Protein AF-0000000083414652 (afdb_homodimer)

Solvent-accessible surface area (backbone atoms only — not comparable to full-atom values): 32760 Å² total; per-residue (Å²): 128,85,75,56,50,31,34,35,27,43,50,58,54,47,41,60,69,9,52,54,60,40,51,74,66,29,47,71,47,56,39,93,45,92,48,78,64,50,69,69,55,47,40,59,62,36,43,75,20,33,29,38,42,38,44,76,82,46,75,40,43,68,69,45,53,60,41,17,41,90,65,33,40,29,42,18,28,62,26,67,69,58,86,41,42,45,59,70,63,31,54,76,68,64,27,45,42,26,34,35,67,74,67,40,33,66,41,29,20,52,40,45,51,23,42,48,40,32,47,45,46,38,45,66,64,41,26,51,23,49,71,71,69,66,46,70,55,80,54,63,61,58,71,43,18,72,65,52,56,63,30,33,39,23,26,42,18,64,50,72,41,28,48,48,35,47,48,44,45,52,61,50,45,44,67,38,41,33,30,30,64,95,68,89,54,66,74,69,25,58,78,58,62,38,43,81,44,56,68,64,59,42,36,52,64,21,41,28,39,40,40,39,41,76,77,42,88,84,34,45,35,57,45,24,57,71,45,52,68,48,30,33,49,72,16,33,43,31,36,64,48,50,25,62,30,39,30,60,67,37,49,45,51,30,49,74,70,48,40,25,50,31,33,23,28,27,43,51,81,55,76,44,61,60,80,79,41,71,68,78,74,49,82,52,53,42,56,40,63,53,50,40,46,26,21,46,66,39,34,40,48,34,27,32,47,25,32,47,17,45,52,19,49,76,69,72,44,79,46,85,37,59,82,119,127,83,75,56,51,31,33,35,27,42,49,59,54,48,40,60,68,11,54,52,59,41,50,74,66,30,46,72,47,56,39,93,47,91,49,80,62,50,69,70,57,47,40,58,62,36,42,74,18,33,30,37,42,40,45,76,82,46,75,42,42,70,68,44,53,60,41,16,40,88,66,34,40,29,43,18,27,60,29,67,69,58,85,40,42,45,58,68,64,30,54,76,69,65,27,46,38,26,34,35,68,74,68,38,32,64,41,28,21,52,40,45,52,24,42,48,39,32,48,46,45,37,44,66,64,41,26,51,23,48,70,70,67,65,46,70,55,79,53,62,63,57,70,43,16,72,63,53,56,64,28,31,40,23,26,42,19,66,50,74,42,28,48,49,35,47,49,43,46,52,61,49,44,43,67,39,39,34,29,29,63,95,66,89,54,66,74,70,26,58,78,59,62,38,42,82,46,55,67,66,58,42,35,50,64,20,41,28,39,39,39,39,42,78,78,42,87,85,34,47,36,56,46,24,56,72,46,51,69,49,30,32,49,73,16,33,43,32,34,63,45,50,26,59,29,38,30,60,70,36,49,45,50,30,49,75,70,48,40,25,51,32,32,22,29,25,42,49,79,55,76,44,60,60,80,78,41,72,69,77,74,50,84,50,54,42,58,40,64,53,50,40,46,26,20,46,67,39,33,37,48,34,27,34,48,27,32,47,19,46,53,18,48,78,70,73,44,79,46,86,36,61,64,125

Organism: Drosophila navojoa (NCBI:txid7232)

Structure (mmCIF, N/CA/C/O backbone):
data_AF-0000000083414652-model_v1
#
loop_
_entity.id
_entity.type
_entity.pdbx_description
1 polymer 'Glyoxylate reductase/hydroxypyruvate reductase'
#
loop_
_atom_site.group_PDB
_atom_site.id
_atom_site.type_symbol
_atom_site.label_atom_id
_atom_site.label_alt_id
_atom_site.label_comp_id
_atom_site.label_asym_id
_atom_site.label_entity_id
_atom_site.label_seq_id
_atom_site.pdbx_PDB_ins_code
_atom_site.Cartn_x
_atom_site.Cartn_y
_atom_site.Cartn_z
_atom_site.occupancy
_atom_site.B_iso_or_equiv
_atom_site.auth_seq_id
_atom_site.auth_comp_id
_atom_site.auth_asym_id
_atom_site.auth_atom_id
_atom_site.pdbx_PDB_model_num
ATOM 1 N N . MET A 1 1 ? -17.094 47.094 25.203 1 42.31 1 MET A N 1
ATOM 2 C CA . MET A 1 1 ? -17.516 45.812 24.625 1 42.31 1 MET A CA 1
ATOM 3 C C . MET A 1 1 ? -16.344 45.094 23.984 1 42.31 1 MET A C 1
ATOM 5 O O . MET A 1 1 ? -15.727 45.594 23.047 1 42.31 1 MET A O 1
ATOM 9 N N . SER A 1 2 ? -15.531 44.281 24.625 1 53.09 2 SER A N 1
ATOM 10 C CA . SER A 1 2 ? -14.188 43.844 24.266 1 53.09 2 SER A CA 1
ATOM 11 C C . SER A 1 2 ? -14.195 43.094 22.922 1 53.09 2 SER A C 1
ATOM 13 O O . SER A 1 2 ? -15.031 42.219 22.703 1 53.09 2 SER A O 1
ATOM 15 N N . SER A 1 3 ? -13.727 43.75 21.781 1 81.19 3 SER A N 1
ATOM 16 C CA . SER A 1 3 ? -13.781 43.281 20.406 1 81.19 3 SER A CA 1
ATOM 17 C C . SER A 1 3 ? -13.25 41.844 20.281 1 81.19 3 SER A C 1
ATOM 19 O O . SER A 1 3 ? -12.383 41.438 21.047 1 81.19 3 SER A O 1
ATOM 21 N N . GLN A 1 4 ? -14.078 40.938 19.797 1 93.88 4 GLN A N 1
ATOM 22 C CA . GLN A 1 4 ? -13.688 39.562 19.562 1 93.88 4 GLN A CA 1
ATOM 23 C C . GLN A 1 4 ? -12.281 39.5 18.984 1 93.88 4 GLN A C 1
ATOM 25 O O . GLN A 1 4 ? -11.922 40.281 18.109 1 93.88 4 GLN A O 1
ATOM 30 N N . PRO A 1 5 ? -11.453 38.719 19.609 1 98.06 5 PRO A N 1
ATOM 31 C CA . PRO A 1 5 ? -10.117 38.531 19.031 1 98.06 5 PRO A CA 1
ATOM 32 C C . PRO A 1 5 ? -10.148 38.25 17.531 1 98.06 5 PRO A C 1
ATOM 34 O O . PRO A 1 5 ? -11.062 37.594 17.047 1 98.06 5 PRO A O 1
ATOM 37 N N . ARG A 1 6 ? -9.219 38.781 16.844 1 98.62 6 ARG A N 1
ATOM 38 C CA . ARG A 1 6 ? -9.125 38.625 15.398 1 98.62 6 ARG A CA 1
ATOM 39 C C . ARG A 1 6 ? -8.148 37.5 15.023 1 98.62 6 ARG A C 1
ATOM 41 O O . ARG A 1 6 ? -6.992 37.531 15.438 1 98.62 6 ARG A O 1
ATOM 48 N N . VAL A 1 7 ? -8.641 36.5 14.242 1 98.81 7 VAL A N 1
ATOM 49 C CA . VAL A 1 7 ? -7.824 35.375 13.828 1 98.81 7 VAL A CA 1
ATOM 50 C C . VAL A 1 7 ? -7.719 35.344 12.305 1 98.81 7 VAL A C 1
ATOM 52 O O . VAL A 1 7 ? -8.727 35.438 11.602 1 98.81 7 VAL A O 1
ATOM 55 N N . TYR A 1 8 ? -6.527 35.188 11.797 1 98.88 8 TYR A N 1
ATOM 56 C CA . TYR A 1 8 ? -6.32 34.969 10.375 1 98.88 8 TYR A CA 1
ATOM 57 C C . TYR A 1 8 ? -5.961 33.531 10.086 1 98.88 8 TYR A C 1
ATOM 59 O O . TYR A 1 8 ? -5.051 32.969 10.711 1 98.88 8 TYR A O 1
ATOM 67 N N . VAL A 1 9 ? -6.703 32.906 9.234 1 98.81 9 VAL A N 1
ATOM 68 C CA . VAL A 1 9 ? -6.457 31.531 8.781 1 98.81 9 VAL A CA 1
ATOM 69 C C . VAL A 1 9 ? -5.922 31.547 7.352 1 98.81 9 VAL A C 1
ATOM 71 O O . VAL A 1 9 ? -6.594 32.031 6.441 1 98.81 9 VAL A O 1
ATOM 74 N N . THR A 1 10 ? -4.77 30.938 7.105 1 98.5 10 THR A N 1
ATOM 75 C CA . THR A 1 10 ? -4.066 31.109 5.84 1 98.5 10 THR A CA 1
ATOM 76 C C . THR A 1 10 ? -4.66 30.219 4.758 1 98.5 10 THR A C 1
ATOM 78 O O . THR A 1 10 ? -4.32 30.359 3.58 1 98.5 10 THR A O 1
ATOM 81 N N . ARG A 1 11 ? -5.512 29.281 5.168 1 97.62 11 ARG A N 1
ATOM 82 C CA . ARG A 1 11 ? -6.172 28.375 4.234 1 97.62 11 ARG A CA 1
ATOM 83 C C . ARG A 1 11 ? -7.684 28.391 4.43 1 97.62 11 ARG A C 1
ATOM 85 O O . ARG A 1 11 ? -8.172 28.188 5.539 1 97.62 11 ARG A O 1
ATOM 92 N N . PRO A 1 12 ? -8.445 28.578 3.352 1 96.62 12 PRO A N 1
ATOM 93 C CA . PRO A 1 12 ? -9.906 28.516 3.484 1 96.62 12 PRO A CA 1
ATOM 94 C C . PRO A 1 12 ? -10.438 27.094 3.488 1 96.62 12 PRO A C 1
ATOM 96 O O . PRO A 1 12 ? -11.602 26.859 3.828 1 96.62 12 PRO A O 1
ATOM 99 N N . ASP A 1 13 ? -9.562 26.141 3.074 1 96.81 13 ASP A N 1
ATOM 100 C CA . ASP A 1 13 ? -10.047 24.781 2.857 1 96.81 13 ASP A CA 1
ATOM 101 C C . ASP A 1 13 ? -9.648 23.859 4.012 1 96.81 13 ASP A C 1
ATOM 103 O O . ASP A 1 13 ? -9.633 22.641 3.865 1 96.81 13 ASP A O 1
ATOM 107 N N . VAL A 1 14 ? -9.227 24.438 5.172 1 98.06 14 VAL A N 1
ATOM 108 C CA . VAL A 1 14 ? -9.156 23.609 6.367 1 98.06 14 VAL A CA 1
ATOM 109 C C . VAL A 1 14 ? -10.547 23.109 6.738 1 98.06 14 VAL A C 1
ATOM 111 O O . VAL A 1 14 ? -11.555 23.703 6.332 1 98.06 14 VAL A O 1
ATOM 114 N N . ASP A 1 15 ? -10.625 22 7.449 1 98.06 15 ASP A N 1
ATOM 115 C CA . ASP A 1 15 ? -11.938 21.469 7.793 1 98.06 15 ASP A CA 1
ATOM 116 C C . ASP A 1 15 ? -12.75 22.484 8.602 1 98.06 15 ASP A C 1
ATOM 118 O O . ASP A 1 15 ? -12.211 23.141 9.492 1 98.06 15 ASP A O 1
ATOM 122 N N . ASP A 1 16 ? -14.023 22.531 8.398 1 97.81 16 ASP A N 1
ATOM 123 C CA . ASP A 1 16 ? -14.922 23.516 8.984 1 97.81 16 ASP A CA 1
ATOM 124 C C . ASP A 1 16 ? -15.008 23.359 10.5 1 97.81 16 ASP A C 1
ATOM 126 O O . ASP A 1 16 ? -15.297 24.312 11.227 1 97.81 16 ASP A O 1
ATOM 130 N N . SER A 1 17 ? -14.766 22.172 10.945 1 98 17 SER A N 1
ATOM 131 C CA . SER A 1 17 ? -14.938 21.922 12.375 1 98 17 SER A CA 1
ATOM 132 C C . SER A 1 17 ? -14.008 22.797 13.203 1 98 17 SER A C 1
ATOM 134 O O . SER A 1 17 ? -14.391 23.281 14.266 1 98 17 SER A O 1
ATOM 136 N N . GLY A 1 18 ? -12.773 23.031 12.727 1 98.12 18 GLY A N 1
ATOM 137 C CA . GLY A 1 18 ? -11.867 23.938 13.406 1 98.12 18 GLY A CA 1
ATOM 138 C C . GLY A 1 18 ? -12.258 25.391 13.25 1 98.12 18 GLY A C 1
ATOM 139 O O . GLY A 1 18 ? -12.195 26.172 14.219 1 98.12 18 GLY A O 1
ATOM 140 N N . LEU A 1 19 ? -12.711 25.766 12.047 1 98.06 19 LEU A N 1
ATOM 141 C CA . LEU A 1 19 ? -13.117 27.141 11.781 1 98.06 19 LEU A CA 1
ATOM 142 C C . LEU A 1 19 ? -14.328 27.516 12.625 1 98.06 19 LEU A C 1
ATOM 144 O O . LEU A 1 19 ? -14.383 28.625 13.172 1 98.06 19 LEU A O 1
ATOM 148 N N . GLU A 1 20 ? -15.242 26.578 12.727 1 98.31 20 GLU A N 1
ATOM 149 C CA . GLU A 1 20 ? -16.453 26.828 13.492 1 98.31 20 GLU A CA 1
ATOM 150 C C . GLU A 1 20 ? -16.156 27 14.977 1 98.31 20 GLU A C 1
ATOM 152 O O . GLU A 1 20 ? -16.781 27.828 15.648 1 98.31 20 GLU A O 1
ATOM 157 N N . LEU A 1 21 ? -15.242 26.25 15.422 1 98.25 21 LEU A N 1
ATOM 158 C CA . LEU A 1 21 ? -14.82 26.406 16.797 1 98.25 21 LEU A CA 1
ATOM 159 C C . LEU A 1 21 ? -14.289 27.828 17.047 1 98.25 21 LEU A C 1
ATOM 161 O O . LEU A 1 21 ? -14.633 28.453 18.047 1 98.25 21 LEU A O 1
ATOM 165 N N . LEU A 1 22 ? -13.484 28.344 16.141 1 98.44 22 LEU A N 1
ATOM 166 C CA . LEU A 1 22 ? -12.906 29.688 16.266 1 98.44 22 LEU A CA 1
ATOM 167 C C . LEU A 1 22 ? -13.984 30.75 16.172 1 98.44 22 LEU A C 1
ATOM 169 O O . LEU A 1 22 ? -13.977 31.719 16.938 1 98.44 22 LEU A O 1
ATOM 173 N N . ARG A 1 23 ? -14.914 30.531 15.305 1 98.06 23 ARG A N 1
ATOM 174 C CA . ARG A 1 23 ? -15.914 31.547 14.984 1 98.06 23 ARG A CA 1
ATOM 175 C C . ARG A 1 23 ? -16.891 31.734 16.141 1 98.06 23 ARG A C 1
ATOM 177 O O . ARG A 1 23 ? -17.594 32.75 16.219 1 98.06 23 ARG A O 1
ATOM 184 N N . LYS A 1 24 ? -16.922 30.844 17.016 1 97.56 24 LYS A N 1
ATOM 185 C CA . LYS A 1 24 ? -17.797 30.953 18.188 1 97.56 24 LYS A CA 1
ATOM 186 C C . LYS A 1 24 ? -17.375 32.125 19.062 1 97.56 24 LYS A C 1
ATOM 188 O O . LYS A 1 24 ? -18.203 32.75 19.75 1 97.56 24 LYS A O 1
ATOM 193 N N . SER A 1 25 ? -16.094 32.5 19.047 1 97.06 25 SER A N 1
ATOM 194 C CA . SER A 1 25 ? -15.664 33.531 19.984 1 97.06 25 SER A CA 1
ATOM 195 C C . SER A 1 25 ? -14.633 34.469 19.359 1 97.06 25 SER A C 1
ATOM 197 O O . SER A 1 25 ? -14.047 35.312 20.031 1 97.06 25 SER A O 1
ATOM 199 N N . CYS A 1 26 ? -14.367 34.219 18.031 1 98.31 26 CYS A N 1
ATOM 200 C CA . CYS A 1 26 ? -13.375 35.062 17.375 1 98.31 26 CYS A CA 1
ATOM 201 C C . CYS A 1 26 ? -13.922 35.625 16.062 1 98.31 26 CYS A C 1
ATOM 203 O O . CYS A 1 26 ? -14.891 35.094 15.516 1 98.31 26 CYS A O 1
ATOM 205 N N . ASN A 1 27 ? -13.375 36.75 15.617 1 98.38 27 ASN A N 1
ATOM 206 C CA . ASN A 1 27 ? -13.531 37.25 14.258 1 98.38 27 ASN A CA 1
ATOM 207 C C . ASN A 1 27 ? -12.508 36.625 13.312 1 98.38 27 ASN A C 1
ATOM 209 O O . ASN A 1 27 ? -11.344 37.031 13.297 1 98.38 27 ASN A O 1
ATOM 213 N N . VAL A 1 28 ? -13 35.688 12.5 1 98.5 28 VAL A N 1
ATOM 214 C CA . VAL A 1 28 ? -12.094 34.875 11.695 1 98.5 28 VAL A CA 1
ATOM 215 C C . VAL A 1 28 ? -12.109 35.344 10.242 1 98.5 28 VAL A C 1
ATOM 217 O O . VAL A 1 28 ? -13.172 35.531 9.656 1 98.5 28 VAL A O 1
ATOM 220 N N . THR A 1 29 ? -10.977 35.656 9.703 1 98.38 29 THR A N 1
ATOM 221 C CA . THR A 1 29 ? -10.789 35.875 8.273 1 98.38 29 THR A CA 1
ATOM 222 C C . THR A 1 29 ? -9.883 34.812 7.66 1 98.38 29 THR A C 1
ATOM 224 O O . THR A 1 29 ? -8.984 34.312 8.328 1 98.38 29 THR A O 1
ATOM 227 N N . THR A 1 30 ? -10.148 34.469 6.422 1 98.06 30 THR A N 1
ATOM 228 C CA . THR A 1 30 ? -9.359 33.438 5.723 1 98.06 30 THR A CA 1
ATOM 229 C C . THR A 1 30 ? -8.773 34 4.434 1 98.06 30 THR A C 1
ATOM 231 O O . THR A 1 30 ? -9.266 35.031 3.912 1 98.06 30 THR A O 1
ATOM 234 N N . TRP A 1 31 ? -7.707 33.406 4 1 97.12 31 TRP A N 1
ATOM 235 C CA . TRP A 1 31 ? -7.273 33.625 2.627 1 97.12 31 TRP A CA 1
ATOM 236 C C . TRP A 1 31 ? -8.359 33.219 1.638 1 97.12 31 TRP A C 1
ATOM 238 O O . TRP A 1 31 ? -9.266 32.469 1.983 1 97.12 31 TRP A O 1
ATOM 248 N N . SER A 1 32 ? -8.344 33.719 0.41 1 95.81 32 SER A N 1
ATOM 249 C CA . SER A 1 32 ? -9.477 33.594 -0.502 1 95.81 32 SER A CA 1
ATOM 250 C C . SER A 1 32 ? -9.312 32.375 -1.41 1 95.81 32 SER A C 1
ATOM 252 O O . SER A 1 32 ? -10.289 31.906 -1.993 1 95.81 32 SER A O 1
ATOM 254 N N . GLN A 1 33 ? -8.039 31.875 -1.537 1 95.75 33 GLN A N 1
ATOM 255 C CA . GLN A 1 33 ? -7.801 30.797 -2.488 1 95.75 33 GLN A CA 1
ATOM 256 C C . GLN A 1 33 ? -7.309 29.531 -1.779 1 95.75 33 GLN A C 1
ATOM 258 O O . GLN A 1 33 ? -6.719 29.609 -0.699 1 95.75 33 GLN A O 1
ATOM 263 N N . THR A 1 34 ? -7.547 28.391 -2.398 1 95.38 34 THR A N 1
ATOM 264 C CA . THR A 1 34 ? -7.086 27.109 -1.864 1 95.38 34 THR A CA 1
ATOM 265 C C . THR A 1 34 ? -5.66 26.812 -2.32 1 95.38 34 THR A C 1
ATOM 267 O O . THR A 1 34 ? -5.375 25.734 -2.83 1 95.38 34 THR A O 1
ATOM 270 N N . LEU A 1 35 ? -4.859 27.781 -2.227 1 94.69 35 LEU A N 1
ATOM 271 C CA . LEU A 1 35 ? -3.428 27.781 -2.512 1 94.69 35 LEU A CA 1
ATOM 272 C C . LEU A 1 35 ? -2.652 28.484 -1.396 1 94.69 35 LEU A C 1
ATOM 274 O O . LEU A 1 35 ? -3.238 29.203 -0.584 1 94.69 35 LEU A O 1
ATOM 278 N N . PRO A 1 36 ? -1.397 28.188 -1.308 1 95.44 36 PRO A N 1
ATOM 279 C CA . PRO A 1 36 ? -0.626 28.922 -0.308 1 95.44 36 PRO A CA 1
ATOM 280 C C . PRO A 1 36 ? -0.775 30.438 -0.45 1 95.44 36 PRO A C 1
ATOM 282 O O . PRO A 1 36 ? -0.727 30.969 -1.565 1 95.44 36 PRO A O 1
ATOM 285 N N . VAL A 1 37 ? -0.989 31.125 0.676 1 97.19 37 VAL A N 1
ATOM 286 C CA . VAL A 1 37 ? -1.104 32.562 0.675 1 97.19 37 VAL A CA 1
ATOM 287 C C . VAL A 1 37 ? 0.212 33.188 0.215 1 97.19 37 VAL A C 1
ATOM 289 O O . VAL A 1 37 ? 1.284 32.812 0.698 1 97.19 37 VAL A O 1
ATOM 292 N N . PRO A 1 38 ? 0.126 34.062 -0.788 1 97.19 38 PRO A N 1
ATOM 293 C CA . PRO A 1 38 ? 1.354 34.781 -1.179 1 97.19 38 PRO A CA 1
ATOM 294 C C . PRO A 1 38 ? 1.964 35.594 -0.036 1 97.19 38 PRO A C 1
ATOM 296 O O . PRO A 1 38 ? 1.235 36.125 0.808 1 97.19 38 PRO A O 1
ATOM 299 N N . ARG A 1 39 ? 3.26 35.719 -0.1 1 97.69 39 ARG A N 1
ATOM 300 C CA . ARG A 1 39 ? 4.02 36.375 0.963 1 97.69 39 ARG A CA 1
ATOM 301 C C . ARG A 1 39 ? 3.471 37.781 1.255 1 97.69 39 ARG A C 1
ATOM 303 O O . ARG A 1 39 ? 3.254 38.125 2.414 1 97.69 39 ARG A O 1
ATOM 310 N N . ASP A 1 40 ? 3.25 38.531 0.185 1 97.94 40 ASP A N 1
ATOM 311 C CA . ASP A 1 40 ? 2.766 39.875 0.347 1 97.94 40 ASP A CA 1
ATOM 312 C C . ASP A 1 40 ? 1.373 39.906 0.973 1 97.94 40 ASP A C 1
ATOM 314 O O . ASP A 1 40 ? 1.076 40.75 1.813 1 97.94 40 ASP A O 1
ATOM 318 N N . GLU A 1 41 ? 0.58 38.969 0.544 1 98 41 GLU A N 1
ATOM 319 C CA . GLU A 1 41 ? -0.767 38.875 1.1 1 98 41 GLU A CA 1
ATOM 320 C C . GLU A 1 41 ? -0.73 38.469 2.566 1 98 41 GLU A C 1
ATOM 322 O O . GLU A 1 41 ? -1.509 38.969 3.381 1 98 41 GLU A O 1
ATOM 327 N N . LEU A 1 42 ? 0.131 37.531 2.92 1 98.69 42 LEU A N 1
ATOM 328 C CA . LEU A 1 42 ? 0.297 37.125 4.309 1 98.69 42 LEU A CA 1
ATOM 329 C C . LEU A 1 42 ? 0.68 38.281 5.191 1 98.69 42 LEU A C 1
ATOM 331 O O . LEU A 1 42 ? 0.081 38.5 6.25 1 98.69 42 LEU A O 1
ATOM 335 N N . LEU A 1 43 ? 1.616 39.125 4.734 1 98.62 43 LEU A N 1
ATOM 336 C CA . LEU A 1 43 ? 2.094 40.281 5.48 1 98.62 43 LEU A CA 1
ATOM 337 C C . LEU A 1 43 ? 0.983 41.312 5.648 1 98.62 43 LEU A C 1
ATOM 339 O O . LEU A 1 43 ? 0.889 41.969 6.691 1 98.62 43 LEU A O 1
ATOM 343 N N . ARG A 1 44 ? 0.199 41.406 4.668 1 98.44 44 ARG A N 1
ATOM 344 C CA . ARG A 1 44 ? -0.895 42.375 4.711 1 98.44 44 ARG A CA 1
ATOM 345 C C . ARG A 1 44 ? -1.996 41.906 5.656 1 98.44 44 ARG A C 1
ATOM 347 O O . ARG A 1 44 ? -2.479 42.688 6.484 1 98.44 44 ARG A O 1
ATOM 354 N N . GLN A 1 45 ? -2.387 40.656 5.602 1 98.31 45 GLN A N 1
ATOM 355 C CA . GLN A 1 45 ? -3.58 40.156 6.27 1 98.31 45 GLN A CA 1
ATOM 356 C C . GLN A 1 45 ? -3.314 39.906 7.75 1 98.31 45 GLN A C 1
ATOM 358 O O . GLN A 1 45 ? -4.238 39.906 8.562 1 98.31 45 GLN A O 1
ATOM 363 N N . VAL A 1 46 ? -2.115 39.688 8.109 1 98.62 46 VAL A N 1
ATOM 364 C CA . VAL A 1 46 ? -1.808 39.344 9.492 1 98.62 46 VAL A CA 1
ATOM 365 C C . VAL A 1 46 ? -1.828 40.594 10.375 1 98.62 46 VAL A C 1
ATOM 367 O O . VAL A 1 46 ? -1.883 40.469 11.602 1 98.62 46 VAL A O 1
ATOM 370 N N . LYS A 1 47 ? -1.782 41.781 9.758 1 98.56 47 LYS A N 1
ATOM 371 C CA . LYS A 1 47 ? -1.743 43.031 10.492 1 98.56 47 LYS A CA 1
ATOM 372 C C . LYS A 1 47 ? -2.932 43.156 11.445 1 98.56 47 LYS A C 1
ATOM 374 O O . LYS A 1 47 ? -4.082 43.031 11.023 1 98.56 47 LYS A O 1
ATOM 379 N N . GLY A 1 48 ? -2.65 43.375 12.695 1 97.88 48 GLY A N 1
ATOM 380 C CA . GLY A 1 48 ? -3.684 43.656 13.68 1 97.88 48 GLY A CA 1
ATOM 381 C C . GLY A 1 48 ? -4.371 42.406 14.195 1 97.88 48 GLY A C 1
ATOM 382 O O . GLY A 1 48 ? -5.34 42.5 14.953 1 97.88 48 GLY A O 1
ATOM 383 N N . LYS A 1 49 ? -3.916 41.25 13.82 1 98.62 49 LYS A N 1
ATOM 384 C CA . LYS A 1 49 ? -4.539 40 14.258 1 98.62 49 LYS A CA 1
ATOM 385 C C . LYS A 1 49 ? -4.016 39.594 15.633 1 98.62 49 LYS A C 1
ATOM 387 O O . LYS A 1 49 ? -2.861 39.875 15.969 1 98.62 49 LYS A O 1
ATOM 392 N N . ASP A 1 50 ? -4.867 38.938 16.391 1 98.62 50 ASP A N 1
ATOM 393 C CA . ASP A 1 50 ? -4.516 38.438 17.703 1 98.62 50 ASP A CA 1
ATOM 394 C C . ASP A 1 50 ? -3.941 37 17.625 1 98.62 50 ASP A C 1
ATOM 396 O O . ASP A 1 50 ? -3.238 36.562 18.531 1 98.62 50 ASP A O 1
ATOM 400 N N . ALA A 1 51 ? -4.258 36.281 16.562 1 98.88 51 ALA A N 1
ATOM 401 C CA . ALA A 1 51 ? -3.748 34.938 16.359 1 98.88 51 ALA A CA 1
ATOM 402 C C . ALA A 1 51 ? -3.648 34.594 14.867 1 98.88 51 ALA A C 1
ATOM 404 O O . ALA A 1 51 ? -4.363 35.188 14.047 1 98.88 51 ALA A O 1
ATOM 405 N N . LEU A 1 52 ? -2.727 33.688 14.57 1 98.88 52 LEU A N 1
ATOM 406 C CA . LEU A 1 52 ? -2.494 33.219 13.211 1 98.88 52 LEU A CA 1
ATOM 407 C C . LEU A 1 52 ? -2.631 31.703 13.125 1 98.88 52 LEU A C 1
ATOM 409 O O . LEU A 1 52 ? -1.957 30.984 13.859 1 98.88 52 LEU A O 1
ATOM 413 N N . TYR A 1 53 ? -3.594 31.219 12.336 1 98.81 53 TYR A N 1
ATOM 414 C CA . TYR A 1 53 ? -3.754 29.828 11.922 1 98.81 53 TYR A CA 1
ATOM 415 C C . TYR A 1 53 ? -3.049 29.578 10.594 1 98.81 53 TYR A C 1
ATOM 417 O O . TYR A 1 53 ? -3.525 30 9.539 1 98.81 53 TYR A O 1
ATOM 425 N N . CYS A 1 54 ? -1.896 28.859 10.656 1 98.69 54 CYS A N 1
ATOM 426 C CA . CYS A 1 54 ? -1.104 28.734 9.438 1 98.69 54 CYS A CA 1
ATOM 427 C C . CYS A 1 54 ? -0.878 27.281 9.07 1 98.69 54 CYS A C 1
ATOM 429 O O . CYS A 1 54 ? -1.278 26.375 9.82 1 98.69 54 CYS A O 1
ATOM 431 N N . ALA A 1 55 ? -0.375 27.031 7.887 1 97.44 55 ALA A N 1
ATOM 432 C CA . ALA A 1 55 ? -0.002 25.719 7.363 1 97.44 55 ALA A CA 1
ATOM 433 C C . ALA A 1 55 ? 1.492 25.656 7.062 1 97.44 55 ALA A C 1
ATOM 435 O O . ALA A 1 55 ? 2.189 26.672 7.121 1 97.44 55 ALA A O 1
ATOM 436 N N . LEU A 1 56 ? 1.948 24.438 6.809 1 94.19 56 LEU A N 1
ATOM 437 C CA . LEU A 1 56 ? 3.377 24.188 6.645 1 94.19 56 LEU A CA 1
ATOM 438 C C . LEU A 1 56 ? 3.928 24.969 5.453 1 94.19 56 LEU A C 1
ATOM 440 O O . LEU A 1 56 ? 5.137 25.203 5.359 1 94.19 56 LEU A O 1
ATOM 444 N N . THR A 1 57 ? 3.078 25.438 4.586 1 94.56 57 THR A N 1
ATOM 445 C CA . THR A 1 57 ? 3.496 26.156 3.391 1 94.56 57 THR A CA 1
ATOM 446 C C . THR A 1 57 ? 3.771 27.625 3.715 1 94.56 57 THR A C 1
ATOM 448 O O . THR A 1 57 ? 4.312 28.359 2.885 1 94.56 57 THR A O 1
ATOM 451 N N . ASP A 1 58 ? 3.41 28.078 4.926 1 96.94 58 ASP A N 1
ATOM 452 C CA . ASP A 1 58 ? 3.561 29.469 5.352 1 96.94 58 ASP A CA 1
ATOM 453 C C . ASP A 1 58 ? 4.871 29.672 6.105 1 96.94 58 ASP A C 1
ATOM 455 O O . ASP A 1 58 ? 5.098 29.062 7.145 1 96.94 58 ASP A O 1
ATOM 459 N N . LYS A 1 59 ? 5.672 30.562 5.574 1 97.19 59 LYS A N 1
ATOM 460 C CA . LYS A 1 59 ? 6.883 30.906 6.316 1 97.19 59 LYS A CA 1
ATOM 461 C C . LYS A 1 59 ? 6.605 32.031 7.324 1 97.19 59 LYS A C 1
ATOM 463 O O . LYS A 1 59 ? 6.344 33.156 6.945 1 97.19 59 LYS A O 1
ATOM 468 N N . ILE A 1 60 ? 6.66 31.688 8.602 1 98.56 60 ILE A N 1
ATOM 469 C CA . ILE A 1 60 ? 6.41 32.656 9.672 1 98.56 60 ILE A CA 1
ATOM 470 C C . ILE A 1 60 ? 7.734 33.094 10.289 1 98.56 60 ILE A C 1
ATOM 472 O O . ILE A 1 60 ? 8.234 32.469 11.227 1 98.56 60 ILE A O 1
ATOM 476 N N . ASP A 1 61 ? 8.266 34.156 9.719 1 98.19 61 ASP A N 1
ATOM 477 C CA . ASP A 1 61 ? 9.539 34.719 10.18 1 98.19 61 ASP A CA 1
ATOM 478 C C . ASP A 1 61 ? 9.344 36.062 10.875 1 98.19 61 ASP A C 1
ATOM 480 O O . ASP A 1 61 ? 8.211 36.438 11.172 1 98.19 61 ASP A O 1
ATOM 484 N N . ALA A 1 62 ? 10.422 36.781 11.164 1 98.06 62 ALA A N 1
ATOM 485 C CA . ALA A 1 62 ? 10.383 38.031 11.891 1 98.06 62 ALA A CA 1
ATOM 486 C C . ALA A 1 62 ? 9.547 39.062 11.133 1 98.06 62 ALA A C 1
ATOM 488 O O . ALA A 1 62 ? 8.844 39.875 11.75 1 98.06 62 ALA A O 1
ATOM 489 N N . ALA A 1 63 ? 9.625 39.031 9.844 1 98.44 63 ALA A N 1
ATOM 490 C CA . ALA A 1 63 ? 8.891 40 9.039 1 98.44 63 ALA A CA 1
ATOM 491 C C . ALA A 1 63 ? 7.383 39.844 9.242 1 98.44 63 ALA A C 1
ATOM 493 O O . ALA A 1 63 ? 6.664 40.844 9.352 1 98.44 63 ALA A O 1
ATOM 494 N N . VAL A 1 64 ? 6.914 38.594 9.266 1 98.75 64 VAL A N 1
ATOM 495 C CA . VAL A 1 64 ? 5.496 38.344 9.484 1 98.75 64 VAL A CA 1
ATOM 496 C C . VAL A 1 64 ? 5.102 38.75 10.898 1 98.75 64 VAL A C 1
ATOM 498 O O . VAL A 1 64 ? 4.051 39.375 11.102 1 98.75 64 VAL A O 1
ATOM 501 N N . LEU A 1 65 ? 5.918 38.469 11.859 1 98.62 65 LEU A N 1
ATOM 502 C CA . LEU A 1 65 ? 5.637 38.812 13.25 1 98.62 65 LEU A CA 1
ATOM 503 C C . LEU A 1 65 ? 5.648 40.312 13.469 1 98.62 65 LEU A C 1
ATOM 505 O O . LEU A 1 65 ? 4.844 40.844 14.25 1 98.62 65 LEU A O 1
ATOM 509 N N . ASP A 1 66 ? 6.555 41.031 12.766 1 98.38 66 ASP A N 1
ATOM 510 C CA . ASP A 1 66 ? 6.574 42.469 12.789 1 98.38 66 ASP A CA 1
ATOM 511 C C . ASP A 1 66 ? 5.285 43.062 12.211 1 98.38 66 ASP A C 1
ATOM 513 O O . ASP A 1 66 ? 4.691 43.969 12.797 1 98.38 66 ASP A O 1
ATOM 517 N N . ALA A 1 67 ? 4.934 42.5 11.125 1 98.5 67 ALA A N 1
ATOM 518 C CA . ALA A 1 67 ? 3.74 42.969 10.438 1 98.5 67 ALA A CA 1
ATOM 519 C C . ALA A 1 67 ? 2.492 42.781 11.289 1 98.5 67 ALA A C 1
ATOM 521 O O . ALA A 1 67 ? 1.576 43.594 11.266 1 98.5 67 ALA A O 1
ATOM 522 N N . ALA A 1 68 ? 2.4 41.688 12 1 98.12 68 ALA A N 1
ATOM 523 C CA . ALA A 1 68 ? 1.242 41.375 12.836 1 98.12 68 ALA A CA 1
ATOM 524 C C . ALA A 1 68 ? 1.046 42.406 13.922 1 98.12 68 ALA A C 1
ATOM 526 O O . ALA A 1 68 ? -0.079 42.844 14.18 1 98.12 68 ALA A O 1
ATOM 527 N N . GLY A 1 69 ? 2.182 42.844 14.562 1 97.25 69 GLY A N 1
ATOM 528 C CA . GLY A 1 69 ? 2.1 43.812 15.648 1 97.25 69 GLY A CA 1
ATOM 529 C C . GLY A 1 69 ? 2.219 43.188 17.016 1 97.25 69 GLY A C 1
ATOM 530 O O . GLY A 1 69 ? 2.295 41.938 17.141 1 97.25 69 GLY A O 1
ATOM 531 N N . THR A 1 70 ? 2.111 44 18.062 1 97.25 70 THR A N 1
ATOM 532 C CA . THR A 1 70 ? 2.408 43.562 19.422 1 97.25 70 THR A CA 1
ATOM 533 C C . THR A 1 70 ? 1.221 42.812 20.031 1 97.25 70 THR A C 1
ATOM 535 O O . THR A 1 70 ? 1.354 42.156 21.062 1 97.25 70 THR A O 1
ATOM 538 N N . GLN A 1 71 ? 0.143 42.906 19.359 1 96.62 71 GLN A N 1
ATOM 539 C CA . GLN A 1 71 ? -1.057 42.312 19.922 1 96.62 71 GLN A CA 1
ATOM 540 C C . GLN A 1 71 ? -1.127 40.812 19.609 1 96.62 71 GLN A C 1
ATOM 542 O O . GLN A 1 71 ? -1.925 40.094 20.188 1 96.62 71 GLN A O 1
ATOM 547 N N . LEU A 1 72 ? -0.333 40.312 18.609 1 98.44 72 LEU A N 1
ATOM 548 C CA . LEU A 1 72 ? -0.364 38.875 18.266 1 98.44 72 LEU A CA 1
ATOM 549 C C . LEU A 1 72 ? 0.026 38.031 19.469 1 98.44 72 LEU A C 1
ATOM 551 O O . LEU A 1 72 ? 1.117 38.188 20.016 1 98.44 72 LEU A O 1
ATOM 555 N N . LYS A 1 73 ? -0.832 37.062 19.781 1 98.06 73 LYS A N 1
ATOM 556 C CA . LYS A 1 73 ? -0.619 36.281 20.984 1 98.06 73 LYS A CA 1
ATOM 557 C C . LYS A 1 73 ? -0.224 34.844 20.656 1 98.06 73 LYS A C 1
ATOM 559 O O . LYS A 1 73 ? 0.395 34.156 21.469 1 98.06 73 LYS A O 1
ATOM 564 N N . CYS A 1 74 ? -0.597 34.438 19.422 1 98.31 74 CYS A N 1
ATOM 565 C CA . CYS A 1 74 ? -0.464 33 19.141 1 98.31 74 CYS A CA 1
ATOM 566 C C . CYS A 1 74 ? -0.266 32.75 17.656 1 98.31 74 CYS A C 1
ATOM 568 O O . CYS A 1 74 ? -0.87 33.438 16.812 1 98.31 74 CYS A O 1
ATOM 570 N N . VAL A 1 75 ? 0.61 31.859 17.328 1 98.81 75 VAL A N 1
ATOM 571 C CA . VAL A 1 75 ? 0.716 31.219 16.016 1 98.81 75 VAL A CA 1
ATOM 572 C C . VAL A 1 75 ? 0.486 29.719 16.156 1 98.81 75 VAL A C 1
ATOM 574 O O . VAL A 1 75 ? 1.185 29.031 16.906 1 98.81 75 VAL A O 1
ATOM 577 N N . ALA A 1 76 ? -0.519 29.188 15.484 1 98.81 76 ALA A N 1
ATOM 578 C CA . ALA A 1 76 ? -0.794 27.75 15.516 1 98.81 76 ALA A CA 1
ATOM 579 C C . ALA A 1 76 ? -0.74 27.156 14.117 1 98.81 76 ALA A C 1
ATOM 581 O O . ALA A 1 76 ? -1.343 27.688 13.18 1 98.81 76 ALA A O 1
ATOM 582 N N . THR A 1 77 ? 0.007 26.094 13.977 1 98.56 77 THR A N 1
ATOM 583 C CA . THR A 1 77 ? 0.162 25.469 12.672 1 98.56 77 THR A CA 1
ATOM 584 C C . THR A 1 77 ? -0.551 24.109 12.641 1 98.56 77 THR A C 1
ATOM 586 O O . THR A 1 77 ? -0.535 23.375 13.625 1 98.56 77 THR A O 1
ATOM 589 N N . ILE A 1 78 ? -1.237 23.844 11.516 1 98.19 78 ILE A N 1
ATOM 590 C CA . ILE A 1 78 ? -1.911 22.562 11.32 1 98.19 78 ILE A CA 1
ATOM 591 C C . ILE A 1 78 ? -0.916 21.531 10.797 1 98.19 78 ILE A C 1
ATOM 593 O O . ILE A 1 78 ? -1.132 20.922 9.742 1 98.19 78 ILE A O 1
ATOM 597 N N . SER A 1 79 ? 0.247 21.328 11.461 1 95.75 79 SER A N 1
ATOM 598 C CA . SER A 1 79 ? 1.299 20.391 11.109 1 95.75 79 SER A CA 1
ATOM 599 C C . SER A 1 79 ? 2.043 19.906 12.352 1 95.75 79 SER A C 1
ATOM 601 O O . SER A 1 79 ? 1.937 20.516 13.422 1 95.75 79 SER A O 1
ATOM 603 N N . VAL A 1 80 ? 2.68 18.766 12.195 1 93.19 80 VAL A N 1
ATOM 604 C CA . VAL A 1 80 ? 3.572 18.281 13.242 1 93.19 80 VAL A CA 1
ATOM 605 C C . VAL A 1 80 ? 4.891 19.062 13.203 1 93.19 80 VAL A C 1
ATOM 607 O O . VAL A 1 80 ? 5.418 19.453 14.242 1 93.19 80 VAL A O 1
ATOM 610 N N . GLY A 1 81 ? 5.41 19.156 11.992 1 89.5 81 GLY A N 1
ATOM 611 C CA . GLY A 1 81 ? 6.598 19.984 11.82 1 89.5 81 GLY A CA 1
ATOM 612 C C . GLY A 1 81 ? 6.309 21.469 11.922 1 89.5 81 GLY A C 1
ATOM 613 O O . GLY A 1 81 ? 5.23 21.922 11.531 1 89.5 81 GLY A O 1
ATOM 614 N N . PHE A 1 82 ? 7.223 22.188 12.461 1 93.88 82 PHE A N 1
ATOM 615 C CA . PHE A 1 82 ? 7.031 23.625 12.617 1 93.88 82 PHE A CA 1
ATOM 616 C C . PHE A 1 82 ? 8.289 24.391 12.219 1 93.88 82 PHE A C 1
ATOM 618 O O . PHE A 1 82 ? 8.531 25.5 12.711 1 93.88 82 PHE A O 1
ATOM 625 N N . GLU A 1 83 ? 9.078 23.766 11.336 1 89.56 83 GLU A N 1
ATOM 626 C CA . GLU A 1 83 ? 10.32 24.375 10.875 1 89.56 83 GLU A CA 1
ATOM 627 C C . GLU A 1 83 ? 10.055 25.672 10.117 1 89.56 83 GLU A C 1
ATOM 629 O O . GLU A 1 83 ? 10.938 26.531 10 1 89.56 83 GLU A O 1
ATOM 634 N N . HIS A 1 84 ? 8.852 25.859 9.648 1 94 84 HIS A N 1
ATOM 635 C CA . HIS A 1 84 ? 8.469 27.031 8.875 1 94 84 HIS A CA 1
ATOM 636 C C . HIS A 1 84 ? 8.148 28.219 9.789 1 94 84 HIS A C 1
ATOM 638 O O . HIS A 1 84 ? 7.898 29.328 9.305 1 94 84 HIS A O 1
ATOM 644 N N . ILE A 1 85 ? 8.188 28.016 11.133 1 97.56 85 ILE A N 1
ATOM 645 C CA . ILE A 1 85 ? 7.918 29.062 12.117 1 97.56 85 ILE A CA 1
ATOM 646 C C . ILE A 1 85 ? 9.203 29.406 12.859 1 97.56 85 ILE A C 1
ATOM 648 O O . ILE A 1 85 ? 9.922 28.516 13.328 1 97.56 85 ILE A O 1
ATOM 652 N N . ASP A 1 86 ? 9.57 30.672 12.945 1 97.56 86 ASP A N 1
ATOM 653 C CA . ASP A 1 86 ? 10.672 31.125 13.789 1 97.56 86 ASP A CA 1
ATOM 654 C C . ASP A 1 86 ? 10.273 31.094 15.266 1 97.56 86 ASP A C 1
ATOM 656 O O . ASP A 1 86 ? 9.938 32.125 15.844 1 97.56 86 ASP A O 1
ATOM 660 N N . VAL A 1 87 ? 10.383 29.984 15.875 1 97.31 87 VAL A N 1
ATOM 661 C CA . VAL A 1 87 ? 9.898 29.734 17.234 1 97.31 87 VAL A CA 1
ATOM 662 C C . VAL A 1 87 ? 10.672 30.625 18.219 1 97.31 87 VAL A C 1
ATOM 664 O O . VAL A 1 87 ? 10.102 31.125 19.188 1 97.31 87 VAL A O 1
ATOM 667 N N . GLU A 1 88 ? 11.945 30.797 18.016 1 96.75 88 GLU A N 1
ATOM 668 C CA . GLU A 1 88 ? 12.758 31.625 18.891 1 96.75 88 GLU A CA 1
ATOM 669 C C . GLU A 1 88 ? 12.273 33.062 18.875 1 96.75 88 GLU A C 1
ATOM 671 O O . GLU A 1 88 ? 12.195 33.719 19.938 1 96.75 88 GLU A O 1
ATOM 676 N N . GLU A 1 89 ? 12.031 33.594 17.75 1 97.62 89 GLU A N 1
ATOM 677 C CA . GLU A 1 89 ? 11.523 34.969 17.641 1 97.62 89 GLU A CA 1
ATOM 678 C C . GLU A 1 89 ? 10.156 35.094 18.297 1 97.62 89 GLU A C 1
ATOM 680 O O . GLU A 1 89 ? 9.859 36.094 18.938 1 97.62 89 GLU A O 1
ATOM 685 N N . CYS A 1 90 ? 9.258 34.062 18.156 1 98.25 90 CYS A N 1
ATOM 686 C CA . CYS A 1 90 ? 7.961 34.062 18.844 1 98.25 90 CYS A CA 1
ATOM 687 C C . CYS A 1 90 ? 8.133 34.125 20.344 1 98.25 90 CYS A C 1
ATOM 689 O O . CYS A 1 90 ? 7.473 34.906 21.031 1 98.25 90 CYS A O 1
ATOM 691 N N . LYS A 1 91 ? 9.031 33.344 20.828 1 97.25 91 LYS A N 1
ATOM 692 C CA . LYS A 1 91 ? 9.305 33.281 22.266 1 97.25 91 LYS A CA 1
ATOM 693 C C . LYS A 1 91 ? 9.75 34.656 22.781 1 97.25 91 LYS A C 1
ATOM 695 O O . LYS A 1 91 ? 9.273 35.125 23.828 1 97.25 91 LYS A O 1
ATOM 700 N N . LYS A 1 92 ? 10.617 35.281 22.047 1 97.19 92 LYS A N 1
ATOM 701 C CA . LYS A 1 92 ? 11.117 36.594 22.438 1 97.19 92 LYS A CA 1
ATOM 702 C C . LYS A 1 92 ? 9.969 37.625 22.547 1 97.19 92 LYS A C 1
ATOM 704 O O . LYS A 1 92 ? 10.031 38.531 23.375 1 97.19 92 LYS A O 1
ATOM 709 N N . ARG A 1 93 ? 9.008 37.438 21.797 1 97.38 93 ARG A N 1
ATOM 710 C CA . ARG A 1 93 ? 7.91 38.406 21.719 1 97.38 93 ARG A CA 1
ATOM 711 C C . ARG A 1 93 ? 6.758 38 22.625 1 97.38 93 ARG A C 1
ATOM 713 O O . ARG A 1 93 ? 5.75 38.688 22.719 1 97.38 93 ARG A O 1
ATOM 720 N N . GLY A 1 94 ? 6.91 36.844 23.25 1 97.19 94 GLY A N 1
ATOM 721 C CA . GLY A 1 94 ? 5.848 36.344 24.109 1 97.19 94 GLY A CA 1
ATOM 722 C C . GLY A 1 94 ? 4.691 35.719 23.328 1 97.19 94 GLY A C 1
ATOM 723 O O . GLY A 1 94 ? 3.562 35.688 23.812 1 97.19 94 GLY A O 1
ATOM 724 N N . ILE A 1 95 ? 4.918 35.406 22.078 1 98.31 95 ILE A N 1
ATOM 725 C CA . ILE A 1 95 ? 3.916 34.75 21.219 1 98.31 95 ILE A CA 1
ATOM 726 C C . ILE A 1 95 ? 3.949 33.25 21.422 1 98.31 95 ILE A C 1
ATOM 728 O O . ILE A 1 95 ? 5 32.625 21.281 1 98.31 95 ILE A O 1
ATOM 732 N N . ARG A 1 96 ? 2.818 32.625 21.75 1 98.38 96 ARG A N 1
ATOM 733 C CA . ARG A 1 96 ? 2.727 31.188 21.984 1 98.38 96 ARG A CA 1
ATOM 734 C C . ARG A 1 96 ? 2.566 30.438 20.672 1 98.38 96 ARG A C 1
ATOM 736 O O . ARG A 1 96 ? 1.878 30.891 19.766 1 98.38 96 ARG A O 1
ATOM 743 N N . VAL A 1 97 ? 3.227 29.297 20.531 1 98.69 97 VAL A N 1
ATOM 744 C CA . VAL A 1 97 ? 3.207 28.531 19.297 1 98.69 97 VAL A CA 1
ATOM 745 C C . VAL A 1 97 ? 2.564 27.156 19.531 1 98.69 97 VAL A C 1
ATOM 747 O O . VAL A 1 97 ? 3.023 26.391 20.391 1 98.69 97 VAL A O 1
ATOM 750 N N . GLY A 1 98 ? 1.45 26.906 18.891 1 98.38 98 GLY A N 1
ATOM 751 C CA . GLY A 1 98 ? 0.779 25.609 18.938 1 98.38 98 GLY A CA 1
ATOM 752 C C . GLY A 1 98 ? 0.976 24.781 17.688 1 98.38 98 GLY A C 1
ATOM 753 O O . GLY A 1 98 ? 1.201 25.328 16.594 1 98.38 98 GLY A O 1
ATOM 754 N N . TYR A 1 99 ? 0.938 23.453 17.75 1 97.69 99 TYR A N 1
ATOM 755 C CA . TYR A 1 99 ? 1.063 22.531 16.641 1 97.69 99 TYR A CA 1
ATOM 756 C C . TYR A 1 99 ? 0.255 21.266 16.875 1 97.69 99 TYR A C 1
ATOM 758 O O . TYR A 1 99 ? -0.518 21.188 17.844 1 97.69 99 TYR A O 1
ATOM 766 N N . THR A 1 100 ? 0.238 20.312 15.953 1 96.88 100 THR A N 1
ATOM 767 C CA . THR A 1 100 ? -0.665 19.172 16.016 1 96.88 100 THR A CA 1
ATOM 768 C C . THR A 1 100 ? 0.122 17.859 16.094 1 96.88 100 THR A C 1
ATOM 770 O O . THR A 1 100 ? 0.044 17.047 15.18 1 96.88 100 THR A O 1
ATOM 773 N N . PRO A 1 101 ? 0.759 17.641 17.266 1 93.19 101 PRO A N 1
ATOM 774 C CA . PRO A 1 101 ? 1.498 16.375 17.391 1 93.19 101 PRO A CA 1
ATOM 775 C C . PRO A 1 101 ? 0.583 15.18 17.594 1 93.19 101 PRO A C 1
ATOM 777 O O . PRO A 1 101 ? -0.61 15.344 17.859 1 93.19 101 PRO A O 1
ATOM 780 N N . GLU A 1 102 ? 0.971 13.891 17.328 1 93.5 102 GLU A N 1
ATOM 781 C CA . GLU A 1 102 ? 0.39 12.602 17.688 1 93.5 102 GLU A CA 1
ATOM 782 C C . GLU A 1 102 ? -0.783 12.258 16.781 1 93.5 102 GLU A C 1
ATOM 784 O O . GLU A 1 102 ? -0.919 11.109 16.344 1 93.5 102 GLU A O 1
ATOM 789 N N . VAL A 1 103 ? -1.642 13.344 16.422 1 96.94 103 VAL A N 1
ATOM 790 C CA . VAL A 1 103 ? -2.951 13.117 15.828 1 96.94 103 VAL A CA 1
ATOM 791 C C . VAL A 1 103 ? -2.787 12.453 14.461 1 96.94 103 VAL A C 1
ATOM 793 O O . VAL A 1 103 ? -3.654 11.695 14.023 1 96.94 103 VAL A O 1
ATOM 796 N N . LEU A 1 104 ? -1.671 12.711 13.789 1 97.5 104 LEU A N 1
ATOM 797 C CA . LEU A 1 104 ? -1.514 12.211 12.43 1 97.5 104 LEU A CA 1
ATOM 798 C C . LEU A 1 104 ? -0.619 10.977 12.398 1 97.5 104 LEU A C 1
ATOM 800 O O . LEU A 1 104 ? -0.259 10.492 11.32 1 97.5 104 LEU A O 1
ATOM 804 N N . THR A 1 105 ? -0.241 10.43 13.57 1 97.88 105 THR A N 1
ATOM 805 C CA . THR A 1 105 ? 0.723 9.344 13.664 1 97.88 105 THR A CA 1
ATOM 806 C C . THR A 1 105 ? 0.233 8.117 12.898 1 97.88 105 THR A C 1
ATOM 808 O O . THR A 1 105 ? 0.945 7.59 12.039 1 97.88 105 THR A O 1
ATOM 811 N N . ASP A 1 106 ? -1.008 7.703 13.133 1 98.31 106 ASP A N 1
ATOM 812 C CA . ASP A 1 106 ? -1.556 6.512 12.492 1 98.31 106 ASP A CA 1
ATOM 813 C C . ASP A 1 106 ? -1.697 6.719 10.984 1 98.31 106 ASP A C 1
ATOM 815 O O . ASP A 1 106 ? -1.357 5.836 10.195 1 98.31 106 ASP A O 1
ATOM 819 N N . ALA A 1 107 ? -2.18 7.902 10.602 1 98.44 107 ALA A N 1
ATOM 820 C CA . ALA A 1 107 ? -2.381 8.195 9.188 1 98.44 107 ALA A CA 1
ATOM 821 C C . ALA A 1 107 ? -1.062 8.156 8.422 1 98.44 107 ALA A C 1
ATOM 823 O O . ALA A 1 107 ? -0.98 7.555 7.344 1 98.44 107 ALA A O 1
ATOM 824 N N . THR A 1 108 ? -0.029 8.766 8.953 1 98.5 108 THR A N 1
ATOM 825 C CA . THR A 1 108 ? 1.265 8.82 8.281 1 98.5 108 THR A CA 1
ATOM 826 C C . THR A 1 108 ? 1.915 7.441 8.242 1 98.5 108 THR A C 1
ATOM 828 O O . THR A 1 108 ? 2.521 7.062 7.238 1 98.5 108 THR A O 1
ATOM 831 N N . ALA A 1 109 ? 1.795 6.668 9.344 1 98.81 109 ALA A N 1
ATOM 832 C CA . ALA A 1 109 ? 2.34 5.312 9.375 1 98.81 109 ALA A CA 1
ATOM 833 C C . ALA A 1 109 ? 1.661 4.426 8.328 1 98.81 109 ALA A C 1
ATOM 835 O O . ALA A 1 109 ? 2.328 3.682 7.609 1 98.81 109 ALA A O 1
ATOM 836 N N . GLU A 1 110 ? 0.336 4.555 8.273 1 98.81 110 GLU A N 1
ATOM 837 C CA . GLU A 1 110 ? -0.427 3.785 7.293 1 98.81 110 GLU A CA 1
ATOM 838 C C . GLU A 1 110 ? 0.018 4.102 5.867 1 98.81 110 GLU A C 1
ATOM 840 O O . GLU A 1 110 ? 0.268 3.195 5.074 1 98.81 110 GLU A O 1
ATOM 845 N N . LEU A 1 111 ? 0.178 5.395 5.566 1 98.88 111 LEU A N 1
ATOM 846 C CA . LEU A 1 111 ? 0.587 5.805 4.227 1 98.88 111 LEU A CA 1
ATOM 847 C C . LEU A 1 111 ? 2.01 5.348 3.93 1 98.88 111 LEU A C 1
ATOM 849 O O . LEU A 1 111 ? 2.324 4.98 2.795 1 98.88 111 LEU A O 1
ATOM 853 N N . THR A 1 112 ? 2.824 5.375 4.93 1 98.94 112 THR A N 1
ATOM 854 C CA . THR A 1 112 ? 4.207 4.953 4.742 1 98.94 112 THR A CA 1
ATOM 855 C C . THR A 1 112 ? 4.277 3.479 4.359 1 98.94 112 THR A C 1
ATOM 857 O O . THR A 1 112 ? 4.988 3.105 3.426 1 98.94 112 THR A O 1
ATOM 860 N N . VAL A 1 113 ? 3.498 2.635 5.035 1 98.94 113 VAL A N 1
ATOM 861 C CA . VAL A 1 113 ? 3.473 1.21 4.719 1 98.94 113 VAL A CA 1
ATOM 862 C C . VAL A 1 113 ? 2.842 0.996 3.346 1 98.94 113 VAL A C 1
ATOM 864 O O . VAL A 1 113 ? 3.309 0.163 2.564 1 98.94 113 VAL A O 1
ATOM 867 N N . ALA A 1 114 ? 1.786 1.77 3.023 1 98.94 114 ALA A N 1
ATOM 868 C CA . ALA A 1 114 ? 1.173 1.698 1.701 1 98.94 114 ALA A CA 1
ATOM 869 C C . ALA A 1 114 ? 2.195 1.992 0.606 1 98.94 114 ALA A C 1
ATOM 871 O O . ALA A 1 114 ? 2.275 1.266 -0.387 1 98.94 114 ALA A O 1
ATOM 872 N N . LEU A 1 115 ? 2.973 3.062 0.835 1 98.94 115 LEU A N 1
ATOM 873 C CA . LEU A 1 115 ? 3.99 3.475 -0.128 1 98.94 115 LEU A CA 1
ATOM 874 C C . LEU A 1 115 ? 5.086 2.422 -0.243 1 98.94 115 LEU A C 1
ATOM 876 O O . LEU A 1 115 ? 5.512 2.082 -1.349 1 98.94 115 LEU A O 1
ATOM 880 N N . LEU A 1 116 ? 5.52 1.886 0.887 1 98.94 116 LEU A N 1
ATOM 881 C CA . LEU A 1 116 ? 6.531 0.835 0.931 1 98.94 116 LEU A CA 1
ATOM 882 C C . LEU A 1 116 ? 6.078 -0.385 0.134 1 98.94 116 LEU A C 1
ATOM 884 O O . LEU A 1 116 ? 6.809 -0.864 -0.739 1 98.94 116 LEU A O 1
ATOM 888 N N . LEU A 1 117 ? 4.867 -0.821 0.353 1 98.94 117 LEU A N 1
ATOM 889 C CA . LEU A 1 117 ? 4.352 -2.023 -0.292 1 98.94 117 LEU A CA 1
ATOM 890 C C . LEU A 1 117 ? 4.133 -1.791 -1.783 1 98.94 117 LEU A C 1
ATOM 892 O O . LEU A 1 117 ? 4.438 -2.66 -2.602 1 98.94 117 LEU A O 1
ATOM 896 N N . ALA A 1 118 ? 3.562 -0.609 -2.119 1 98.81 118 ALA A N 1
ATOM 897 C CA . ALA A 1 118 ? 3.301 -0.296 -3.521 1 98.81 118 ALA A CA 1
ATOM 898 C C . ALA A 1 118 ? 4.598 -0.248 -4.324 1 98.81 118 ALA A C 1
ATOM 900 O O . ALA A 1 118 ? 4.637 -0.683 -5.477 1 98.81 118 ALA A O 1
ATOM 901 N N . THR A 1 119 ? 5.672 0.32 -3.701 1 98.88 119 THR A N 1
ATOM 902 C CA . THR A 1 119 ? 6.973 0.393 -4.352 1 98.88 119 THR A CA 1
ATOM 903 C C . THR A 1 119 ? 7.605 -0.993 -4.457 1 98.88 119 THR A C 1
ATOM 905 O O . THR A 1 119 ? 8.062 -1.391 -5.531 1 98.88 119 THR A O 1
ATOM 908 N N . ASN A 1 120 ? 7.512 -1.725 -3.381 1 98.5 120 ASN A N 1
ATOM 909 C CA . ASN A 1 120 ? 8.109 -3.051 -3.258 1 98.5 120 ASN A CA 1
ATOM 910 C C . ASN A 1 120 ? 7.496 -4.035 -4.25 1 98.5 120 ASN A C 1
ATOM 912 O O . ASN A 1 120 ? 8.211 -4.812 -4.883 1 98.5 120 ASN A O 1
ATOM 916 N N . ARG A 1 121 ? 6.188 -3.939 -4.438 1 98.56 121 ARG A N 1
ATOM 917 C CA . ARG A 1 121 ? 5.473 -4.91 -5.258 1 98.56 121 ARG A CA 1
ATOM 918 C C . ARG A 1 121 ? 5.148 -4.328 -6.633 1 98.56 121 ARG A C 1
ATOM 920 O O . ARG A 1 121 ? 4.309 -4.871 -7.355 1 98.56 121 ARG A O 1
ATOM 927 N N . ARG A 1 122 ? 5.762 -3.172 -6.945 1 98.44 122 ARG A N 1
ATOM 928 C CA . ARG A 1 122 ? 5.75 -2.582 -8.281 1 98.44 122 ARG A CA 1
ATOM 929 C C . ARG A 1 122 ? 4.324 -2.312 -8.75 1 98.44 122 ARG A C 1
ATOM 931 O O . ARG A 1 122 ? 3.996 -2.531 -9.922 1 98.44 122 ARG A O 1
ATOM 938 N N . LEU A 1 123 ? 3.43 -1.865 -7.867 1 98.75 123 LEU A N 1
ATOM 939 C CA . LEU A 1 123 ? 2.012 -1.704 -8.164 1 98.75 123 LEU A CA 1
ATOM 940 C C . LEU A 1 123 ? 1.804 -0.708 -9.305 1 98.75 123 LEU A C 1
ATOM 942 O O . LEU A 1 123 ? 0.993 -0.945 -10.203 1 98.75 123 LEU A O 1
ATOM 946 N N . PHE A 1 124 ? 2.543 0.404 -9.297 1 98.56 124 PHE A N 1
ATOM 947 C CA . PHE A 1 124 ? 2.326 1.464 -10.273 1 98.56 124 PHE A CA 1
ATOM 948 C C . PHE A 1 124 ? 2.771 1.018 -11.664 1 98.56 124 PHE A C 1
ATOM 950 O O . PHE A 1 124 ? 2.059 1.233 -12.641 1 98.56 124 PHE A O 1
ATOM 957 N N . GLU A 1 125 ? 3.945 0.367 -11.742 1 97.94 125 GLU A N 1
ATOM 958 C CA . GLU A 1 125 ? 4.406 -0.184 -13.016 1 97.94 125 GLU A CA 1
ATOM 959 C C . GLU A 1 125 ? 3.42 -1.212 -13.562 1 97.94 125 GLU A C 1
ATOM 961 O O . GLU A 1 125 ? 3.082 -1.188 -14.75 1 97.94 125 GLU A O 1
ATOM 966 N N . ALA A 1 126 ? 2.98 -2.092 -12.695 1 98.31 126 ALA A N 1
ATOM 967 C CA . ALA A 1 126 ? 2.074 -3.166 -13.094 1 98.31 126 ALA A CA 1
ATOM 968 C C . ALA A 1 126 ? 0.738 -2.605 -13.57 1 98.31 126 ALA A C 1
ATOM 970 O O . ALA A 1 126 ? 0.214 -3.029 -14.602 1 98.31 126 ALA A O 1
ATOM 971 N N . SER A 1 127 ? 0.186 -1.684 -12.812 1 98.38 127 SER A N 1
ATOM 972 C CA . SER A 1 127 ? -1.102 -1.099 -13.172 1 98.38 127 SER A CA 1
ATOM 973 C C . SER A 1 127 ? -1.02 -0.366 -14.508 1 98.38 127 SER A C 1
ATOM 975 O O . SER A 1 127 ? -1.974 -0.379 -15.289 1 98.38 127 SER A O 1
ATOM 977 N N . LYS A 1 128 ? 0.078 0.298 -14.758 1 97.44 128 LYS A N 1
ATOM 978 C CA . LYS A 1 128 ? 0.275 0.966 -16.031 1 97.44 128 LYS A CA 1
ATOM 979 C C . LYS A 1 128 ? 0.109 -0.01 -17.203 1 97.44 128 LYS A C 1
ATOM 981 O O . LYS A 1 128 ? -0.434 0.348 -18.25 1 97.44 128 LYS A O 1
ATOM 986 N N . GLN A 1 129 ? 0.507 -1.247 -17.031 1 97.75 129 GLN A N 1
ATOM 987 C CA . GLN A 1 129 ? 0.447 -2.254 -18.094 1 97.75 129 GLN A CA 1
ATOM 988 C C . GLN A 1 129 ? -0.995 -2.668 -18.375 1 97.75 129 GLN A C 1
ATOM 990 O O . GLN A 1 129 ? -1.309 -3.133 -19.469 1 97.75 129 GLN A O 1
ATOM 995 N N . VAL A 1 130 ? -1.926 -2.541 -17.406 1 98.12 130 VAL A N 1
ATOM 996 C CA . VAL A 1 130 ? -3.346 -2.824 -17.594 1 98.12 130 VAL A CA 1
ATOM 997 C C . VAL A 1 130 ? -3.945 -1.861 -18.609 1 98.12 130 VAL A C 1
ATOM 999 O O . VAL A 1 130 ? -4.824 -2.24 -19.391 1 98.12 130 VAL A O 1
ATOM 1002 N N . TYR A 1 131 ? -3.404 -0.672 -18.672 1 97.56 131 TYR A N 1
ATOM 1003 C CA . TYR A 1 131 ? -4.031 0.406 -19.438 1 97.56 131 TYR A CA 1
ATOM 1004 C C . TYR A 1 131 ? -3.373 0.572 -20.797 1 97.56 131 TYR A C 1
ATOM 1006 O O . TYR A 1 131 ? -3.928 1.225 -21.688 1 97.56 131 TYR A O 1
ATOM 1014 N N . ASN A 1 132 ? -2.221 0.01 -21 1 96.81 132 ASN A N 1
ATOM 1015 C CA . ASN A 1 132 ? -1.519 0.279 -22.25 1 96.81 132 ASN A CA 1
ATOM 1016 C C . ASN A 1 132 ? -1.35 -0.988 -23.078 1 96.81 132 ASN A C 1
ATOM 1018 O O . ASN A 1 132 ? -0.625 -0.99 -24.078 1 96.81 132 ASN A O 1
ATOM 1022 N N . GLY A 1 133 ? -1.942 -2.109 -22.641 1 95.81 133 GLY A N 1
ATOM 1023 C CA . GLY A 1 133 ? -1.925 -3.332 -23.438 1 95.81 133 GLY A CA 1
ATOM 1024 C C . GLY A 1 133 ? -0.759 -4.242 -23.094 1 95.81 133 GLY A C 1
ATOM 1025 O O . GLY A 1 133 ? -0.57 -5.281 -23.734 1 95.81 133 GLY A O 1
ATOM 1026 N N . GLY A 1 134 ? 0.035 -3.879 -22.109 1 95.56 134 GLY A N 1
ATOM 1027 C CA . GLY A 1 134 ? 1.16 -4.703 -21.703 1 95.56 134 GLY A CA 1
ATOM 1028 C C . GLY A 1 134 ? 0.741 -5.949 -20.938 1 95.56 134 GLY A C 1
ATOM 1029 O O . GLY A 1 134 ? 1.487 -6.93 -20.891 1 95.56 134 GLY A O 1
ATOM 1030 N N . TRP A 1 135 ? -0.362 -5.918 -20.297 1 96.06 135 TRP A N 1
ATOM 1031 C CA . TRP A 1 135 ? -0.915 -7.09 -19.641 1 96.06 135 TRP A CA 1
ATOM 1032 C C . TRP A 1 135 ? -1.438 -8.102 -20.641 1 96.06 135 TRP A C 1
ATOM 1034 O O . TRP A 1 135 ? -2.518 -7.918 -21.219 1 96.06 135 TRP A O 1
ATOM 1044 N N . LYS A 1 136 ? -0.729 -9.188 -20.859 1 92.88 136 LYS A N 1
ATOM 1045 C CA . LYS A 1 136 ? -1.078 -10.18 -21.875 1 92.88 136 LYS A CA 1
ATOM 1046 C C . LYS A 1 136 ? -1.669 -11.43 -21.234 1 92.88 136 LYS A C 1
ATOM 1048 O O . LYS A 1 136 ? -2.541 -12.078 -21.812 1 92.88 136 LYS A O 1
ATOM 1053 N N . SER A 1 137 ? -1.159 -11.82 -20.141 1 91.88 137 SER A N 1
ATOM 1054 C CA . SER A 1 137 ? -1.586 -12.961 -19.344 1 91.88 137 SER A CA 1
ATOM 1055 C C . SER A 1 137 ? -0.799 -13.055 -18.047 1 91.88 137 SER A C 1
ATOM 1057 O O . SER A 1 137 ? 0.178 -12.328 -17.844 1 91.88 137 SER A O 1
ATOM 1059 N N . TRP A 1 138 ? -1.338 -13.906 -17.25 1 93.12 138 TRP A N 1
ATOM 1060 C CA . TRP A 1 138 ? -0.503 -14.266 -16.109 1 93.12 138 TRP A CA 1
ATOM 1061 C C . TRP A 1 138 ? 0.836 -14.828 -16.562 1 93.12 138 TRP A C 1
ATOM 1063 O O . TRP A 1 138 ? 0.893 -15.609 -17.516 1 93.12 138 TRP A O 1
ATOM 1073 N N . ALA A 1 139 ? 1.931 -14.398 -15.938 1 94.88 139 ALA A N 1
ATOM 1074 C CA . ALA A 1 139 ? 3.268 -14.867 -16.297 1 94.88 139 ALA A CA 1
ATOM 1075 C C . ALA A 1 139 ? 4.102 -15.141 -15.047 1 94.88 139 ALA A C 1
ATOM 1077 O O . ALA A 1 139 ? 4.023 -14.398 -14.062 1 94.88 139 ALA A O 1
ATOM 1078 N N . PRO A 1 140 ? 4.895 -16.172 -15.039 1 96.38 140 PRO A N 1
ATOM 1079 C CA . PRO A 1 140 ? 5.555 -16.703 -13.836 1 96.38 140 PRO A CA 1
ATOM 1080 C C . PRO A 1 140 ? 6.453 -15.664 -13.156 1 96.38 140 PRO A C 1
ATOM 1082 O O . PRO A 1 140 ? 6.379 -15.484 -11.945 1 96.38 140 PRO A O 1
ATOM 1085 N N . MET A 1 141 ? 7.242 -14.961 -13.961 1 96.31 141 MET A N 1
ATOM 1086 C CA . MET A 1 141 ? 8.242 -14.117 -13.32 1 96.31 141 MET A CA 1
ATOM 1087 C C . MET A 1 141 ? 8.008 -12.648 -13.648 1 96.31 141 MET A C 1
ATOM 1089 O O . MET A 1 141 ? 8.789 -11.781 -13.258 1 96.31 141 MET A O 1
ATOM 1093 N N . TRP A 1 142 ? 6.898 -12.391 -14.344 1 96.12 142 TRP A N 1
ATOM 1094 C CA . TRP A 1 142 ? 6.57 -11.039 -14.789 1 96.12 142 TRP A CA 1
ATOM 1095 C C . TRP A 1 142 ? 6.062 -10.188 -13.633 1 96.12 142 TRP A C 1
ATOM 1097 O O . TRP A 1 142 ? 5.238 -10.648 -12.836 1 96.12 142 TRP A O 1
ATOM 1107 N N . MET A 1 143 ? 6.68 -8.977 -13.422 1 97.31 143 MET A N 1
ATOM 1108 C CA . MET A 1 143 ? 6.273 -7.941 -12.469 1 97.31 143 MET A CA 1
ATOM 1109 C C . MET A 1 143 ? 6.453 -8.422 -11.031 1 97.31 143 MET A C 1
ATOM 1111 O O . MET A 1 143 ? 5.73 -7.992 -10.133 1 97.31 143 MET A O 1
ATOM 1115 N N . CYS A 1 144 ? 7.387 -9.336 -10.773 1 97.94 144 CYS A N 1
ATOM 1116 C CA . CYS A 1 144 ? 7.664 -9.812 -9.422 1 97.94 144 CYS A CA 1
ATOM 1117 C C . CYS A 1 144 ? 8.438 -8.766 -8.625 1 97.94 144 CYS A C 1
ATOM 1119 O O . CYS A 1 144 ? 9.32 -8.102 -9.156 1 97.94 144 CYS A O 1
ATOM 1121 N N . GLY A 1 145 ? 8.117 -8.594 -7.383 1 97.5 145 GLY A N 1
ATOM 1122 C CA . GLY A 1 145 ? 8.891 -7.836 -6.41 1 97.5 145 GLY A CA 1
ATOM 1123 C C . GLY A 1 145 ? 9.578 -8.711 -5.383 1 97.5 145 GLY A C 1
ATOM 1124 O O . GLY A 1 145 ? 9.516 -9.945 -5.469 1 97.5 145 GLY A O 1
ATOM 1125 N N . GLN A 1 146 ? 10.328 -8.273 -4.426 1 95.25 146 GLN A N 1
ATOM 1126 C CA . GLN A 1 146 ? 11.109 -9.086 -3.496 1 95.25 146 GLN A CA 1
ATOM 1127 C C . GLN A 1 146 ? 10.32 -9.375 -2.221 1 95.25 146 GLN A C 1
ATOM 1129 O O . GLN A 1 146 ? 10.609 -10.328 -1.504 1 95.25 146 GLN A O 1
ATOM 1134 N N . GLY A 1 147 ? 9.242 -8.695 -1.869 1 95.31 147 GLY A N 1
ATOM 1135 C CA . GLY A 1 147 ? 8.43 -8.922 -0.688 1 95.31 147 GLY A CA 1
ATOM 1136 C C . GLY A 1 147 ? 9.102 -8.492 0.599 1 95.31 147 GLY A C 1
ATOM 1137 O O . GLY A 1 147 ? 10.32 -8.312 0.636 1 95.31 147 GLY A O 1
ATOM 1138 N N . LEU A 1 148 ? 8.406 -8.422 1.726 1 98.38 148 LEU A N 1
ATOM 1139 C CA . LEU A 1 148 ? 8.922 -8.008 3.025 1 98.38 148 LEU A CA 1
ATOM 1140 C C . LEU A 1 148 ? 9.359 -9.219 3.846 1 98.38 148 LEU A C 1
ATOM 1142 O O . LEU A 1 148 ? 10.211 -9.102 4.73 1 98.38 148 LEU A O 1
ATOM 1146 N N . LYS A 1 149 ? 8.695 -10.391 3.572 1 98.12 149 LYS A N 1
ATOM 1147 C CA . LYS A 1 149 ? 9 -11.586 4.348 1 98.12 149 LYS A CA 1
ATOM 1148 C C . LYS A 1 149 ? 10.492 -11.914 4.289 1 98.12 149 LYS A C 1
ATOM 1150 O O . LYS A 1 149 ? 11.086 -11.906 3.213 1 98.12 149 LYS A O 1
ATOM 1155 N N . ASN A 1 150 ? 11.133 -12.062 5.461 1 98.12 150 ASN A N 1
ATOM 1156 C CA . ASN A 1 150 ? 12.523 -12.461 5.645 1 98.12 150 ASN A CA 1
ATOM 1157 C C . ASN A 1 150 ? 13.484 -11.336 5.273 1 98.12 150 ASN A C 1
ATOM 1159 O O . ASN A 1 150 ? 14.688 -11.562 5.133 1 98.12 150 ASN A O 1
ATOM 1163 N N . SER A 1 151 ? 12.992 -10.148 5.074 1 98.62 151 SER A N 1
ATOM 1164 C CA . SER A 1 151 ? 13.828 -9 4.742 1 98.62 151 SER A CA 1
ATOM 1165 C C . SER A 1 151 ? 14.328 -8.297 6 1 98.62 151 SER A C 1
ATOM 1167 O O . SER A 1 151 ? 13.875 -8.602 7.105 1 98.62 151 SER A O 1
ATOM 1169 N N . ARG A 1 152 ? 15.328 -7.516 5.848 1 98.75 152 ARG A N 1
ATOM 1170 C CA . ARG A 1 152 ? 15.766 -6.59 6.883 1 98.75 152 ARG A CA 1
ATOM 1171 C C . ARG A 1 152 ? 15.266 -5.176 6.602 1 98.75 152 ARG A C 1
ATOM 1173 O O . ARG A 1 152 ? 15.617 -4.582 5.578 1 98.75 152 ARG A O 1
ATOM 1180 N N . VAL A 1 153 ? 14.43 -4.633 7.512 1 98.94 153 VAL A N 1
ATOM 1181 C CA . VAL A 1 153 ? 13.867 -3.297 7.359 1 98.94 153 VAL A CA 1
ATOM 1182 C C . VAL A 1 153 ? 14.516 -2.342 8.359 1 98.94 153 VAL A C 1
ATOM 1184 O O . VAL A 1 153 ? 14.477 -2.578 9.562 1 98.94 153 VAL A O 1
ATOM 1187 N N . GLY A 1 154 ? 1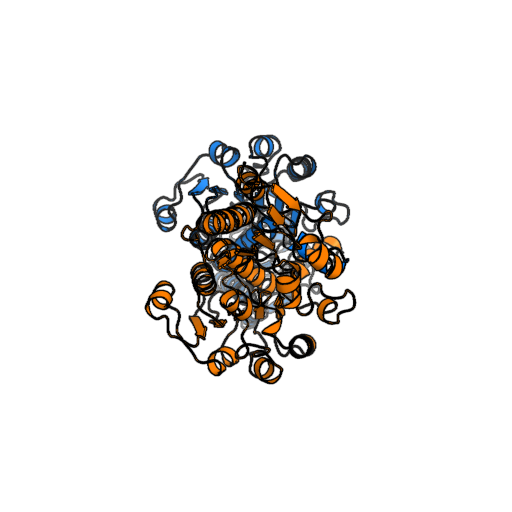5.156 -1.3 7.824 1 98.94 154 GLY A N 1
ATOM 1188 C CA . GLY A 1 154 ? 15.766 -0.286 8.672 1 98.94 154 GLY A CA 1
ATOM 1189 C C . GLY A 1 154 ? 14.961 1.002 8.727 1 98.94 154 GLY A C 1
ATOM 1190 O O . GLY A 1 154 ? 14.625 1.574 7.688 1 98.94 154 GLY A O 1
ATOM 1191 N N . LEU A 1 155 ? 14.672 1.472 9.945 1 98.94 155 LEU A N 1
ATOM 1192 C CA . LEU A 1 155 ? 13.992 2.746 10.164 1 98.94 155 LEU A CA 1
ATOM 1193 C C . LEU A 1 155 ? 14.984 3.82 10.602 1 98.94 155 LEU A C 1
ATOM 1195 O O . LEU A 1 155 ? 15.688 3.658 11.602 1 98.94 155 LEU A O 1
ATOM 1199 N N . TYR A 1 156 ? 15.148 4.883 9.797 1 98.88 156 TYR A N 1
ATOM 1200 C CA . TYR A 1 156 ? 15.922 6.043 10.234 1 98.88 156 TYR A CA 1
ATOM 1201 C C . TYR A 1 156 ? 15.039 7.027 10.992 1 98.88 156 TYR A C 1
ATOM 1203 O O . TYR A 1 156 ? 14.375 7.871 10.383 1 98.88 156 TYR A O 1
ATOM 1211 N N . GLY A 1 157 ? 15.109 6.973 12.227 1 98 157 GLY A N 1
ATOM 1212 C CA . GLY A 1 157 ? 14.148 7.562 13.141 1 98 157 GLY A CA 1
ATOM 1213 C C . GLY A 1 157 ? 13.25 6.539 13.812 1 98 157 GLY A C 1
ATOM 1214 O O . GLY A 1 157 ? 12.844 5.559 13.188 1 98 157 GLY A O 1
ATOM 1215 N N . PHE A 1 158 ? 12.961 6.766 15.109 1 98 158 PHE A N 1
ATOM 1216 C CA . PHE A 1 158 ? 12.117 5.84 15.852 1 98 158 PHE A CA 1
ATOM 1217 C C . PHE A 1 158 ? 11.258 6.582 16.859 1 98 158 PHE A C 1
ATOM 1219 O O . PHE A 1 158 ? 11.094 6.129 18 1 98 158 PHE A O 1
ATOM 1226 N N . GLY A 1 159 ? 10.828 7.773 16.438 1 95.88 159 GLY A N 1
ATOM 1227 C CA . GLY A 1 159 ? 9.773 8.453 17.172 1 95.88 159 GLY A CA 1
ATOM 1228 C C . GLY A 1 159 ? 8.43 7.766 17.062 1 95.88 159 GLY A C 1
ATOM 1229 O O . GLY A 1 159 ? 8.359 6.578 16.734 1 95.88 159 GLY A O 1
ATOM 1230 N N . ARG A 1 160 ? 7.328 8.469 17.359 1 95.06 160 ARG A N 1
ATOM 1231 C CA . ARG A 1 160 ? 5.98 7.91 17.375 1 95.06 160 ARG A CA 1
ATOM 1232 C C . ARG A 1 160 ? 5.633 7.293 16.031 1 95.06 160 ARG A C 1
ATOM 1234 O O . ARG A 1 160 ? 5.141 6.164 15.961 1 95.06 160 ARG A O 1
ATOM 1241 N N . ILE A 1 161 ? 5.887 8.016 14.922 1 97.19 161 ILE A N 1
ATOM 1242 C CA . ILE A 1 161 ? 5.547 7.551 13.578 1 97.19 161 ILE A CA 1
ATOM 1243 C C . ILE A 1 161 ? 6.379 6.32 13.234 1 97.19 161 ILE A C 1
ATOM 1245 O O . ILE A 1 161 ? 5.852 5.324 12.742 1 97.19 161 ILE A O 1
ATOM 1249 N N . GLY A 1 162 ? 7.738 6.34 13.516 1 98.19 162 GLY A N 1
ATOM 1250 C CA . GLY A 1 162 ? 8.602 5.195 13.258 1 98.19 162 GLY A CA 1
ATOM 1251 C C . GLY A 1 162 ? 8.156 3.941 13.992 1 98.19 162 GLY A C 1
ATOM 1252 O O . GLY A 1 162 ? 8.172 2.846 13.422 1 98.19 162 GLY A O 1
ATOM 1253 N N . GLN A 1 163 ? 7.762 4.098 15.234 1 98.44 163 GLN A N 1
ATOM 1254 C CA . GLN A 1 163 ? 7.289 2.982 16.047 1 98.44 163 GLN A CA 1
ATOM 1255 C C . GLN A 1 163 ? 6.012 2.385 15.469 1 98.44 163 GLN A C 1
ATOM 1257 O O . GLN A 1 163 ? 5.863 1.161 15.406 1 98.44 163 GLN A O 1
ATOM 1262 N N . GLU A 1 164 ? 5.133 3.262 15.039 1 98.62 164 GLU A N 1
ATOM 1263 C CA . GLU A 1 164 ? 3.877 2.789 14.461 1 98.62 164 GLU A CA 1
ATOM 1264 C C . GLU A 1 164 ? 4.102 2.129 13.109 1 98.62 164 GLU A C 1
ATOM 1266 O O . GLU A 1 164 ? 3.412 1.17 12.758 1 98.62 164 GLU A O 1
ATOM 1271 N N . ILE A 1 165 ? 5.07 2.637 12.312 1 98.88 165 ILE A N 1
ATOM 1272 C CA . ILE A 1 165 ? 5.441 1.966 11.07 1 98.88 165 ILE A CA 1
ATOM 1273 C C . ILE A 1 165 ? 5.953 0.559 11.375 1 98.88 165 ILE A C 1
ATOM 1275 O O . ILE A 1 165 ? 5.523 -0.414 10.75 1 98.88 165 ILE A O 1
ATOM 1279 N N . ALA A 1 166 ? 6.848 0.45 12.391 1 98.88 166 ALA A N 1
ATOM 1280 C CA . ALA A 1 166 ? 7.418 -0.838 12.773 1 98.88 166 ALA A CA 1
ATOM 1281 C C . ALA A 1 166 ? 6.324 -1.817 13.195 1 98.88 166 ALA A C 1
ATOM 1283 O O . ALA A 1 166 ? 6.324 -2.975 12.766 1 98.88 166 ALA A O 1
ATOM 1284 N N . ALA A 1 167 ? 5.375 -1.347 13.977 1 98.88 167 ALA A N 1
ATOM 1285 C CA . ALA A 1 167 ? 4.285 -2.193 14.445 1 98.88 167 ALA A CA 1
ATOM 1286 C C . ALA A 1 167 ? 3.48 -2.754 13.273 1 98.88 167 ALA A C 1
ATOM 1288 O O . ALA A 1 167 ? 3.057 -3.912 13.305 1 98.88 167 ALA A O 1
ATOM 1289 N N . ARG A 1 168 ? 3.291 -1.984 12.281 1 98.88 168 ARG A N 1
ATOM 1290 C CA . ARG A 1 168 ? 2.49 -2.377 11.125 1 98.88 168 ARG A CA 1
ATOM 1291 C C . ARG A 1 168 ? 3.275 -3.301 10.203 1 98.88 168 ARG A C 1
ATOM 1293 O O . ARG A 1 168 ? 2.689 -4.023 9.391 1 98.88 168 ARG A O 1
ATOM 1300 N N . ILE A 1 169 ? 4.613 -3.299 10.289 1 98.81 169 ILE A N 1
ATOM 1301 C CA . ILE A 1 169 ? 5.469 -4.102 9.422 1 98.81 169 ILE A CA 1
ATOM 1302 C C . ILE A 1 169 ? 5.625 -5.504 10.008 1 98.81 169 ILE A C 1
ATOM 1304 O O . ILE A 1 169 ? 5.773 -6.477 9.266 1 98.81 169 ILE A O 1
ATOM 1308 N N . VAL A 1 170 ? 5.461 -5.695 11.312 1 98.88 170 VAL A N 1
ATOM 1309 C CA . VAL A 1 170 ? 5.766 -6.922 12.039 1 98.88 170 VAL A CA 1
ATOM 1310 C C . VAL A 1 170 ? 5.004 -8.094 11.422 1 98.88 170 VAL A C 1
ATOM 1312 O O . VAL A 1 170 ? 5.598 -9.125 11.102 1 98.88 170 VAL A O 1
ATOM 1315 N N . PRO A 1 171 ? 3.697 -7.941 11.07 1 98.81 171 PRO A N 1
ATOM 1316 C CA . PRO A 1 171 ? 2.977 -9.117 10.578 1 98.81 171 PRO A CA 1
ATOM 1317 C C . PRO A 1 171 ? 3.367 -9.484 9.148 1 98.81 171 PRO A C 1
ATOM 1319 O O . PRO A 1 171 ? 2.941 -10.523 8.633 1 98.81 171 PRO A O 1
ATOM 1322 N N . PHE A 1 172 ? 4.148 -8.695 8.531 1 98.88 172 PHE A N 1
ATOM 1323 C CA . PHE A 1 172 ? 4.633 -9.031 7.199 1 98.88 172 PHE A CA 1
ATOM 1324 C C . PHE A 1 172 ? 5.859 -9.938 7.277 1 98.88 172 PHE A C 1
ATOM 1326 O O . PHE A 1 172 ? 6.426 -10.312 6.25 1 98.88 172 PHE A O 1
ATOM 1333 N N . LYS A 1 173 ? 6.355 -10.234 8.492 1 98.62 173 LYS A N 1
ATOM 1334 C CA . LYS A 1 173 ? 7.316 -11.273 8.836 1 98.62 173 LYS A CA 1
ATOM 1335 C C . LYS A 1 173 ? 8.703 -10.953 8.281 1 98.62 173 LYS A C 1
ATOM 1337 O O . LYS A 1 173 ? 9.344 -11.805 7.668 1 98.62 173 LYS A O 1
ATOM 1342 N N . PRO A 1 174 ? 9.172 -9.727 8.438 1 98.69 174 PRO A N 1
ATOM 1343 C CA . PRO A 1 174 ? 10.586 -9.492 8.164 1 98.69 174 PRO A CA 1
ATOM 1344 C C . PRO A 1 174 ? 11.516 -10.312 9.055 1 98.69 174 PRO A C 1
ATOM 1346 O O . PRO A 1 174 ? 11.117 -10.727 10.148 1 98.69 174 PRO A O 1
ATOM 1349 N N . ALA A 1 175 ? 12.734 -10.594 8.539 1 98.62 175 ALA A N 1
ATOM 1350 C CA . ALA A 1 175 ? 13.734 -11.281 9.352 1 98.62 175 ALA A CA 1
ATOM 1351 C C . ALA A 1 175 ? 14.188 -10.406 10.523 1 98.62 175 ALA A C 1
ATOM 1353 O O . ALA A 1 175 ? 14.453 -10.906 11.617 1 98.62 175 ALA A O 1
ATOM 1354 N N . GLN A 1 176 ? 14.234 -9.078 10.258 1 98.75 176 GLN A N 1
ATOM 1355 C CA . GLN A 1 176 ? 14.719 -8.156 11.273 1 98.75 176 GLN A CA 1
ATOM 1356 C C . GLN A 1 176 ? 14.219 -6.738 11.016 1 98.75 176 GLN A C 1
ATOM 1358 O O . GLN A 1 176 ? 14.211 -6.281 9.867 1 98.75 176 GLN A O 1
ATOM 1363 N N . ILE A 1 177 ? 13.797 -6.07 12.047 1 98.88 177 ILE A N 1
ATOM 1364 C CA . ILE A 1 177 ? 13.562 -4.633 12.031 1 98.88 177 ILE A CA 1
ATOM 1365 C C . ILE A 1 177 ? 14.656 -3.924 12.828 1 98.88 177 ILE A C 1
ATOM 1367 O O . ILE A 1 177 ? 14.961 -4.316 13.961 1 98.88 177 ILE A O 1
ATOM 1371 N N . THR A 1 178 ? 15.336 -2.967 12.203 1 98.88 178 THR A N 1
ATOM 1372 C CA . THR A 1 178 ? 16.328 -2.16 12.891 1 98.88 178 THR A CA 1
ATOM 1373 C C . THR A 1 178 ? 15.938 -0.688 12.891 1 98.88 178 THR A C 1
ATOM 1375 O O . THR A 1 178 ? 15.055 -0.278 12.141 1 98.88 178 THR A O 1
ATOM 1378 N N . TYR A 1 179 ? 16.484 0.044 13.773 1 98.69 179 TYR A N 1
ATOM 1379 C CA . TYR A 1 179 ? 16.266 1.486 13.789 1 98.69 179 TYR A CA 1
ATOM 1380 C C . TYR A 1 179 ? 17.547 2.227 14.156 1 98.69 179 TYR A C 1
ATOM 1382 O O . TYR A 1 179 ? 18.422 1.672 14.828 1 98.69 179 TYR A O 1
ATOM 1390 N N . THR A 1 180 ? 17.672 3.396 13.633 1 98.31 180 THR A N 1
ATOM 1391 C CA . THR A 1 180 ? 18.781 4.301 13.914 1 98.31 180 THR A CA 1
ATOM 1392 C C . THR A 1 180 ? 18.281 5.625 14.477 1 98.31 180 THR A C 1
ATOM 1394 O O . THR A 1 180 ? 17.453 6.297 13.852 1 98.31 180 THR A O 1
ATOM 1397 N N . THR A 1 181 ? 18.594 5.93 15.641 1 95.81 181 THR A N 1
ATOM 1398 C CA . THR A 1 181 ? 18.25 7.168 16.328 1 95.81 181 THR A CA 1
ATOM 1399 C C . THR A 1 181 ? 19.406 7.676 17.172 1 95.81 181 THR A C 1
ATOM 1401 O O . THR A 1 181 ? 20.391 6.949 17.391 1 95.81 181 THR A O 1
ATOM 1404 N N . ARG A 1 182 ? 19.297 8.961 17.531 1 90.19 182 ARG A N 1
ATOM 1405 C CA . ARG A 1 182 ? 20.281 9.531 18.438 1 90.19 182 ARG A CA 1
ATOM 1406 C C . ARG A 1 182 ? 20.109 9 19.844 1 90.19 182 ARG A C 1
ATOM 1408 O O . ARG A 1 182 ? 21.078 8.695 20.531 1 90.19 182 ARG A O 1
ATOM 1415 N N . THR A 1 183 ? 18.875 8.875 20.297 1 90.31 183 THR A N 1
ATOM 1416 C CA . THR A 1 183 ? 18.531 8.391 21.641 1 90.31 183 THR A CA 1
ATOM 1417 C C . THR A 1 183 ? 17.875 7.016 21.578 1 90.31 183 THR A C 1
ATOM 1419 O O . THR A 1 183 ? 16.922 6.816 20.828 1 90.31 183 THR A O 1
ATOM 1422 N N . ALA A 1 184 ? 18.375 6.125 22.422 1 91 184 ALA A N 1
ATOM 1423 C CA . ALA A 1 184 ? 17.859 4.758 22.438 1 91 184 ALA A CA 1
ATOM 1424 C C . ALA A 1 184 ? 16.406 4.73 22.922 1 91 184 ALA A C 1
ATOM 1426 O O . ALA A 1 184 ? 16.016 5.523 23.781 1 91 184 ALA A O 1
ATOM 1427 N N . LYS A 1 185 ? 15.633 3.883 22.359 1 94.5 185 LYS A N 1
ATOM 1428 C CA . LYS A 1 185 ? 14.25 3.643 22.75 1 94.5 185 LYS A CA 1
ATOM 1429 C C . LYS A 1 185 ? 14 2.16 23.016 1 94.5 185 LYS A C 1
ATOM 1431 O O . LYS A 1 185 ? 13.18 1.531 22.359 1 94.5 185 LYS A O 1
ATOM 1436 N N . PRO A 1 186 ? 14.672 1.562 23.984 1 95.62 186 PRO A N 1
ATOM 1437 C CA . PRO A 1 186 ? 14.656 0.109 24.156 1 95.62 186 PRO A CA 1
ATOM 1438 C C . PRO A 1 186 ? 13.258 -0.431 24.469 1 95.62 186 PRO A C 1
ATOM 1440 O O . PRO A 1 186 ? 12.891 -1.505 23.984 1 95.62 186 PRO A O 1
ATOM 1443 N N . ALA A 1 187 ? 12.469 0.289 25.266 1 97.06 187 ALA A N 1
ATOM 1444 C CA . ALA A 1 187 ? 11.141 -0.194 25.641 1 97.06 187 ALA A CA 1
ATOM 1445 C C . ALA A 1 187 ? 10.227 -0.283 24.422 1 97.06 187 ALA A C 1
ATOM 1447 O O . ALA A 1 187 ? 9.531 -1.283 24.234 1 97.06 187 ALA A O 1
ATOM 1448 N N . GLU A 1 188 ? 10.234 0.785 23.641 1 96.94 188 GLU A N 1
ATOM 1449 C CA . GLU A 1 188 ? 9.414 0.813 22.422 1 96.94 188 GLU A CA 1
ATOM 1450 C C . GLU A 1 188 ? 9.906 -0.211 21.406 1 96.94 188 GLU A C 1
ATOM 1452 O O . GLU A 1 188 ? 9.102 -0.856 20.734 1 96.94 188 GLU A O 1
ATOM 1457 N N . ALA A 1 189 ? 11.203 -0.396 21.328 1 97.81 189 ALA A N 1
ATOM 1458 C CA . ALA A 1 189 ? 11.805 -1.328 20.375 1 97.81 189 ALA A CA 1
ATOM 1459 C C . ALA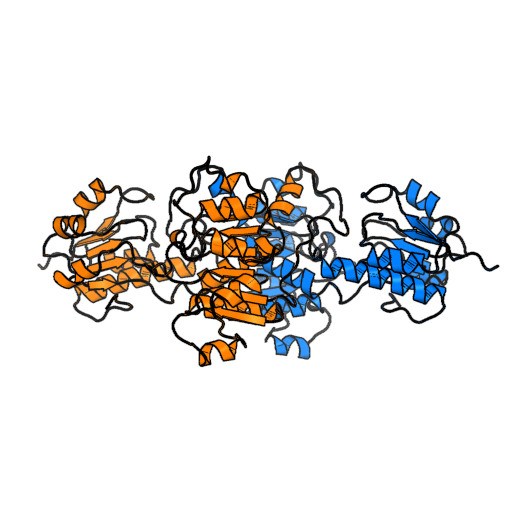 A 1 189 ? 11.43 -2.77 20.703 1 97.81 189 ALA A C 1
ATOM 1461 O O . ALA A 1 189 ? 11.219 -3.586 19.812 1 97.81 189 ALA A O 1
ATOM 1462 N N . ALA A 1 190 ? 11.367 -3.111 21.938 1 98 190 ALA A N 1
ATOM 1463 C CA . ALA A 1 190 ? 11.062 -4.465 22.406 1 98 190 ALA A CA 1
ATOM 1464 C C . ALA A 1 190 ? 9.672 -4.895 21.953 1 98 190 ALA A C 1
ATOM 1466 O O . ALA A 1 190 ? 9.438 -6.074 21.672 1 98 190 ALA A O 1
ATOM 1467 N N . LYS A 1 191 ? 8.758 -3.92 21.828 1 97.56 191 LYS A N 1
ATOM 1468 C CA . LYS A 1 191 ? 7.371 -4.215 21.453 1 97.56 191 LYS A CA 1
ATOM 1469 C C . LYS A 1 191 ? 7.281 -4.781 20.047 1 97.56 191 LYS A C 1
ATOM 1471 O O . LYS A 1 191 ? 6.34 -5.508 19.719 1 97.56 191 LYS A O 1
ATOM 1476 N N . VAL A 1 192 ? 8.312 -4.449 19.219 1 98.31 192 VAL A N 1
ATOM 1477 C CA . VAL A 1 192 ? 8.273 -4.883 17.828 1 98.31 192 VAL A CA 1
ATOM 1478 C C . VAL A 1 192 ? 9.531 -5.684 17.5 1 98.31 192 VAL A C 1
ATOM 1480 O O . VAL A 1 192 ? 9.836 -5.926 16.328 1 98.31 192 VAL A O 1
ATOM 1483 N N . ASN A 1 193 ? 10.305 -6.004 18.562 1 98.12 193 ASN A N 1
ATOM 1484 C CA . ASN A 1 193 ? 11.547 -6.758 18.422 1 98.12 193 ASN A CA 1
ATOM 1485 C C . ASN A 1 193 ? 12.516 -6.066 17.484 1 98.12 193 ASN A C 1
ATOM 1487 O O . ASN A 1 193 ? 13.094 -6.711 16.594 1 98.12 193 ASN A O 1
ATOM 1491 N N . ALA A 1 194 ? 12.594 -4.742 17.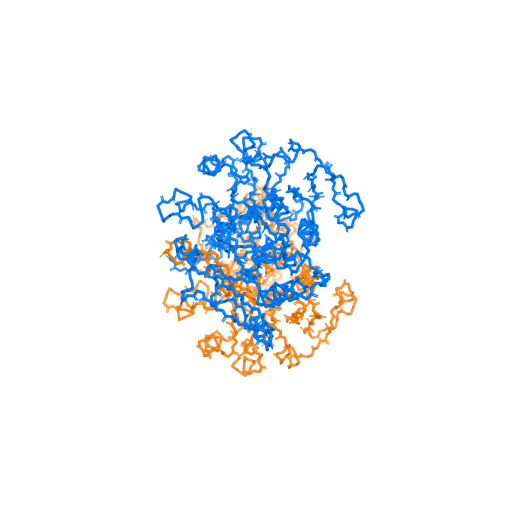516 1 98.62 194 ALA A N 1
ATOM 1492 C CA . ALA A 1 194 ? 13.523 -3.973 16.703 1 98.62 194 ALA A CA 1
ATOM 1493 C C . ALA A 1 194 ? 14.875 -3.83 17.391 1 98.62 194 ALA A C 1
ATOM 1495 O O . ALA A 1 194 ? 14.945 -3.803 18.625 1 98.62 194 ALA A O 1
ATOM 1496 N N . ARG A 1 195 ? 15.914 -3.762 16.641 1 98.38 195 ARG A N 1
ATOM 1497 C CA . ARG A 1 195 ? 17.266 -3.617 17.156 1 98.38 195 ARG A CA 1
ATOM 1498 C C . ARG A 1 195 ? 17.875 -2.285 16.734 1 98.38 195 ARG A C 1
ATOM 1500 O O . ARG A 1 195 ? 17.844 -1.923 15.555 1 98.38 195 ARG A O 1
ATOM 1507 N N . ARG A 1 196 ? 18.422 -1.525 17.703 1 98.56 196 ARG A N 1
ATOM 1508 C CA . ARG A 1 196 ? 19.109 -0.283 17.375 1 98.56 196 ARG A CA 1
ATOM 1509 C C . ARG A 1 196 ? 20.469 -0.561 16.719 1 98.56 196 ARG A C 1
ATOM 1511 O O . ARG A 1 196 ? 21.234 -1.405 17.203 1 98.56 196 ARG A O 1
ATOM 1518 N N . VAL A 1 197 ? 20.719 0.075 15.633 1 98.56 197 VAL A N 1
ATOM 1519 C CA . VAL A 1 197 ? 21.984 -0.054 14.938 1 98.56 197 VAL A CA 1
ATOM 1520 C C . VAL A 1 197 ? 22.516 1.329 14.555 1 98.56 197 VAL A C 1
ATOM 1522 O O . VAL A 1 197 ? 21.781 2.318 14.633 1 98.56 197 VAL A O 1
ATOM 1525 N N . ASP A 1 198 ? 23.766 1.44 14.18 1 98.12 198 ASP A N 1
ATOM 1526 C CA . ASP A 1 198 ? 24.266 2.729 13.719 1 98.12 198 ASP A CA 1
ATOM 1527 C C . ASP A 1 198 ? 23.922 2.953 12.242 1 98.12 198 ASP A C 1
ATOM 1529 O O . ASP A 1 198 ? 23.375 2.07 11.586 1 98.12 198 ASP A O 1
ATOM 1533 N N . PHE A 1 199 ? 24.25 4.086 11.812 1 98.62 199 PHE A N 1
ATOM 1534 C CA . PHE A 1 199 ? 23.844 4.512 10.469 1 98.62 199 PHE A CA 1
ATOM 1535 C C . PHE A 1 199 ? 24.531 3.652 9.406 1 98.62 199 PHE A C 1
ATOM 1537 O O . PHE A 1 199 ? 23.891 3.238 8.438 1 98.62 199 PHE A O 1
ATOM 1544 N N . ASP A 1 200 ? 25.703 3.318 9.555 1 98.69 200 ASP A N 1
ATOM 1545 C CA . ASP A 1 200 ? 26.453 2.541 8.578 1 98.69 200 ASP A CA 1
ATOM 1546 C C . ASP A 1 200 ? 25.906 1.121 8.461 1 98.69 200 ASP A C 1
ATOM 1548 O O . ASP A 1 200 ? 25.75 0.597 7.352 1 98.69 200 ASP A O 1
ATOM 1552 N N . GLU A 1 201 ? 25.688 0.522 9.562 1 98.75 201 GLU A N 1
ATOM 1553 C CA . GLU A 1 201 ? 25.094 -0.81 9.531 1 98.75 201 GLU A CA 1
ATOM 1554 C C . GLU A 1 201 ? 23.734 -0.792 8.82 1 98.75 201 GLU A C 1
ATOM 1556 O O . GLU A 1 201 ? 23.438 -1.69 8.039 1 98.75 201 GLU A O 1
ATOM 1561 N N . MET A 1 202 ? 22.922 0.182 9.086 1 98.81 202 MET A N 1
ATOM 1562 C CA . MET A 1 202 ? 21.625 0.287 8.422 1 98.81 202 MET A CA 1
ATOM 1563 C C . MET A 1 202 ? 21.797 0.373 6.91 1 98.81 202 MET A C 1
ATOM 1565 O O . MET A 1 202 ? 21.141 -0.353 6.164 1 98.81 202 MET A O 1
ATOM 1569 N N . LEU A 1 203 ? 22.688 1.232 6.477 1 98.88 203 LEU A N 1
ATOM 1570 C CA . LEU A 1 203 ? 22.906 1.435 5.051 1 98.88 203 LEU A CA 1
ATOM 1571 C C . LEU A 1 203 ? 23.375 0.146 4.383 1 98.88 203 LEU A C 1
ATOM 1573 O O . LEU A 1 203 ? 22.844 -0.252 3.346 1 98.88 203 LEU A O 1
ATOM 1577 N N . CYS A 1 204 ? 24.234 -0.627 4.992 1 98.81 204 CYS A N 1
ATOM 1578 C CA . CYS A 1 204 ? 24.953 -1.729 4.355 1 98.81 204 CYS A CA 1
ATOM 1579 C C . CYS A 1 204 ? 24.094 -2.992 4.336 1 98.81 204 CYS A C 1
ATOM 1581 O O . CYS A 1 204 ? 24.25 -3.838 3.455 1 98.81 204 CYS A O 1
ATOM 1583 N N . LEU A 1 205 ? 23.172 -3.066 5.281 1 98.81 205 LEU A N 1
ATOM 1584 C CA . LEU A 1 205 ? 22.594 -4.398 5.473 1 98.81 205 LEU A CA 1
ATOM 1585 C C . LEU A 1 205 ? 21.094 -4.387 5.223 1 98.81 205 LEU A C 1
ATOM 1587 O O . LEU A 1 205 ? 20.484 -5.445 5.082 1 98.81 205 LEU A O 1
ATOM 1591 N N . SER A 1 206 ? 20.484 -3.24 5.094 1 98.94 206 SER A N 1
ATOM 1592 C CA . SER A 1 206 ? 19.031 -3.166 4.965 1 98.94 206 SER A CA 1
ATOM 1593 C C . SER A 1 206 ? 18.594 -3.498 3.547 1 98.94 206 SER A C 1
ATOM 1595 O O . SER A 1 206 ? 19.234 -3.105 2.576 1 98.94 206 SER A O 1
ATOM 1597 N N . ASP A 1 207 ? 17.516 -4.238 3.457 1 98.88 207 ASP A N 1
ATOM 1598 C CA . ASP A 1 207 ? 16.812 -4.438 2.189 1 98.88 207 ASP A CA 1
ATOM 1599 C C . ASP A 1 207 ? 15.828 -3.312 1.926 1 98.88 207 ASP A C 1
ATOM 1601 O O . ASP A 1 207 ? 15.477 -3.039 0.774 1 98.88 207 ASP A O 1
ATOM 1605 N N . PHE A 1 208 ? 15.32 -2.73 2.982 1 98.94 208 PHE A N 1
ATOM 1606 C CA . PHE A 1 208 ? 14.445 -1.563 2.977 1 98.94 208 PHE A CA 1
ATOM 1607 C C . PHE A 1 208 ? 14.93 -0.515 3.969 1 98.94 208 PHE A C 1
ATOM 1609 O O . PHE A 1 208 ? 15.352 -0.851 5.078 1 98.94 208 PHE A O 1
ATOM 1616 N N . ILE A 1 209 ? 14.922 0.706 3.566 1 98.94 209 ILE A N 1
ATOM 1617 C CA . ILE A 1 209 ? 15.172 1.816 4.48 1 98.94 209 ILE A CA 1
ATOM 1618 C C . ILE A 1 209 ? 14 2.791 4.441 1 98.94 209 ILE A C 1
ATOM 1620 O O . ILE A 1 209 ? 13.602 3.25 3.369 1 98.94 209 ILE A O 1
ATOM 1624 N N . VAL A 1 210 ? 13.406 3.041 5.574 1 98.94 210 VAL A N 1
ATOM 1625 C CA . VAL A 1 210 ? 12.289 3.965 5.727 1 98.94 210 VAL A CA 1
ATOM 1626 C C . VAL A 1 210 ? 12.727 5.168 6.562 1 98.94 210 VAL A C 1
ATOM 1628 O O . VAL A 1 210 ? 13.141 5.02 7.711 1 98.94 210 VAL A O 1
ATOM 1631 N N . VAL A 1 211 ? 12.609 6.316 5.965 1 98.88 211 VAL A N 1
ATOM 1632 C CA . VAL A 1 211 ? 12.992 7.555 6.637 1 98.88 211 VAL A CA 1
ATOM 1633 C C . VAL A 1 211 ? 11.797 8.117 7.402 1 98.88 211 VAL A C 1
ATOM 1635 O O . VAL A 1 211 ? 10.758 8.414 6.809 1 98.88 211 VAL A O 1
ATOM 1638 N N . CYS A 1 212 ? 11.906 8.273 8.656 1 97.31 212 CYS A N 1
ATOM 1639 C CA . CYS A 1 212 ? 10.852 8.797 9.516 1 97.31 212 CYS A CA 1
ATOM 1640 C C . CYS A 1 212 ? 11.43 9.672 10.625 1 97.31 212 CYS A C 1
ATOM 1642 O O . CYS A 1 212 ? 11 9.586 11.773 1 97.31 212 CYS A O 1
ATOM 1644 N N . CYS A 1 213 ? 12.391 10.453 10.312 1 95.94 213 CYS A N 1
ATOM 1645 C CA . CYS A 1 213 ? 13.031 11.367 11.25 1 95.94 213 CYS A CA 1
ATOM 1646 C C . CYS A 1 213 ? 12.617 12.805 10.984 1 95.94 213 CYS A C 1
ATOM 1648 O O . CYS A 1 213 ? 11.984 13.094 9.969 1 95.94 213 CYS A O 1
ATOM 1650 N N . SER A 1 214 ? 12.961 13.688 11.969 1 91.69 214 SER A N 1
ATOM 1651 C CA . SER A 1 214 ? 12.781 15.125 11.766 1 91.69 214 SER A CA 1
ATOM 1652 C C . SER A 1 214 ? 13.898 15.703 10.906 1 91.69 214 SER A C 1
ATOM 1654 O O . SER A 1 214 ? 15 15.156 10.859 1 91.69 214 SER A O 1
ATOM 1656 N N . LEU A 1 215 ? 13.609 16.75 10.203 1 92.88 215 LEU A N 1
ATOM 1657 C CA . LEU A 1 215 ? 14.641 17.5 9.5 1 92.88 215 LEU A CA 1
ATOM 1658 C C . LEU A 1 215 ? 15.336 18.484 10.438 1 92.88 215 LEU A C 1
ATOM 1660 O O . LEU A 1 215 ? 14.688 19.359 11.016 1 92.88 215 LEU A O 1
ATOM 1664 N N . THR A 1 216 ? 16.5 18.297 10.734 1 91.06 216 THR A N 1
ATOM 1665 C CA . THR A 1 216 ? 17.406 19.109 11.531 1 91.06 216 THR A CA 1
ATOM 1666 C C . THR A 1 216 ? 18.703 19.359 10.781 1 91.06 216 THR A C 1
ATOM 1668 O O . THR A 1 216 ? 18.953 18.766 9.727 1 91.06 216 THR A O 1
ATOM 1671 N N . PRO A 1 217 ? 19.484 20.266 11.273 1 92.62 217 PRO A N 1
ATOM 1672 C CA . PRO A 1 217 ? 20.797 20.422 10.633 1 92.62 217 PRO A CA 1
ATOM 1673 C C . PRO A 1 217 ? 21.578 19.109 10.562 1 92.62 217 PRO A C 1
ATOM 1675 O O . PRO A 1 217 ? 22.297 18.875 9.586 1 92.62 217 PRO A O 1
ATOM 1678 N N . ASP A 1 218 ? 21.406 18.219 11.5 1 94.81 218 ASP A N 1
ATOM 1679 C CA . ASP A 1 218 ? 22.125 16.953 11.578 1 94.81 218 ASP A CA 1
ATOM 1680 C C . ASP A 1 218 ? 21.578 15.93 10.594 1 94.81 218 ASP A C 1
ATOM 1682 O O . ASP A 1 218 ? 22.281 15.016 10.172 1 94.81 218 ASP A O 1
ATOM 1686 N N . THR A 1 219 ? 20.344 16.062 10.203 1 96.69 219 THR A N 1
ATOM 1687 C CA . THR A 1 219 ? 19.719 15.062 9.336 1 96.69 219 THR A CA 1
ATOM 1688 C C . THR A 1 219 ? 19.578 15.586 7.91 1 96.69 219 THR A C 1
ATOM 1690 O O . THR A 1 219 ? 19.203 14.844 7.008 1 96.69 219 THR A O 1
ATOM 1693 N N . LYS A 1 220 ? 19.891 16.891 7.742 1 97.5 220 LYS A N 1
ATOM 1694 C CA . LYS A 1 220 ? 19.797 17.469 6.41 1 97.5 220 LYS A CA 1
ATOM 1695 C C . LYS A 1 220 ? 20.688 16.734 5.418 1 97.5 220 LYS A C 1
ATOM 1697 O O . LYS A 1 220 ? 21.906 16.609 5.637 1 97.5 220 LYS A O 1
ATOM 1702 N N . GLU A 1 221 ? 20.172 16.188 4.398 1 98.56 221 GLU A N 1
ATOM 1703 C CA . GLU A 1 221 ? 20.828 15.5 3.293 1 98.56 221 GLU A CA 1
ATOM 1704 C C . GLU A 1 221 ? 21.75 14.391 3.805 1 98.56 221 GLU A C 1
ATOM 1706 O O . GLU A 1 221 ? 22.828 14.164 3.242 1 98.56 221 GLU A O 1
ATOM 1711 N N . VAL A 1 222 ? 21.328 13.812 4.91 1 98.62 222 VAL A N 1
ATOM 1712 C CA . VAL A 1 222 ? 22.109 12.711 5.465 1 98.62 222 VAL A CA 1
ATOM 1713 C C . VAL A 1 222 ? 22.156 11.555 4.465 1 98.62 222 VAL A C 1
ATOM 1715 O O . VAL A 1 222 ? 23.141 10.82 4.398 1 98.62 222 VAL A O 1
ATOM 1718 N N . PHE A 1 223 ? 21.125 11.359 3.666 1 98.88 223 PHE A N 1
ATOM 1719 C CA . PHE A 1 223 ? 21.141 10.406 2.562 1 98.88 223 PHE A CA 1
ATOM 1720 C C . PHE A 1 223 ? 21.688 11.055 1.295 1 98.88 223 PHE A C 1
ATOM 1722 O O . PHE A 1 223 ? 20.922 11.539 0.461 1 98.88 223 PHE A O 1
ATOM 1729 N N . ASN A 1 224 ? 22.938 11.141 1.24 1 98.81 224 ASN A N 1
ATOM 1730 C CA . ASN A 1 224 ? 23.688 11.727 0.13 1 98.81 224 ASN A CA 1
ATOM 1731 C C . ASN A 1 224 ? 24.359 10.648 -0.726 1 98.81 224 ASN A C 1
ATOM 1733 O O . ASN A 1 224 ? 24.047 9.461 -0.577 1 98.81 224 ASN A O 1
ATOM 1737 N N . ALA A 1 225 ? 25.203 11.031 -1.642 1 98.81 225 ALA A N 1
ATOM 1738 C CA . ALA A 1 225 ? 25.828 10.117 -2.582 1 98.81 225 ALA A CA 1
ATOM 1739 C C . ALA A 1 225 ? 26.578 9.008 -1.847 1 98.81 225 ALA A C 1
ATOM 1741 O O . ALA A 1 225 ? 26.484 7.836 -2.207 1 98.81 225 ALA A O 1
ATOM 1742 N N . SER A 1 226 ? 27.312 9.383 -0.837 1 98.81 226 SER A N 1
ATOM 1743 C CA . SER A 1 226 ? 28.078 8.414 -0.06 1 98.81 226 SER A CA 1
ATOM 1744 C C . SER A 1 226 ? 27.156 7.402 0.621 1 98.81 226 SER A C 1
ATOM 1746 O O . SER A 1 226 ? 27.469 6.207 0.661 1 98.81 226 SER A O 1
ATOM 1748 N N . ALA A 1 227 ? 26.078 7.844 1.163 1 98.94 227 ALA A N 1
ATOM 1749 C CA . ALA A 1 227 ? 25.109 6.957 1.807 1 98.94 227 ALA A CA 1
ATOM 1750 C C . ALA A 1 227 ? 24.531 5.961 0.808 1 98.94 227 ALA A C 1
ATOM 1752 O O . ALA A 1 227 ? 24.516 4.754 1.066 1 98.94 227 ALA A O 1
ATOM 1753 N N . PHE A 1 228 ? 24.078 6.398 -0.351 1 98.88 228 PHE A N 1
ATOM 1754 C CA . PHE A 1 228 ? 23.469 5.535 -1.352 1 98.88 228 PHE A CA 1
ATOM 1755 C C . PHE A 1 228 ? 24.469 4.512 -1.874 1 98.88 228 PHE A C 1
ATOM 1757 O O . PHE A 1 228 ? 24.094 3.379 -2.186 1 98.88 228 PHE A O 1
ATOM 1764 N N . GLU A 1 229 ? 25.719 4.891 -1.944 1 98.69 229 GLU A N 1
ATOM 1765 C CA . GLU A 1 229 ? 26.766 3.998 -2.436 1 98.69 229 GLU A CA 1
ATOM 1766 C C . GLU A 1 229 ? 26.938 2.793 -1.517 1 98.69 229 GLU A C 1
ATOM 1768 O O . GLU A 1 229 ? 27.312 1.708 -1.969 1 98.69 229 GLU A O 1
ATOM 1773 N N . LYS A 1 230 ? 26.641 2.955 -0.276 1 98.81 230 LYS A N 1
ATOM 1774 C CA . LYS A 1 230 ? 26.844 1.905 0.717 1 98.81 230 LYS A CA 1
ATOM 1775 C C . LYS A 1 230 ? 25.672 0.927 0.736 1 98.81 230 LYS A C 1
ATOM 1777 O O . LYS A 1 230 ? 25.781 -0.161 1.307 1 98.81 230 LYS A O 1
ATOM 1782 N N . MET A 1 231 ? 24.547 1.261 0.156 1 98.88 231 MET A N 1
ATOM 1783 C CA . MET A 1 231 ? 23.328 0.449 0.23 1 98.88 231 MET A CA 1
ATOM 1784 C C . MET A 1 231 ? 23.438 -0.768 -0.683 1 98.88 231 MET A C 1
ATOM 1786 O O . MET A 1 231 ? 24.219 -0.772 -1.632 1 98.88 231 MET A O 1
ATOM 1790 N N . LYS A 1 232 ? 22.609 -1.807 -0.387 1 98.56 232 LYS A N 1
ATOM 1791 C CA . LYS A 1 232 ? 22.516 -2.984 -1.245 1 98.56 232 LYS A CA 1
ATOM 1792 C C . LYS A 1 232 ? 21.859 -2.637 -2.582 1 98.56 232 LYS A C 1
ATOM 1794 O O . LYS A 1 232 ? 20.969 -1.789 -2.643 1 98.56 232 LYS A O 1
ATOM 1799 N N . PRO A 1 233 ? 22.25 -3.277 -3.617 1 98.19 233 PRO A N 1
ATOM 1800 C CA . PRO A 1 233 ? 21.625 -3.023 -4.922 1 98.19 233 PRO A CA 1
ATOM 1801 C C . PRO A 1 233 ? 20.141 -3.32 -4.938 1 98.19 233 PRO A C 1
ATOM 1803 O O . PRO A 1 233 ? 19.391 -2.75 -5.742 1 98.19 233 PRO A O 1
ATOM 1806 N N . ASN A 1 234 ? 19.672 -4.188 -4.043 1 98.06 234 ASN A N 1
ATOM 1807 C CA . ASN A 1 234 ? 18.25 -4.512 -4.012 1 98.06 234 ASN A CA 1
ATOM 1808 C C . ASN A 1 234 ? 17.484 -3.635 -3.021 1 98.06 234 ASN A C 1
ATOM 1810 O O . ASN A 1 234 ? 16.312 -3.859 -2.762 1 98.06 234 ASN A O 1
ATOM 1814 N N . CYS A 1 235 ? 18.125 -2.648 -2.42 1 98.81 235 CYS A N 1
ATOM 1815 C CA . CYS A 1 235 ? 17.5 -1.838 -1.382 1 98.81 235 CYS A CA 1
ATOM 1816 C C . CYS A 1 235 ? 16.406 -0.947 -1.969 1 98.81 235 CYS A C 1
ATOM 1818 O O . CYS A 1 235 ? 16.594 -0.361 -3.037 1 98.81 235 CYS A O 1
ATOM 1820 N N . ILE A 1 236 ? 15.32 -0.867 -1.302 1 98.94 236 ILE A N 1
ATOM 1821 C CA . ILE A 1 236 ? 14.242 0.067 -1.605 1 98.94 236 ILE A CA 1
ATOM 1822 C C . ILE A 1 236 ? 14.203 1.171 -0.551 1 98.94 236 ILE A C 1
ATOM 1824 O O . ILE A 1 236 ? 14.164 0.89 0.65 1 98.94 236 ILE A O 1
ATOM 1828 N N . PHE A 1 237 ? 14.281 2.4 -1.006 1 98.94 237 PHE A N 1
ATOM 1829 C CA . PHE A 1 237 ? 14.375 3.582 -0.158 1 98.94 237 PHE A CA 1
ATOM 1830 C C . PHE A 1 237 ? 13.031 4.305 -0.089 1 98.94 237 PHE A C 1
ATOM 1832 O O . PHE A 1 237 ? 12.477 4.691 -1.118 1 98.94 237 PHE A O 1
ATOM 1839 N N . ILE A 1 238 ? 12.445 4.5 1.133 1 99 238 ILE A N 1
ATOM 1840 C CA . ILE A 1 238 ? 11.148 5.129 1.346 1 99 238 ILE A CA 1
ATOM 1841 C C . ILE A 1 238 ? 11.32 6.387 2.195 1 99 238 ILE A C 1
ATOM 1843 O O . ILE A 1 238 ? 11.977 6.352 3.24 1 99 238 ILE A O 1
ATOM 1847 N N . ASN A 1 239 ? 10.727 7.516 1.757 1 98.88 239 ASN A N 1
ATOM 1848 C CA . ASN A 1 239 ? 10.805 8.742 2.539 1 98.88 239 ASN A CA 1
ATOM 1849 C C . ASN A 1 239 ? 9.438 9.422 2.65 1 98.88 239 ASN A C 1
ATOM 1851 O O . ASN A 1 239 ? 8.906 9.914 1.657 1 98.88 239 ASN A O 1
ATOM 1855 N N . THR A 1 240 ? 8.891 9.414 3.822 1 98.38 240 THR A N 1
ATOM 1856 C CA . THR A 1 240 ? 7.652 10.133 4.113 1 98.38 240 THR A CA 1
ATOM 1857 C C . THR A 1 240 ? 7.883 11.195 5.184 1 98.38 240 THR A C 1
ATOM 1859 O O . THR A 1 240 ? 6.93 11.672 5.805 1 98.38 240 THR A O 1
ATOM 1862 N N . ALA A 1 241 ? 9.117 11.461 5.488 1 96.5 241 ALA A N 1
ATOM 1863 C CA . ALA A 1 241 ? 9.477 12.461 6.492 1 96.5 241 ALA A CA 1
ATOM 1864 C C . ALA A 1 241 ? 9.531 13.852 5.879 1 96.5 241 ALA A C 1
ATOM 1866 O O . ALA A 1 241 ? 8.492 14.484 5.652 1 96.5 241 ALA A O 1
ATOM 1867 N N . ARG A 1 242 ? 10.766 14.273 5.492 1 95.62 242 ARG A N 1
ATOM 1868 C CA . ARG A 1 242 ? 10.992 15.555 4.828 1 95.62 242 ARG A CA 1
ATOM 1869 C C . ARG A 1 242 ? 11.922 15.391 3.627 1 95.62 242 ARG A C 1
ATOM 1871 O O . ARG A 1 242 ? 12.891 14.633 3.682 1 95.62 242 ARG A O 1
ATOM 1878 N N . GLY A 1 243 ? 11.578 16.141 2.537 1 96.94 243 GLY A N 1
ATOM 1879 C CA . GLY A 1 243 ? 12.422 16.062 1.354 1 96.94 243 GLY A CA 1
ATOM 1880 C C . GLY A 1 243 ? 13.867 16.422 1.622 1 96.94 243 GLY A C 1
ATOM 1881 O O . GLY A 1 243 ? 14.781 15.836 1.03 1 96.94 243 GLY A O 1
ATOM 1882 N N . GLY A 1 244 ? 14.094 17.297 2.605 1 96.94 244 GLY A N 1
ATOM 1883 C CA . GLY A 1 244 ? 15.406 17.859 2.879 1 96.94 244 GLY A CA 1
ATOM 1884 C C . GLY A 1 244 ? 16.359 16.859 3.521 1 96.94 244 GLY A C 1
ATOM 1885 O O . GLY A 1 244 ? 17.562 17.109 3.584 1 96.94 244 GLY A O 1
ATOM 1886 N N . VAL A 1 245 ? 15.883 15.703 3.916 1 98.19 245 VAL A N 1
ATOM 1887 C CA . VAL A 1 245 ? 16.719 14.672 4.52 1 98.19 245 VAL A CA 1
ATOM 1888 C C . VAL A 1 245 ? 17.547 13.969 3.436 1 98.19 245 VAL A C 1
ATOM 1890 O O . VAL A 1 245 ? 18.547 13.336 3.73 1 98.19 245 VAL A O 1
ATOM 1893 N N . VAL A 1 246 ? 17.172 14.156 2.191 1 98.75 246 VAL A N 1
ATOM 1894 C CA . VAL A 1 246 ? 17.75 13.438 1.057 1 98.75 246 VAL A CA 1
ATOM 1895 C C . VAL A 1 246 ? 18.391 14.422 0.088 1 98.75 246 VAL A C 1
ATOM 1897 O O . VAL A 1 246 ? 17.797 15.438 -0.272 1 98.75 246 VAL A O 1
ATOM 1900 N N . ASP A 1 247 ? 19.656 14.203 -0.236 1 98.81 247 ASP A N 1
ATOM 1901 C CA . ASP A 1 247 ? 20.188 14.797 -1.46 1 98.81 247 ASP A CA 1
ATOM 1902 C C . ASP A 1 247 ? 19.516 14.211 -2.695 1 98.81 247 ASP A C 1
ATOM 1904 O O . ASP A 1 247 ? 19.891 13.133 -3.16 1 98.81 247 ASP A O 1
ATOM 1908 N N . GLN A 1 248 ? 18.594 14.953 -3.219 1 98.5 248 GLN A N 1
ATOM 1909 C CA . GLN A 1 248 ? 17.688 14.43 -4.238 1 98.5 248 GLN A CA 1
ATOM 1910 C C . GLN A 1 248 ? 18.438 14.133 -5.531 1 98.5 248 GLN A C 1
ATOM 1912 O O . GLN A 1 248 ? 18.078 13.203 -6.262 1 98.5 248 GLN A O 1
ATOM 1917 N N . ASN A 1 249 ? 19.438 14.898 -5.875 1 98.56 249 ASN A N 1
ATOM 1918 C CA . ASN A 1 249 ? 20.266 14.578 -7.035 1 98.56 249 ASN A CA 1
ATOM 1919 C C . ASN A 1 249 ? 21 13.258 -6.852 1 98.56 249 ASN A C 1
ATOM 1921 O O . ASN A 1 249 ? 21.125 12.469 -7.793 1 98.56 249 ASN A O 1
ATOM 1925 N N . ALA A 1 250 ? 21.516 13.062 -5.684 1 98.81 250 ALA A N 1
ATOM 1926 C CA . ALA A 1 250 ? 22.172 11.797 -5.379 1 98.81 250 ALA A CA 1
ATOM 1927 C C . ALA A 1 250 ? 21.188 10.625 -5.492 1 98.81 250 ALA A C 1
ATOM 1929 O O . ALA A 1 250 ? 21.547 9.547 -5.961 1 98.81 250 ALA A O 1
ATOM 1930 N N . LEU A 1 251 ? 20.016 10.836 -5.02 1 98.88 251 LEU A N 1
ATOM 1931 C CA . LEU A 1 251 ? 19 9.805 -5.141 1 98.88 251 LEU A CA 1
ATOM 1932 C C . LEU A 1 251 ? 18.719 9.477 -6.605 1 98.88 251 LEU A C 1
ATOM 1934 O O . LEU A 1 251 ? 18.625 8.312 -6.977 1 98.88 251 LEU A O 1
ATOM 1938 N N . TYR A 1 252 ? 18.516 10.57 -7.406 1 98.88 252 TYR A N 1
ATOM 1939 C CA . TYR A 1 252 ? 18.312 10.352 -8.836 1 98.88 252 TYR A CA 1
ATOM 1940 C C . TYR A 1 252 ? 19.438 9.484 -9.406 1 98.88 252 TYR A C 1
ATOM 1942 O O . TYR A 1 252 ? 19.156 8.516 -10.125 1 98.88 252 TYR A O 1
ATOM 1950 N N . ASP A 1 253 ? 20.656 9.844 -9.109 1 98.81 253 ASP A N 1
ATOM 1951 C CA . ASP A 1 253 ? 21.812 9.109 -9.641 1 98.81 253 ASP A CA 1
ATOM 1952 C C . ASP A 1 253 ? 21.781 7.648 -9.203 1 98.81 253 ASP A C 1
ATOM 1954 O O . ASP A 1 253 ? 22.062 6.75 -10 1 98.81 253 ASP A O 1
ATOM 1958 N N . ALA A 1 254 ? 21.484 7.395 -7.938 1 98.88 254 ALA A N 1
ATOM 1959 C CA . ALA A 1 254 ? 21.438 6.043 -7.383 1 98.88 254 ALA A CA 1
ATOM 1960 C C . ALA A 1 254 ? 20.375 5.195 -8.078 1 98.88 254 ALA A C 1
ATOM 1962 O O . ALA A 1 254 ? 20.609 4.02 -8.375 1 98.88 254 ALA A O 1
ATOM 1963 N N . LEU A 1 255 ? 19.25 5.766 -8.367 1 98.88 255 LEU A N 1
ATOM 1964 C CA . LEU A 1 255 ? 18.172 5.059 -9.039 1 98.88 255 LEU A CA 1
ATOM 1965 C C . LEU A 1 255 ? 18.484 4.84 -10.516 1 98.88 255 LEU A C 1
ATOM 1967 O O . LEU A 1 255 ? 18.281 3.746 -11.039 1 98.88 255 LEU A O 1
ATOM 1971 N N . HIS A 1 256 ? 18.953 5.918 -11.125 1 98.62 256 HIS A N 1
ATOM 1972 C CA . HIS A 1 256 ? 19.25 5.879 -12.555 1 98.62 256 HIS A CA 1
ATOM 1973 C C . HIS A 1 256 ? 20.328 4.84 -12.867 1 98.62 256 HIS A C 1
ATOM 1975 O O . HIS A 1 256 ? 20.234 4.125 -13.867 1 98.62 256 HIS A O 1
ATOM 1981 N N . SER A 1 257 ? 21.344 4.754 -12.016 1 98.44 257 SER A N 1
ATOM 1982 C CA . SER A 1 257 ? 22.438 3.82 -12.219 1 98.44 257 SER A CA 1
ATOM 1983 C C . SER A 1 257 ? 22.109 2.445 -11.648 1 98.44 257 SER A C 1
ATOM 1985 O O . SER A 1 257 ? 22.922 1.521 -11.727 1 98.44 257 SER A O 1
ATOM 1987 N N . LYS A 1 258 ? 21 2.299 -10.984 1 98.12 258 LYS A N 1
ATOM 1988 C CA . LYS A 1 258 ? 20.562 1.058 -10.352 1 98.12 258 LYS A CA 1
ATOM 1989 C C . LYS A 1 258 ? 21.484 0.658 -9.211 1 98.12 258 LYS A C 1
ATOM 1991 O O . LYS A 1 258 ? 21.719 -0.53 -8.984 1 98.12 258 LYS A O 1
ATOM 1996 N N . ARG A 1 259 ? 22.047 1.67 -8.617 1 98.31 259 ARG A N 1
ATOM 1997 C CA . ARG A 1 259 ? 22.781 1.428 -7.371 1 98.31 259 ARG A CA 1
ATOM 1998 C C . ARG A 1 259 ? 21.844 0.896 -6.285 1 98.31 259 ARG A C 1
ATOM 2000 O O . ARG A 1 259 ? 22.25 0.075 -5.461 1 98.31 259 ARG A O 1
ATOM 2007 N N . ILE A 1 260 ? 20.641 1.404 -6.211 1 98.81 260 ILE A N 1
ATOM 2008 C CA . ILE A 1 260 ? 19.562 0.829 -5.41 1 98.81 260 ILE A CA 1
ATOM 2009 C C . ILE A 1 260 ? 18.406 0.438 -6.316 1 98.81 260 ILE A C 1
ATOM 2011 O O . ILE A 1 260 ? 18.359 0.836 -7.484 1 98.81 260 ILE A O 1
ATOM 2015 N N . LEU A 1 261 ? 17.5 -0.312 -5.793 1 98.69 261 LEU A N 1
ATOM 2016 C CA . LEU A 1 261 ? 16.484 -0.95 -6.621 1 98.69 261 LEU A CA 1
ATOM 2017 C C . LEU A 1 261 ? 15.367 0.031 -6.961 1 98.69 261 LEU A C 1
ATOM 2019 O O . LEU A 1 261 ? 14.914 0.085 -8.109 1 98.69 261 LEU A O 1
ATOM 2023 N N . ALA A 1 262 ? 14.836 0.743 -6.004 1 98.88 262 ALA A N 1
ATOM 2024 C CA . ALA A 1 262 ? 13.68 1.611 -6.188 1 98.88 262 ALA A CA 1
ATOM 2025 C C . ALA A 1 262 ? 13.523 2.576 -5.012 1 98.88 262 ALA A C 1
ATOM 2027 O O . ALA A 1 262 ? 14.219 2.447 -4.004 1 98.88 262 ALA 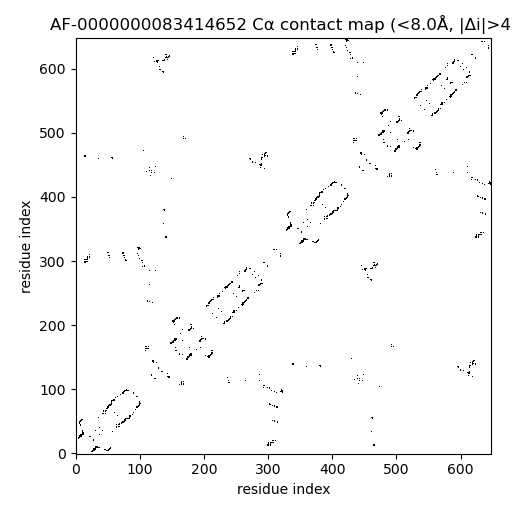A O 1
ATOM 2028 N N . ALA A 1 263 ? 12.672 3.523 -5.172 1 98.94 263 ALA A N 1
ATOM 2029 C CA . ALA A 1 263 ? 12.367 4.449 -4.086 1 98.94 263 ALA A CA 1
ATOM 2030 C C . ALA A 1 263 ? 10.891 4.84 -4.094 1 98.94 263 ALA A C 1
ATOM 2032 O O . ALA A 1 263 ? 10.234 4.781 -5.137 1 98.94 263 ALA A O 1
ATOM 2033 N N . GLY A 1 264 ? 10.328 5.098 -2.994 1 98.94 264 GLY A N 1
ATOM 2034 C CA . GLY A 1 264 ? 9.031 5.719 -2.783 1 98.94 264 GLY A CA 1
ATOM 2035 C C . GLY A 1 264 ? 9.102 6.992 -1.96 1 98.94 264 GLY A C 1
ATOM 2036 O O . GLY A 1 264 ? 9.625 6.984 -0.844 1 98.94 264 GLY A O 1
ATOM 2037 N N . LEU A 1 265 ? 8.602 8.086 -2.498 1 98.88 265 LEU A N 1
ATOM 2038 C CA . LEU A 1 265 ? 8.664 9.383 -1.837 1 98.88 265 LEU A CA 1
ATOM 2039 C C . LEU A 1 265 ? 7.27 9.977 -1.679 1 98.88 265 LEU A C 1
ATOM 2041 O O . LEU A 1 265 ? 6.484 10 -2.631 1 98.88 265 LEU A O 1
ATOM 2045 N N . ASP A 1 266 ? 6.984 10.477 -0.497 1 98.75 266 ASP A N 1
ATOM 2046 C CA . ASP A 1 266 ? 5.805 11.312 -0.29 1 98.75 266 ASP A CA 1
ATOM 2047 C C . ASP A 1 266 ? 6.199 12.781 -0.143 1 98.75 266 ASP A C 1
ATOM 2049 O O . ASP A 1 266 ? 5.332 13.656 -0.018 1 98.75 266 ASP A O 1
ATOM 2053 N N . VAL A 1 267 ? 7.496 13.039 -0.087 1 97.94 267 VAL A N 1
ATOM 2054 C CA . VAL A 1 267 ? 8.062 14.375 0.062 1 97.94 267 VAL A CA 1
ATOM 2055 C C . VAL A 1 267 ? 9.25 14.539 -0.888 1 97.94 267 VAL A C 1
ATOM 2057 O O . VAL A 1 267 ? 9.969 13.578 -1.162 1 97.94 267 VAL A O 1
ATOM 2060 N N . THR A 1 268 ? 9.406 15.703 -1.386 1 97.94 268 THR A N 1
ATOM 2061 C CA . THR A 1 268 ? 10.469 16.016 -2.328 1 97.94 268 THR A CA 1
ATOM 2062 C C . THR A 1 268 ? 11.047 17.406 -2.059 1 97.94 268 THR A C 1
ATOM 2064 O O . THR A 1 268 ? 10.547 18.125 -1.195 1 97.94 268 THR A O 1
ATOM 2067 N N . THR A 1 269 ? 12.062 17.703 -2.807 1 96.31 269 THR A N 1
ATOM 2068 C CA . THR A 1 269 ? 12.609 19.047 -2.859 1 96.31 269 THR A CA 1
ATOM 2069 C C . THR A 1 269 ? 12.734 19.531 -4.305 1 96.31 269 THR A C 1
ATOM 2071 O O . THR A 1 269 ? 13.508 18.969 -5.082 1 96.31 269 THR A O 1
ATOM 2074 N N . PRO A 1 270 ? 12.102 20.516 -4.707 1 95.62 270 PRO A N 1
ATOM 2075 C CA . PRO A 1 270 ? 11.07 21.25 -3.963 1 95.62 270 PRO A CA 1
ATOM 2076 C C . PRO A 1 270 ? 9.734 20.516 -3.947 1 95.62 270 PRO A C 1
ATOM 2078 O O . PRO A 1 270 ? 9.617 19.422 -4.508 1 95.62 270 PRO A O 1
ATOM 2081 N N . GLU A 1 271 ? 8.711 21.109 -3.303 1 94.06 271 GLU A N 1
ATOM 2082 C CA . GLU A 1 271 ? 7.312 20.688 -3.332 1 94.06 271 GLU A CA 1
ATOM 2083 C C . GLU A 1 271 ? 6.418 21.828 -3.832 1 94.06 271 GLU A C 1
ATOM 2085 O O . GLU A 1 271 ? 6.383 22.906 -3.24 1 94.06 271 GLU A O 1
ATOM 2090 N N . PRO A 1 272 ? 5.875 21.656 -4.91 1 95 272 PRO A N 1
ATOM 2091 C CA . PRO A 1 272 ? 5.805 20.453 -5.754 1 95 272 PRO A CA 1
ATOM 2092 C C . PRO A 1 272 ? 7.055 20.266 -6.605 1 95 272 PRO A C 1
ATOM 2094 O O . PRO A 1 272 ? 7.805 21.219 -6.84 1 95 272 PRO A O 1
ATOM 2097 N N . LEU A 1 273 ? 7.145 19.062 -7.012 1 96.06 273 LEU A N 1
ATOM 2098 C CA . LEU A 1 273 ? 8.203 18.766 -7.969 1 96.06 273 LEU A CA 1
ATOM 2099 C C . LEU A 1 273 ? 7.887 19.359 -9.336 1 96.06 273 LEU A C 1
ATOM 2101 O O . LEU A 1 273 ? 6.762 19.219 -9.828 1 96.06 273 LEU A O 1
ATOM 2105 N N . PRO A 1 274 ? 8.867 20.094 -9.914 1 96.88 274 PRO A N 1
ATOM 2106 C CA . PRO A 1 274 ? 8.648 20.547 -11.281 1 96.88 274 PRO A CA 1
ATOM 2107 C C . PRO A 1 274 ? 8.375 19.406 -12.258 1 96.88 274 PRO A C 1
ATOM 2109 O O . PRO A 1 274 ? 8.984 18.344 -12.148 1 96.88 274 PRO A O 1
ATOM 2112 N N . LEU A 1 275 ? 7.594 19.656 -13.305 1 97.25 275 LEU A N 1
ATOM 2113 C CA . LEU A 1 275 ? 7.137 18.625 -14.219 1 97.25 275 LEU A CA 1
ATOM 2114 C C . LEU A 1 275 ? 8.297 18.094 -15.062 1 97.25 275 LEU A C 1
ATOM 2116 O O . LEU A 1 275 ? 8.203 17.016 -15.641 1 97.25 275 LEU A O 1
ATOM 2120 N N . ASP A 1 276 ? 9.375 18.859 -15.133 1 97.75 276 ASP A N 1
ATOM 2121 C CA . ASP A 1 276 ? 10.516 18.422 -15.93 1 97.75 276 ASP A CA 1
ATOM 2122 C C . ASP A 1 276 ? 11.602 17.812 -15.039 1 97.75 276 ASP A C 1
ATOM 2124 O O . ASP A 1 276 ? 12.719 17.562 -15.5 1 97.75 276 ASP A O 1
ATOM 2128 N N . ASP A 1 277 ? 11.312 17.703 -13.812 1 98 277 ASP A N 1
ATOM 2129 C CA . ASP A 1 277 ? 12.297 17.094 -12.922 1 98 277 ASP A CA 1
ATOM 2130 C C . ASP A 1 277 ? 12.703 15.703 -13.414 1 98 277 ASP A C 1
ATOM 2132 O O . ASP A 1 277 ? 11.852 14.898 -13.781 1 98 277 ASP A O 1
ATOM 2136 N N . PRO A 1 278 ? 13.984 15.383 -13.398 1 98 278 PRO A N 1
ATOM 2137 C CA . PRO A 1 278 ? 14.477 14.094 -13.906 1 98 278 PRO A CA 1
ATOM 2138 C C . PRO A 1 278 ? 13.898 12.906 -13.148 1 98 278 PRO A C 1
ATOM 2140 O O . PRO A 1 278 ? 13.758 11.812 -13.711 1 98 278 PRO A O 1
ATOM 2143 N N . LEU A 1 279 ? 13.516 13.016 -11.883 1 98.38 279 LEU A N 1
ATOM 2144 C CA . LEU A 1 279 ? 12.945 11.93 -11.094 1 98.38 279 LEU A CA 1
ATOM 2145 C C . LEU A 1 279 ? 11.688 11.383 -11.75 1 98.38 279 LEU A C 1
ATOM 2147 O O . LEU A 1 279 ? 11.375 10.195 -11.609 1 98.38 279 LEU A O 1
ATOM 2151 N N . LEU A 1 280 ? 10.969 12.25 -12.445 1 98 280 LEU A N 1
ATOM 2152 C CA . LEU A 1 280 ? 9.672 11.883 -13.008 1 98 280 LEU A CA 1
ATOM 2153 C C . LEU A 1 280 ? 9.836 11.031 -14.258 1 98 280 LEU A C 1
ATOM 2155 O O . LEU A 1 280 ? 8.859 10.492 -14.781 1 98 280 LEU A O 1
ATOM 2159 N N . LYS A 1 281 ? 11.039 10.828 -14.695 1 97.25 281 LYS A N 1
ATOM 2160 C CA . LYS A 1 281 ? 11.305 10.047 -15.898 1 97.25 281 LYS A CA 1
ATOM 2161 C C . LYS A 1 281 ? 11.727 8.625 -15.539 1 97.25 281 LYS A C 1
ATOM 2163 O O . LYS A 1 281 ? 11.867 7.77 -16.422 1 97.25 281 LYS A O 1
ATOM 2168 N N . LEU A 1 282 ? 11.984 8.391 -14.289 1 97.81 282 LEU A N 1
ATOM 2169 C CA . LEU A 1 282 ? 12.438 7.078 -13.836 1 97.81 282 LEU A CA 1
ATOM 2170 C C . LEU A 1 282 ? 11.258 6.113 -13.703 1 97.81 282 LEU A C 1
ATOM 2172 O O . LEU A 1 282 ? 10.164 6.516 -13.312 1 97.81 282 LEU A O 1
ATOM 2176 N N . ASP A 1 283 ? 11.445 4.828 -13.891 1 95.12 283 ASP A N 1
ATOM 2177 C CA . ASP A 1 283 ? 10.398 3.812 -13.781 1 95.12 283 ASP A CA 1
ATOM 2178 C C . ASP A 1 283 ? 10.438 3.135 -12.414 1 95.12 283 ASP A C 1
ATOM 2180 O O . ASP A 1 283 ? 9.484 2.455 -12.031 1 95.12 283 ASP A O 1
ATOM 2184 N N . ASN A 1 284 ? 11.562 3.289 -11.703 1 98.25 284 ASN A N 1
ATOM 2185 C CA . ASN A 1 284 ? 11.727 2.6 -10.43 1 98.25 284 ASN A CA 1
ATOM 2186 C C . ASN A 1 284 ? 11.57 3.557 -9.25 1 98.25 284 ASN A C 1
ATOM 2188 O O . ASN A 1 284 ? 12.328 3.482 -8.281 1 98.25 284 ASN A O 1
ATOM 2192 N N . ILE A 1 285 ? 10.586 4.461 -9.367 1 98.75 285 ILE A N 1
ATOM 2193 C CA . ILE A 1 285 ? 10.281 5.387 -8.281 1 98.75 285 ILE A CA 1
ATOM 2194 C C . ILE A 1 285 ? 8.781 5.629 -8.219 1 98.75 285 ILE A C 1
ATOM 2196 O O . ILE A 1 285 ? 8.102 5.648 -9.25 1 98.75 285 ILE A O 1
ATOM 2200 N N . VAL A 1 286 ? 8.219 5.676 -7.051 1 98.81 286 VAL A N 1
ATOM 2201 C CA . VAL A 1 286 ? 6.844 6.102 -6.793 1 98.81 286 VAL A CA 1
ATOM 2202 C C . VAL A 1 286 ? 6.848 7.434 -6.047 1 98.81 286 VAL A C 1
ATOM 2204 O O . VAL A 1 286 ? 7.512 7.574 -5.016 1 98.81 286 VAL A O 1
ATOM 2207 N N . ILE A 1 287 ? 6.176 8.422 -6.547 1 98.81 287 ILE A N 1
ATOM 2208 C CA . ILE A 1 287 ? 6.145 9.734 -5.914 1 98.81 287 ILE A CA 1
ATOM 2209 C C . ILE A 1 287 ? 4.699 10.125 -5.602 1 98.81 287 ILE A C 1
ATOM 2211 O O . ILE A 1 287 ? 3.832 10.078 -6.477 1 98.81 287 ILE A O 1
ATOM 2215 N N . LEU A 1 288 ? 4.434 10.422 -4.375 1 98.75 288 LEU A N 1
ATOM 2216 C CA . LEU A 1 288 ? 3.168 10.961 -3.887 1 98.75 288 LEU A CA 1
ATOM 2217 C C . LEU A 1 288 ? 3.307 12.43 -3.506 1 98.75 288 LEU A C 1
ATOM 2219 O O . LEU A 1 288 ? 4.41 12.898 -3.221 1 98.75 288 LEU A O 1
ATOM 2223 N N . PRO A 1 289 ? 2.244 13.195 -3.541 1 98.38 289 PRO A N 1
ATOM 2224 C CA . PRO A 1 289 ? 2.277 14.648 -3.365 1 98.38 289 PRO A CA 1
ATOM 2225 C C . PRO A 1 289 ? 2.01 15.078 -1.925 1 98.38 289 PRO A C 1
ATOM 2227 O O . PRO A 1 289 ? 1.127 15.898 -1.677 1 98.38 289 PRO A O 1
ATOM 2230 N N . HIS A 1 290 ? 2.801 14.555 -1.014 1 97.81 290 HIS A N 1
ATOM 2231 C CA . HIS A 1 290 ? 2.762 14.953 0.39 1 97.81 290 HIS A CA 1
ATOM 2232 C C . HIS A 1 290 ? 1.384 14.711 0.994 1 97.81 290 HIS A C 1
ATOM 2234 O O . HIS A 1 290 ? 0.775 15.617 1.557 1 97.81 290 HIS A O 1
ATOM 2240 N N . ILE A 1 291 ? 0.99 13.445 1.004 1 98.38 291 ILE A N 1
ATOM 2241 C CA . ILE A 1 291 ? -0.331 13.094 1.51 1 98.38 291 ILE A CA 1
ATOM 2242 C C . ILE A 1 291 ? -0.191 12.141 2.695 1 98.38 291 ILE A C 1
ATOM 2244 O O . ILE A 1 291 ? -1.092 11.344 2.969 1 98.38 291 ILE A O 1
ATOM 2248 N N . GLY A 1 292 ? 0.927 12.117 3.373 1 97.75 292 GLY A N 1
ATOM 2249 C CA . GLY A 1 292 ? 1.18 11.25 4.512 1 97.75 292 GLY A CA 1
ATOM 2250 C C . GLY A 1 292 ? 0.073 11.281 5.547 1 97.75 292 GLY A C 1
ATOM 2251 O O . GLY A 1 292 ? -0.356 10.242 6.043 1 97.75 292 GLY A O 1
ATOM 2252 N N . SER A 1 293 ? -0.428 12.445 5.805 1 97.25 293 SER A N 1
ATOM 2253 C CA . SER A 1 293 ? -1.458 12.609 6.824 1 97.25 293 SER A CA 1
ATOM 2254 C C . SER A 1 293 ? -2.838 12.773 6.199 1 97.25 293 SER A C 1
ATOM 2256 O O . SER A 1 293 ? -3.807 13.094 6.891 1 97.25 293 SER A O 1
ATOM 2258 N N . ALA A 1 294 ? -2.982 12.656 4.879 1 98 294 ALA A N 1
ATOM 2259 C CA . ALA A 1 294 ? -4.227 12.922 4.164 1 98 294 ALA A CA 1
ATOM 2260 C C . ALA A 1 294 ? -5.258 11.828 4.438 1 98 294 ALA A C 1
ATOM 2262 O O . ALA A 1 294 ? -5.66 11.102 3.523 1 98 294 ALA A O 1
ATOM 2263 N N . ASP A 1 295 ? -5.66 11.703 5.594 1 98.06 295 ASP A N 1
ATOM 2264 C CA . ASP A 1 295 ? -6.777 10.945 6.145 1 98.06 295 ASP A CA 1
ATOM 2265 C C . ASP A 1 295 ? -7.887 11.875 6.629 1 98.06 295 ASP A C 1
ATOM 2267 O O . ASP A 1 295 ? -7.625 12.836 7.352 1 98.06 295 ASP A O 1
ATOM 2271 N N . ILE A 1 296 ? -9.055 11.617 6.27 1 97.94 296 ILE A N 1
ATOM 2272 C CA . ILE A 1 296 ? -10.172 12.539 6.461 1 97.94 296 ILE A CA 1
ATOM 2273 C C . ILE A 1 296 ? -10.312 12.875 7.945 1 97.94 296 ILE A C 1
ATOM 2275 O O . ILE A 1 296 ? -10.273 14.047 8.328 1 97.94 296 ILE A O 1
ATOM 2279 N N . GLU A 1 297 ? -10.438 11.898 8.781 1 97.75 297 GLU A N 1
ATOM 2280 C CA . GLU A 1 297 ? -10.672 12.133 10.203 1 97.75 297 GLU A CA 1
ATOM 2281 C C . GLU A 1 297 ? -9.453 12.781 10.859 1 97.75 297 GLU A C 1
ATOM 2283 O O . GLU A 1 297 ? -9.594 13.609 11.758 1 97.75 297 GLU A O 1
ATOM 2288 N N . THR A 1 298 ? -8.297 12.414 10.375 1 98.25 298 THR A N 1
ATOM 2289 C CA . THR A 1 298 ? -7.07 13.016 10.883 1 98.25 298 THR A CA 1
ATOM 2290 C C . THR A 1 298 ? -7.031 14.508 10.578 1 98.25 298 THR A C 1
ATOM 2292 O O . THR A 1 298 ? -6.754 15.32 11.469 1 98.25 298 THR A O 1
ATOM 2295 N N . ARG A 1 299 ? -7.367 14.867 9.336 1 98.44 299 ARG A N 1
ATOM 2296 C CA . ARG A 1 299 ? -7.324 16.266 8.938 1 98.44 299 ARG A CA 1
ATOM 2297 C C . ARG A 1 299 ? -8.391 17.078 9.664 1 98.44 299 ARG A C 1
ATOM 2299 O O . ARG A 1 299 ? -8.164 18.234 10.023 1 98.44 299 ARG A O 1
ATOM 2306 N N . LYS A 1 300 ? -9.555 16.484 9.891 1 98.31 300 LYS A N 1
ATOM 2307 C CA . LYS A 1 300 ? -10.586 17.141 10.695 1 98.31 300 LYS A CA 1
ATOM 2308 C C . LYS A 1 300 ? -10.078 17.438 12.102 1 98.31 300 LYS A C 1
ATOM 2310 O O . LYS A 1 300 ? -10.203 18.562 12.594 1 98.31 300 LYS A O 1
ATOM 2315 N N . GLU A 1 301 ? -9.469 16.422 12.648 1 98.31 301 GLU A N 1
ATOM 2316 C CA . GLU A 1 301 ? -9.008 16.594 14.023 1 98.31 301 GLU A CA 1
ATOM 2317 C C . GLU A 1 301 ? -7.832 17.562 14.102 1 98.31 301 GLU A C 1
ATOM 2319 O O . GLU A 1 301 ? -7.699 18.297 15.078 1 98.31 301 GLU A O 1
ATOM 2324 N N . MET A 1 302 ? -6.965 17.578 13.133 1 98.5 302 MET A N 1
ATOM 2325 C CA . MET A 1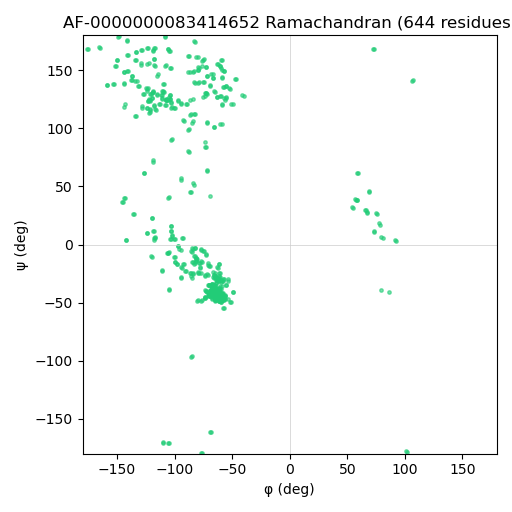 302 ? -5.887 18.562 13.078 1 98.5 302 MET A CA 1
ATOM 2326 C C . MET A 1 302 ? -6.441 19.984 13.062 1 98.5 302 MET A C 1
ATOM 2328 O O . MET A 1 302 ? -5.91 20.875 13.727 1 98.5 302 MET A O 1
ATOM 2332 N N . SER A 1 303 ? -7.48 20.125 12.273 1 98.62 303 SER A N 1
ATOM 2333 C CA . SER A 1 303 ? -8.133 21.438 12.219 1 98.62 303 SER A CA 1
ATOM 2334 C C . SER A 1 303 ? -8.656 21.844 13.586 1 98.62 303 SER A C 1
ATOM 2336 O O . SER A 1 303 ? -8.445 22.969 14.031 1 98.62 303 SER A O 1
ATOM 2338 N N . ARG A 1 304 ? -9.25 20.938 14.328 1 98.69 304 ARG A N 1
ATOM 2339 C CA . ARG A 1 304 ? -9.836 21.203 15.633 1 98.69 304 ARG A CA 1
ATOM 2340 C C . ARG A 1 304 ? -8.75 21.5 16.672 1 98.69 304 ARG A C 1
ATOM 2342 O O . ARG A 1 304 ? -8.883 22.422 17.469 1 98.69 304 ARG A O 1
ATOM 2349 N N . ILE A 1 305 ? -7.695 20.688 16.641 1 98.69 305 ILE A N 1
ATOM 2350 C CA . ILE A 1 305 ? -6.602 20.875 17.578 1 98.69 305 ILE A CA 1
ATOM 2351 C C . ILE A 1 305 ? -5.977 22.266 17.391 1 98.69 305 ILE A C 1
ATOM 2353 O O . ILE A 1 305 ? -5.695 22.969 18.359 1 98.69 305 ILE A O 1
ATOM 2357 N N . THR A 1 306 ? -5.766 22.641 16.125 1 98.75 306 THR A N 1
ATOM 2358 C CA . THR A 1 306 ? -5.191 23.953 15.828 1 98.75 306 THR A CA 1
ATOM 2359 C C . THR A 1 306 ? -6.078 25.078 16.375 1 98.75 306 THR A C 1
ATOM 2361 O O . THR A 1 306 ? -5.59 26.016 17 1 98.75 306 THR A O 1
ATOM 2364 N N . ALA A 1 307 ? -7.371 24.906 16.188 1 98.75 307 ALA A N 1
ATOM 2365 C CA . ALA A 1 307 ? -8.336 25.891 16.703 1 98.75 307 ALA A CA 1
ATOM 2366 C C . ALA A 1 307 ? -8.305 25.938 18.234 1 98.75 307 ALA A C 1
ATOM 2368 O O . ALA A 1 307 ? -8.289 27.016 18.828 1 98.75 307 ALA A O 1
ATOM 2369 N N . ARG A 1 308 ? -8.281 24.766 18.828 1 98.75 308 ARG A N 1
ATOM 2370 C CA . ARG A 1 308 ? -8.281 24.688 20.281 1 98.75 308 ARG A CA 1
ATOM 2371 C C . ARG A 1 308 ? -7.004 25.297 20.859 1 98.75 308 ARG A C 1
ATOM 2373 O O . ARG A 1 308 ? -7.031 25.922 21.922 1 98.75 308 ARG A O 1
ATOM 2380 N N . ASN A 1 309 ? -5.883 25.109 20.188 1 98.75 309 ASN A N 1
ATOM 2381 C CA . ASN A 1 309 ? -4.645 25.75 20.609 1 98.75 309 ASN A CA 1
ATOM 2382 C C . ASN A 1 309 ? -4.766 27.266 20.578 1 98.75 309 ASN A C 1
ATOM 2384 O O . ASN A 1 309 ? -4.336 27.938 21.531 1 98.75 309 ASN A O 1
ATOM 2388 N N . ILE A 1 310 ? -5.359 27.812 19.562 1 98.75 310 ILE A N 1
ATOM 2389 C CA . ILE A 1 310 ? -5.531 29.25 19.422 1 98.75 310 ILE A CA 1
ATOM 2390 C C . ILE A 1 310 ? -6.453 29.766 20.531 1 98.75 310 ILE A C 1
ATOM 2392 O O . ILE A 1 310 ? -6.121 30.734 21.219 1 98.75 310 ILE A O 1
ATOM 2396 N N . LEU A 1 311 ? -7.566 29.109 20.719 1 98.62 311 LEU A N 1
ATOM 2397 C CA . LEU A 1 311 ? -8.523 29.531 21.75 1 98.62 311 LEU A CA 1
ATOM 2398 C C . LEU A 1 311 ? -7.891 29.5 23.125 1 98.62 311 LEU A C 1
ATOM 2400 O O . LEU A 1 311 ? -8.109 30.406 23.938 1 98.62 311 LEU A O 1
ATOM 2404 N N . ALA A 1 312 ? -7.156 28.438 23.375 1 98.5 312 ALA A N 1
ATOM 2405 C CA . ALA A 1 312 ? -6.477 28.328 24.656 1 98.5 312 ALA A CA 1
ATOM 2406 C C . ALA A 1 312 ? -5.508 29.484 24.859 1 98.5 312 ALA A C 1
ATOM 2408 O O . ALA A 1 312 ? -5.469 30.078 25.938 1 98.5 312 ALA A O 1
ATOM 2409 N N . ALA A 1 313 ? -4.727 29.828 23.875 1 98.12 313 ALA A N 1
ATOM 2410 C CA . ALA A 1 313 ? -3.76 30.922 23.953 1 98.12 313 ALA A CA 1
ATOM 2411 C C . ALA A 1 313 ? -4.461 32.25 24.188 1 98.12 313 ALA A C 1
ATOM 2413 O O . ALA A 1 313 ? -4.027 33.062 25.016 1 98.12 313 ALA A O 1
ATOM 2414 N N . LEU A 1 314 ? -5.516 32.5 23.5 1 97.81 314 LEU A N 1
ATOM 2415 C CA . LEU A 1 314 ? -6.25 33.75 23.594 1 97.81 314 LEU A CA 1
ATOM 2416 C C . LEU A 1 314 ? -6.902 33.906 24.969 1 97.81 314 LEU A C 1
ATOM 2418 O O . LEU A 1 314 ? -7.066 35.031 25.453 1 97.81 314 LEU A O 1
ATOM 2422 N N . ASN A 1 315 ? -7.191 32.781 25.547 1 97.25 315 ASN A N 1
ATOM 2423 C CA . ASN A 1 315 ? -7.855 32.812 26.844 1 97.25 315 ASN A CA 1
ATOM 2424 C C . ASN A 1 315 ? -6.855 32.656 27.984 1 97.25 315 ASN A C 1
ATOM 2426 O O . ASN A 1 315 ? -7.246 32.594 29.156 1 97.25 315 ASN A O 1
ATOM 2430 N N . GLY A 1 316 ? -5.621 32.5 27.672 1 96.38 316 GLY A N 1
ATOM 2431 C CA . GLY A 1 316 ? -4.594 32.375 28.688 1 96.38 316 GLY A CA 1
ATOM 2432 C C . GLY A 1 316 ? -4.574 31.016 29.359 1 96.38 316 GLY A C 1
ATOM 2433 O O . GLY A 1 316 ? -4.203 30.906 30.516 1 96.38 316 GLY A O 1
ATOM 2434 N N . CYS A 1 317 ? -5.043 30.031 28.625 1 97 317 CYS A N 1
ATOM 2435 C CA . CYS A 1 317 ? -5.098 28.656 29.125 1 97 317 CYS A CA 1
ATOM 2436 C C . CYS A 1 317 ? -3.996 27.812 28.516 1 97 317 CYS A C 1
ATOM 2438 O O . CYS A 1 317 ? -3.301 28.25 27.594 1 97 317 CYS A O 1
ATOM 2440 N N . GLN A 1 318 ? -3.797 26.719 29.062 1 97.38 318 GLN A N 1
ATOM 2441 C CA . GLN A 1 318 ? -2.834 25.766 28.516 1 97.38 318 GLN A CA 1
ATOM 2442 C C . GLN A 1 318 ? -3.281 25.25 27.156 1 97.38 318 GLN A C 1
ATOM 2444 O O . GLN A 1 318 ? -4.445 24.875 26.984 1 97.38 318 GLN A O 1
ATOM 2449 N N . MET A 1 319 ? -2.383 25.266 26.203 1 97.81 319 MET A N 1
ATOM 2450 C CA . MET A 1 319 ? -2.676 24.719 24.875 1 97.81 319 MET A CA 1
ATOM 2451 C C . MET A 1 319 ? -2.729 23.203 24.906 1 97.81 319 MET A C 1
ATOM 2453 O O . MET A 1 319 ? -2.133 22.578 25.781 1 97.81 319 MET A O 1
ATOM 2457 N N . GLU A 1 320 ? -3.492 22.641 23.984 1 96.75 320 GLU A N 1
ATOM 2458 C CA . GLU A 1 320 ? -3.48 21.188 23.797 1 96.75 320 GLU A CA 1
ATOM 2459 C C . GLU A 1 320 ? -2.082 20.688 23.469 1 96.75 320 GLU A C 1
ATOM 2461 O O . GLU A 1 320 ? -1.643 19.656 23.984 1 96.75 320 GLU A O 1
ATOM 2466 N N . ALA A 1 321 ? -1.396 21.359 22.531 1 97.12 321 ALA A N 1
ATOM 2467 C CA . ALA A 1 321 ? -0.002 21.078 22.203 1 97.12 321 ALA A CA 1
ATOM 2468 C C . ALA A 1 321 ? 0.757 22.375 21.891 1 97.12 321 ALA A C 1
ATOM 2470 O O . ALA A 1 321 ? 0.43 23.078 20.938 1 97.12 321 ALA A O 1
ATOM 2471 N N . GLU A 1 322 ? 1.793 22.656 22.641 1 97.62 322 GLU A N 1
ATOM 2472 C CA . GLU A 1 322 ? 2.584 23.875 22.531 1 97.62 322 GLU A CA 1
ATOM 2473 C C . GLU A 1 322 ? 4.059 23.562 22.312 1 97.62 322 GLU A C 1
ATOM 2475 O O . GLU A 1 322 ? 4.602 22.641 22.922 1 97.62 322 GLU A O 1
ATOM 2480 N N . VAL A 1 323 ? 4.812 24.281 21.203 1 94 323 VAL A N 1
ATOM 2481 C CA . VAL A 1 323 ? 6.227 24.078 20.891 1 94 323 VAL A CA 1
ATOM 2482 C C . VAL A 1 323 ? 7.082 24.641 22.031 1 94 323 VAL A C 1
ATOM 2484 O O . VAL A 1 323 ? 8.242 24.266 22.188 1 94 323 VAL A O 1
ATOM 2487 N N . MET A 1 324 ? 7.148 24.703 23.281 1 76.62 324 MET A N 1
ATOM 2488 C CA . MET A 1 324 ? 7.938 25.141 24.422 1 76.62 324 MET A CA 1
ATOM 2489 C C . MET A 1 324 ? 7.199 26.219 25.203 1 76.62 324 MET A C 1
ATOM 2491 O O . MET A 1 324 ? 6.383 26.953 24.641 1 76.62 324 MET A O 1
ATOM 2495 N N . MET B 1 1 ? 17.406 -49.594 -22.016 1 42.22 1 MET B N 1
ATOM 2496 C CA . MET B 1 1 ? 17.844 -48.375 -21.375 1 42.22 1 MET B CA 1
ATOM 2497 C C . MET B 1 1 ? 16.656 -47.438 -21.141 1 42.22 1 MET B C 1
ATOM 2499 O O . MET B 1 1 ? 15.969 -47.031 -22.078 1 42.22 1 MET B O 1
ATOM 2503 N N . SER B 1 2 ? 15.938 -47.469 -20.062 1 52.75 2 SER B N 1
ATOM 2504 C CA . SER B 1 2 ? 14.602 -46.938 -19.844 1 52.75 2 SER B CA 1
ATOM 2505 C C . SER B 1 2 ? 14.539 -45.438 -20.109 1 52.75 2 SER B C 1
ATOM 2507 O O . SER B 1 2 ? 15.391 -44.688 -19.641 1 52.75 2 SER B O 1
ATOM 2509 N N . SER B 1 3 ? 13.969 -44.969 -21.297 1 81.19 3 SER B N 1
ATOM 2510 C CA . SER B 1 3 ? 13.953 -43.594 -21.812 1 81.19 3 SER B CA 1
ATOM 2511 C C . SER B 1 3 ? 13.453 -42.625 -20.75 1 81.19 3 SER B C 1
ATOM 2513 O O . SER B 1 3 ? 12.648 -42.969 -19.891 1 81.19 3 SER B O 1
ATOM 2515 N N . GLN B 1 4 ? 14.289 -41.656 -20.406 1 93.81 4 GLN B N 1
ATOM 2516 C CA . GLN B 1 4 ? 13.914 -40.625 -19.453 1 93.81 4 GLN B CA 1
ATOM 2517 C C . GLN B 1 4 ? 12.484 -40.156 -19.688 1 93.81 4 GLN B C 1
ATOM 2519 O O . GLN B 1 4 ? 12.047 -40 -20.828 1 93.81 4 GLN B O 1
ATOM 2524 N N . PRO B 1 5 ? 11.703 -40.156 -18.625 1 98.06 5 PRO B N 1
ATOM 2525 C CA . PRO B 1 5 ? 10.344 -39.656 -18.766 1 98.06 5 PRO B CA 1
ATOM 2526 C C . PRO B 1 5 ? 10.289 -38.312 -19.5 1 98.06 5 PRO B C 1
ATOM 2528 O O . PRO B 1 5 ? 11.195 -37.5 -19.359 1 98.06 5 PRO B O 1
ATOM 2531 N N . ARG B 1 6 ? 9.305 -38.156 -20.281 1 98.62 6 ARG B N 1
ATOM 2532 C CA . ARG B 1 6 ? 9.125 -36.938 -21.078 1 98.62 6 ARG B CA 1
ATOM 2533 C C . ARG B 1 6 ? 8.164 -35.969 -20.391 1 98.62 6 ARG B C 1
ATOM 2535 O O . ARG B 1 6 ? 7.031 -36.344 -20.078 1 98.62 6 ARG B O 1
ATOM 2542 N N . VAL B 1 7 ? 8.633 -34.719 -20.156 1 98.81 7 VAL B N 1
ATOM 2543 C CA . VAL B 1 7 ? 7.828 -33.688 -19.484 1 98.81 7 VAL B CA 1
ATOM 2544 C C . VAL B 1 7 ? 7.633 -32.5 -20.406 1 98.81 7 VAL B C 1
ATOM 2546 O O . VAL B 1 7 ? 8.594 -32 -21 1 98.81 7 VAL B O 1
ATOM 2549 N N . TYR B 1 8 ? 6.418 -32.062 -20.547 1 98.88 8 TYR B N 1
ATOM 2550 C CA . TYR B 1 8 ? 6.137 -30.812 -21.266 1 98.88 8 TYR B CA 1
ATOM 2551 C C . TYR B 1 8 ? 5.805 -29.688 -20.297 1 98.88 8 TYR B C 1
ATOM 2553 O O . TYR B 1 8 ? 4.953 -29.828 -19.422 1 98.88 8 TYR B O 1
ATOM 2561 N N . VAL B 1 9 ? 6.512 -28.609 -20.406 1 98.81 9 VAL B N 1
ATOM 2562 C CA . VAL B 1 9 ? 6.277 -27.391 -19.625 1 98.81 9 VAL B CA 1
ATOM 2563 C C . VAL B 1 9 ? 5.656 -26.312 -20.5 1 98.81 9 VAL B C 1
ATOM 2565 O O . VAL B 1 9 ? 6.254 -25.906 -21.5 1 98.81 9 VAL B O 1
ATOM 2568 N N . THR B 1 10 ? 4.516 -25.766 -20.109 1 98.5 10 THR B N 1
ATOM 2569 C CA . THR B 1 10 ? 3.723 -24.922 -21 1 98.5 10 THR B CA 1
ATOM 2570 C C . THR B 1 10 ? 4.277 -23.5 -21.031 1 98.5 10 THR B C 1
ATOM 2572 O O . THR B 1 10 ? 3.863 -22.688 -21.875 1 98.5 10 THR B O 1
ATOM 2575 N N . ARG B 1 11 ? 5.18 -23.203 -20.109 1 97.69 11 ARG B N 1
ATOM 2576 C CA . ARG B 1 11 ? 5.809 -21.891 -20.047 1 97.69 11 ARG B CA 1
ATOM 2577 C C . ARG B 1 11 ? 7.328 -22 -20.031 1 97.69 11 ARG B C 1
ATOM 2579 O O . ARG B 1 11 ? 7.895 -22.719 -19.203 1 97.69 11 ARG B O 1
ATOM 2586 N N . PRO B 1 12 ? 8.016 -21.266 -20.906 1 96.69 12 PRO B N 1
ATOM 2587 C CA . PRO B 1 12 ? 9.484 -21.297 -20.875 1 96.69 12 PRO B CA 1
ATOM 2588 C C . PRO B 1 12 ? 10.062 -20.375 -19.797 1 96.69 12 PRO B C 1
ATOM 2590 O O . PRO B 1 12 ? 11.25 -20.453 -19.484 1 96.69 12 PRO B O 1
ATOM 2593 N N . ASP B 1 13 ? 9.188 -19.469 -19.266 1 96.81 13 ASP B N 1
ATOM 2594 C CA . ASP B 1 13 ? 9.695 -18.438 -18.375 1 96.81 13 ASP B CA 1
ATOM 2595 C C . ASP B 1 13 ? 9.398 -18.75 -16.922 1 96.81 13 ASP B C 1
ATOM 2597 O O . ASP B 1 13 ? 9.422 -17.859 -16.062 1 96.81 13 ASP B O 1
ATOM 2601 N N . VAL B 1 14 ? 9.031 -20.031 -16.594 1 98.06 14 VAL B N 1
ATOM 2602 C CA . VAL B 1 14 ? 9.055 -20.438 -15.195 1 98.06 14 VAL B CA 1
ATOM 2603 C C . VAL B 1 14 ? 10.484 -20.359 -14.664 1 98.06 14 VAL B C 1
ATOM 2605 O O . VAL B 1 14 ? 11.445 -20.391 -15.438 1 98.06 14 VAL B O 1
ATOM 2608 N N . ASP B 1 15 ? 10.633 -20.203 -13.367 1 98.06 15 ASP B N 1
ATOM 2609 C CA . ASP B 1 15 ? 11.984 -20.094 -12.812 1 98.06 15 ASP B CA 1
ATOM 2610 C C . ASP B 1 15 ? 12.812 -21.328 -13.133 1 98.06 15 ASP B C 1
ATOM 2612 O O . ASP B 1 15 ? 12.312 -22.453 -13.047 1 98.06 15 ASP B O 1
ATOM 2616 N N . ASP B 1 16 ? 14.07 -21.172 -13.391 1 97.75 16 ASP B N 1
ATOM 2617 C CA . ASP B 1 16 ? 14.977 -22.219 -13.836 1 97.75 16 ASP B CA 1
ATOM 2618 C C . ASP B 1 16 ? 15.164 -23.281 -12.742 1 97.75 16 ASP B C 1
ATOM 2620 O O . ASP B 1 16 ? 15.469 -24.438 -13.039 1 97.75 16 ASP B O 1
ATOM 2624 N N . SER B 1 17 ? 14.977 -22.875 -11.547 1 97.94 17 SER B N 1
ATOM 2625 C CA . SER B 1 17 ? 15.25 -23.797 -10.453 1 97.94 17 SER B CA 1
ATOM 2626 C C . SER B 1 17 ? 14.344 -25.031 -10.539 1 97.94 17 SER B C 1
ATOM 2628 O O . SER B 1 17 ? 14.781 -26.141 -10.266 1 97.94 17 SER B O 1
ATOM 2630 N N . GLY B 1 18 ? 13.078 -24.844 -10.953 1 98.12 18 GLY B N 1
ATOM 2631 C CA . GLY B 1 18 ? 12.188 -25.984 -11.156 1 98.12 18 GLY B CA 1
ATOM 2632 C C . GLY B 1 18 ? 12.523 -26.781 -12.406 1 98.12 18 GLY B C 1
ATOM 2633 O O . GLY B 1 18 ? 12.5 -28.016 -12.383 1 98.12 18 GLY B O 1
ATOM 2634 N N . LEU B 1 19 ? 12.883 -26.062 -13.484 1 98 19 LEU B N 1
ATOM 2635 C CA . LEU B 1 19 ? 13.234 -26.719 -14.742 1 98 19 LEU B CA 1
ATOM 2636 C C . LEU B 1 19 ? 14.484 -27.578 -14.578 1 98 19 LEU B C 1
ATOM 2638 O O . LEU B 1 19 ? 14.547 -28.703 -15.086 1 98 19 LEU B O 1
ATOM 2642 N N . GLU B 1 20 ? 15.43 -27.031 -13.844 1 98.31 20 GLU B N 1
ATOM 2643 C CA . GLU B 1 20 ? 16.688 -27.75 -13.633 1 98.31 20 GLU B CA 1
ATOM 2644 C C . GLU B 1 20 ? 16.469 -29.016 -12.812 1 98.31 20 GLU B C 1
ATOM 2646 O O . GLU B 1 20 ? 17.109 -30.031 -13.055 1 98.31 20 GLU B O 1
ATOM 2651 N N . LEU B 1 21 ? 15.602 -28.906 -11.883 1 98.25 21 LEU B N 1
ATOM 2652 C CA . LEU B 1 21 ? 15.258 -30.094 -11.109 1 98.25 21 LEU B CA 1
ATOM 2653 C C . LEU B 1 21 ? 14.711 -31.188 -12.016 1 98.25 21 LEU B C 1
ATOM 2655 O O . LEU B 1 21 ? 15.102 -32.344 -11.883 1 98.25 21 LEU B O 1
ATOM 2659 N N . LEU B 1 22 ? 13.836 -30.844 -12.953 1 98.44 22 LEU B N 1
ATOM 2660 C CA . LEU B 1 22 ? 13.227 -31.812 -13.867 1 98.44 22 LEU B CA 1
ATOM 2661 C C . LEU B 1 22 ? 14.266 -32.375 -14.82 1 98.44 22 LEU B C 1
ATOM 2663 O O . LEU B 1 22 ? 14.273 -33.594 -15.078 1 98.44 22 LEU B O 1
ATOM 2667 N N . ARG B 1 23 ? 15.141 -31.547 -15.258 1 98.06 23 ARG B N 1
ATOM 2668 C CA . ARG B 1 23 ? 16.094 -31.922 -16.297 1 98.06 23 ARG B CA 1
ATOM 2669 C C . ARG B 1 23 ? 17.125 -32.906 -15.773 1 98.06 23 ARG B C 1
ATOM 2671 O O . ARG B 1 23 ? 17.797 -33.594 -16.562 1 98.06 23 ARG B O 1
ATOM 2678 N N . LYS B 1 24 ? 17.25 -33 -14.516 1 97.5 24 LYS B N 1
ATOM 2679 C CA . LYS B 1 24 ? 18.188 -33.969 -13.93 1 97.5 24 LYS B CA 1
ATOM 2680 C C . LYS B 1 24 ? 17.781 -35.406 -14.258 1 97.5 24 LYS B C 1
ATOM 2682 O O . LYS B 1 24 ? 18.641 -36.281 -14.352 1 97.5 24 LYS B O 1
ATOM 2687 N N . SER B 1 25 ? 16.5 -35.656 -14.477 1 97.06 25 SER B N 1
ATOM 2688 C CA . SER B 1 25 ? 16.094 -37.031 -14.648 1 97.06 25 SER B CA 1
ATOM 2689 C C . SER B 1 25 ? 15 -37.188 -15.703 1 97.06 25 SER B C 1
ATOM 2691 O O . SER B 1 25 ? 14.43 -38.25 -15.883 1 97.06 25 SER B O 1
ATOM 2693 N N . CYS B 1 26 ? 14.664 -36.031 -16.344 1 98.31 26 CYS B N 1
ATOM 2694 C CA . CYS B 1 26 ? 13.602 -36.062 -17.344 1 98.31 26 CYS B CA 1
ATOM 2695 C C . CYS B 1 26 ? 14.047 -35.406 -18.641 1 98.31 26 CYS B C 1
ATOM 2697 O O . CYS B 1 26 ? 15 -34.594 -18.641 1 98.31 26 CYS B O 1
ATOM 2699 N N . ASN B 1 27 ? 13.453 -35.781 -19.766 1 98.31 27 ASN B N 1
ATOM 2700 C CA . ASN B 1 27 ? 13.508 -35.031 -21.016 1 98.31 27 ASN B CA 1
ATOM 2701 C C . ASN B 1 27 ? 12.445 -33.938 -21.047 1 98.31 27 ASN B C 1
ATOM 2703 O O . ASN B 1 27 ? 11.266 -34.219 -21.281 1 98.31 27 ASN B O 1
ATOM 2707 N N . VAL B 1 28 ? 12.906 -32.688 -20.891 1 98.5 28 VAL B N 1
ATOM 2708 C CA . VAL B 1 28 ? 11.977 -31.594 -20.703 1 98.5 28 VAL B CA 1
ATOM 2709 C C . VAL B 1 28 ? 11.883 -30.781 -22 1 98.5 28 VAL B C 1
ATOM 2711 O O . VAL B 1 28 ? 12.906 -30.406 -22.578 1 98.5 28 VAL B O 1
ATOM 2714 N N . THR B 1 29 ? 10.719 -30.578 -22.5 1 98.38 29 THR B N 1
ATOM 2715 C CA . THR B 1 29 ? 10.438 -29.641 -23.578 1 98.38 29 THR B CA 1
ATOM 2716 C C . THR B 1 29 ? 9.523 -28.516 -23.078 1 98.38 29 THR B C 1
ATOM 2718 O O . THR B 1 29 ? 8.695 -28.734 -22.203 1 98.38 29 THR B O 1
ATOM 2721 N N . THR B 1 30 ? 9.727 -27.328 -23.594 1 98.06 30 THR B N 1
ATOM 2722 C CA . THR B 1 30 ? 8.93 -26.172 -23.219 1 98.06 30 THR B CA 1
ATOM 2723 C C . THR B 1 30 ? 8.25 -25.547 -24.422 1 98.06 30 THR B C 1
ATOM 2725 O O . THR B 1 30 ? 8.672 -25.781 -25.562 1 98.06 30 THR B O 1
ATOM 2728 N N . TRP B 1 31 ? 7.168 -24.844 -24.156 1 97.12 31 TRP B N 1
ATOM 2729 C CA . TRP B 1 31 ? 6.645 -23.938 -25.172 1 97.12 31 TRP B CA 1
ATOM 2730 C C . TRP B 1 31 ? 7.68 -22.891 -25.547 1 97.12 31 TRP B C 1
ATOM 2732 O O . TRP B 1 31 ? 8.633 -22.641 -24.812 1 97.12 31 TRP B O 1
ATOM 2742 N N . SER B 1 32 ? 7.578 -22.266 -26.719 1 95.88 32 SER B N 1
ATOM 2743 C CA . SER B 1 32 ? 8.656 -21.453 -27.266 1 95.88 32 SER B CA 1
ATOM 2744 C C . SER B 1 32 ? 8.477 -19.984 -26.891 1 95.88 32 SER B C 1
ATOM 2746 O O . SER B 1 32 ? 9.43 -19.203 -26.953 1 95.88 32 SER B O 1
ATOM 2748 N N . GLN B 1 33 ? 7.219 -19.594 -26.516 1 95.81 33 GLN B N 1
ATOM 2749 C CA . GLN B 1 33 ? 6.949 -18.188 -26.266 1 95.81 33 GLN B CA 1
ATOM 2750 C C . GLN B 1 33 ? 6.543 -17.953 -24.812 1 95.81 33 GLN B C 1
ATOM 2752 O O . GLN B 1 33 ? 6.016 -18.859 -24.156 1 95.81 33 GLN B O 1
ATOM 2757 N N . THR B 1 34 ? 6.785 -16.75 -24.328 1 95.44 34 THR B N 1
ATOM 2758 C CA . THR B 1 34 ? 6.398 -16.359 -22.969 1 95.44 34 THR B CA 1
ATOM 2759 C C . THR B 1 34 ? 4.953 -15.867 -22.938 1 95.44 34 THR B C 1
ATOM 2761 O O . THR B 1 34 ? 4.672 -14.797 -22.406 1 95.44 34 THR B O 1
ATOM 2764 N N . LEU B 1 35 ? 4.133 -16.578 -23.578 1 94.69 35 LEU B N 1
ATOM 2765 C CA . LEU B 1 35 ? 2.688 -16.391 -23.656 1 94.69 35 LEU B CA 1
ATOM 2766 C C . LEU B 1 35 ? 1.962 -17.719 -23.453 1 94.69 35 LEU B C 1
ATOM 2768 O O . LEU B 1 35 ? 2.574 -18.781 -23.531 1 94.69 35 LEU B O 1
ATOM 2772 N N . PRO B 1 36 ? 0.715 -17.641 -23.078 1 95.44 36 PRO B N 1
ATOM 2773 C CA . PRO B 1 36 ? -0.017 -18.906 -22.984 1 95.44 36 PRO B CA 1
ATOM 2774 C C . PRO B 1 36 ? 0.079 -19.75 -24.25 1 95.44 36 PRO B C 1
ATOM 2776 O O . PRO B 1 36 ? -0.049 -19.219 -25.359 1 95.44 36 PRO B O 1
ATOM 2779 N N . VAL B 1 37 ? 0.34 -21.031 -24.078 1 97.19 37 VAL B N 1
ATOM 2780 C CA . VAL B 1 37 ? 0.411 -21.953 -25.203 1 97.19 37 VAL B CA 1
ATOM 2781 C C . VAL B 1 37 ? -0.949 -22.031 -25.891 1 97.19 37 VAL B C 1
ATOM 2783 O O . VAL B 1 37 ? -1.978 -22.203 -25.234 1 97.19 37 VAL B O 1
ATOM 2786 N N . PRO B 1 38 ? -0.955 -21.812 -27.219 1 97.25 38 PRO B N 1
ATOM 2787 C CA . PRO B 1 38 ? -2.225 -21.984 -27.922 1 97.25 38 PRO B CA 1
ATOM 2788 C C . PRO B 1 38 ? -2.787 -23.391 -27.797 1 97.25 38 PRO B C 1
ATOM 2790 O O . PRO B 1 38 ? -2.025 -24.359 -27.719 1 97.25 38 PRO B O 1
ATOM 2793 N N . ARG B 1 39 ? -4.094 -23.484 -27.875 1 97.69 39 ARG B N 1
ATOM 2794 C CA . ARG B 1 39 ? -4.809 -24.75 -27.656 1 97.69 39 ARG B CA 1
ATOM 2795 C C . ARG B 1 39 ? -4.285 -25.828 -28.594 1 97.69 39 ARG B C 1
ATOM 2797 O O . ARG B 1 39 ? -4.008 -26.953 -28.141 1 97.69 39 ARG B O 1
ATOM 2804 N N . ASP B 1 40 ? -4.152 -25.469 -29.844 1 97.94 40 ASP B N 1
ATOM 2805 C CA . ASP B 1 40 ? -3.703 -26.453 -30.828 1 97.94 40 ASP B CA 1
ATOM 2806 C C . ASP B 1 40 ? -2.275 -26.906 -30.531 1 97.94 40 ASP B C 1
ATOM 2808 O O . ASP B 1 40 ? -1.954 -28.094 -30.688 1 97.94 40 ASP B O 1
ATOM 2812 N N . GLU B 1 41 ? -1.477 -25.969 -30.156 1 98 41 GLU B N 1
ATOM 2813 C CA . GLU B 1 41 ? -0.096 -26.297 -29.812 1 98 41 GLU B CA 1
ATOM 2814 C C . GLU B 1 41 ? -0.03 -27.172 -28.547 1 98 41 GLU B C 1
ATOM 2816 O O . GLU B 1 41 ? 0.78 -28.094 -28.469 1 98 41 GLU B O 1
ATOM 2821 N N . LEU B 1 42 ? -0.839 -26.875 -27.562 1 98.69 42 LEU B N 1
ATOM 2822 C CA . LEU B 1 42 ? -0.904 -27.672 -26.344 1 98.69 42 LEU B CA 1
ATOM 2823 C C . LEU B 1 42 ? -1.269 -29.125 -26.672 1 98.69 42 LEU B C 1
ATOM 2825 O O . LEU B 1 42 ? -0.611 -30.062 -26.203 1 98.69 42 LEU B O 1
ATOM 2829 N N . LEU B 1 43 ? -2.258 -29.312 -27.531 1 98.62 43 LEU B N 1
ATOM 2830 C CA . LEU B 1 43 ? -2.723 -30.641 -27.922 1 98.62 43 LEU B CA 1
ATOM 2831 C C . LEU B 1 43 ? -1.637 -31.391 -28.688 1 98.62 43 LEU B C 1
ATOM 2833 O O . LEU B 1 43 ? -1.499 -32.594 -28.547 1 98.62 43 LEU B O 1
ATOM 2837 N N . ARG B 1 44 ? -0.917 -30.672 -29.422 1 98.44 44 ARG B N 1
ATOM 2838 C CA . ARG B 1 44 ? 0.147 -31.297 -30.219 1 98.44 44 ARG B CA 1
ATOM 2839 C C . ARG B 1 44 ? 1.319 -31.703 -29.328 1 98.44 44 ARG B C 1
ATOM 2841 O O . ARG B 1 44 ? 1.825 -32.812 -29.438 1 98.44 44 ARG B O 1
ATOM 2848 N N . GLN B 1 45 ? 1.75 -30.859 -28.438 1 98.31 45 GLN B N 1
ATOM 2849 C CA . GLN B 1 45 ? 2.998 -31.016 -27.688 1 98.31 45 GLN B CA 1
ATOM 2850 C C . GLN B 1 45 ? 2.832 -32 -26.547 1 98.31 45 GLN B C 1
ATOM 2852 O O . GLN B 1 45 ? 3.805 -32.625 -26.094 1 98.31 45 GLN B O 1
ATOM 2857 N N . VAL B 1 46 ? 1.653 -32.188 -26.078 1 98.69 46 VAL B N 1
ATOM 2858 C CA . VAL B 1 46 ? 1.442 -33.031 -24.906 1 98.69 46 VAL B CA 1
ATOM 2859 C C . VAL B 1 46 ? 1.482 -34.5 -25.312 1 98.69 46 VAL B C 1
ATOM 2861 O O . VAL B 1 46 ? 1.613 -35.375 -24.469 1 98.69 46 VAL B O 1
ATOM 2864 N N . LYS B 1 47 ? 1.367 -34.812 -26.625 1 98.56 47 LYS B N 1
ATOM 2865 C CA . LYS B 1 47 ? 1.337 -36.188 -27.125 1 98.56 47 LYS B CA 1
ATOM 2866 C C . LYS B 1 47 ? 2.578 -36.938 -26.688 1 98.56 47 LYS B C 1
ATOM 2868 O O . LYS B 1 47 ? 3.705 -36.5 -26.922 1 98.56 47 LYS B O 1
ATOM 2873 N N . GLY B 1 48 ? 2.365 -38.062 -26.062 1 97.94 48 GLY B N 1
ATOM 2874 C CA . GLY B 1 48 ? 3.445 -38.969 -25.703 1 97.94 48 GLY B CA 1
ATOM 2875 C C . GLY B 1 48 ? 4.195 -38.531 -24.453 1 97.94 48 GLY B C 1
ATOM 2876 O O . GLY B 1 48 ? 5.199 -39.156 -24.094 1 97.94 48 GLY B O 1
ATOM 2877 N N . LYS B 1 49 ? 3.76 -37.531 -23.781 1 98.62 49 LYS B N 1
ATOM 2878 C CA . LYS B 1 49 ? 4.441 -37.062 -22.578 1 98.62 49 LYS B CA 1
ATOM 2879 C C . LYS B 1 49 ? 4.02 -37.875 -21.359 1 98.62 49 LYS B C 1
ATOM 2881 O O . LYS B 1 49 ? 2.881 -38.344 -21.281 1 98.62 49 LYS B O 1
ATOM 2886 N N . ASP B 1 50 ? 4.934 -38 -20.422 1 98.62 50 ASP B N 1
ATOM 2887 C CA . ASP B 1 50 ? 4.68 -38.719 -19.172 1 98.62 50 ASP B CA 1
ATOM 2888 C C . ASP B 1 50 ? 4.145 -37.781 -18.094 1 98.62 50 ASP B C 1
ATOM 2890 O O . ASP B 1 50 ? 3.512 -38.219 -17.141 1 98.62 50 ASP B O 1
ATOM 2894 N N . ALA B 1 51 ? 4.418 -36.469 -18.219 1 98.88 51 ALA B N 1
ATOM 2895 C CA . ALA B 1 51 ? 3.936 -35.469 -17.281 1 98.88 51 ALA B CA 1
ATOM 2896 C C . ALA B 1 51 ? 3.752 -34.125 -17.969 1 98.88 51 ALA B C 1
ATOM 2898 O O . ALA B 1 51 ? 4.395 -33.844 -18.969 1 98.88 51 ALA B O 1
ATOM 2899 N N . LEU B 1 52 ? 2.846 -33.344 -17.391 1 98.88 52 LEU B N 1
ATOM 2900 C CA . LEU B 1 52 ? 2.545 -32 -17.875 1 98.88 52 LEU B CA 1
ATOM 2901 C C . LEU B 1 52 ? 2.723 -30.969 -16.766 1 98.88 52 LEU B C 1
ATOM 2903 O O . LEU B 1 52 ? 2.113 -31.094 -15.695 1 98.88 52 LEU B O 1
ATOM 2907 N N . TYR B 1 53 ? 3.654 -30.031 -16.953 1 98.81 53 TYR B N 1
ATOM 2908 C CA . TYR B 1 53 ? 3.828 -28.812 -16.156 1 98.81 53 TYR B CA 1
ATOM 2909 C C . TYR B 1 53 ? 3.053 -27.656 -16.75 1 98.81 53 TYR B C 1
ATOM 2911 O O . TYR B 1 53 ? 3.449 -27.094 -17.781 1 98.81 53 TYR B O 1
ATOM 2919 N N . CYS B 1 54 ? 1.925 -27.281 -16.078 1 98.69 54 CYS B N 1
ATOM 2920 C CA . CYS B 1 54 ? 1.064 -26.281 -16.719 1 98.69 54 CYS B CA 1
ATOM 2921 C C . CYS B 1 54 ? 0.859 -25.078 -15.797 1 98.69 54 CYS B C 1
ATOM 2923 O O . CYS B 1 54 ? 1.329 -25.078 -14.656 1 98.69 54 CYS B O 1
ATOM 2925 N N . ALA B 1 55 ? 0.292 -24.016 -16.328 1 97.38 55 ALA B N 1
ATOM 2926 C CA . ALA B 1 55 ? -0.072 -22.797 -15.625 1 97.38 55 ALA B CA 1
ATOM 2927 C C . ALA B 1 55 ? -1.58 -22.562 -15.664 1 97.38 55 ALA B C 1
ATOM 2929 O O . ALA B 1 55 ? -2.303 -23.281 -16.375 1 97.38 55 ALA B O 1
ATOM 2930 N N . LEU B 1 56 ? -2.01 -21.609 -14.859 1 94.19 56 LEU B N 1
ATOM 2931 C CA . LEU B 1 56 ? -3.439 -21.359 -14.688 1 94.19 56 LEU B CA 1
ATOM 2932 C C . LEU B 1 56 ? -4.086 -20.953 -16 1 94.19 56 LEU B C 1
ATOM 2934 O O . LEU B 1 56 ? -5.305 -21.062 -16.156 1 94.19 56 LEU B O 1
ATOM 2938 N N . THR B 1 57 ? -3.307 -20.562 -16.969 1 94.56 57 THR B N 1
ATOM 2939 C CA . THR B 1 57 ? -3.82 -20.109 -18.25 1 94.56 57 THR B CA 1
ATOM 2940 C C . THR B 1 57 ? -4.117 -21.297 -19.156 1 94.56 57 THR B C 1
ATOM 2942 O O . THR B 1 57 ? -4.734 -21.141 -20.219 1 94.56 57 THR B O 1
ATOM 2945 N N . ASP B 1 58 ? -3.695 -22.516 -18.781 1 97 58 ASP B N 1
ATOM 2946 C CA . ASP B 1 58 ? -3.861 -23.719 -19.578 1 97 58 ASP B CA 1
ATOM 2947 C C . ASP B 1 58 ? -5.129 -24.469 -19.172 1 97 58 ASP B C 1
ATOM 2949 O O . ASP B 1 58 ? -5.27 -24.891 -18.031 1 97 58 ASP B O 1
ATOM 2953 N N . LYS B 1 59 ? -5.996 -24.641 -20.141 1 97.19 59 LYS B N 1
ATOM 2954 C CA . LYS B 1 59 ? -7.164 -25.469 -19.859 1 97.19 59 LYS B CA 1
ATOM 2955 C C . LYS B 1 59 ? -6.859 -26.953 -20.094 1 97.19 59 LYS B C 1
ATOM 2957 O O . LYS B 1 59 ? -6.633 -27.375 -21.234 1 97.19 59 LYS B O 1
ATOM 2962 N N . ILE B 1 60 ? -6.836 -27.734 -19.047 1 98.56 60 ILE B N 1
ATOM 2963 C CA . ILE B 1 60 ? -6.543 -29.172 -19.125 1 98.56 60 ILE B CA 1
ATOM 2964 C C . ILE B 1 60 ? -7.84 -29.969 -19 1 98.56 60 ILE B C 1
ATOM 2966 O O . ILE B 1 60 ? -8.266 -30.297 -17.891 1 98.56 60 ILE B O 1
ATOM 2970 N N . ASP B 1 61 ? -8.438 -30.219 -20.141 1 98.19 61 ASP B N 1
ATOM 2971 C CA . ASP B 1 61 ? -9.695 -30.953 -20.203 1 98.19 61 ASP B CA 1
ATOM 2972 C C . ASP B 1 61 ? -9.492 -32.344 -20.812 1 98.19 61 ASP B C 1
ATOM 2974 O O . ASP B 1 61 ? -8.359 -32.781 -21 1 98.19 61 ASP B O 1
ATOM 2978 N N . ALA B 1 62 ? -10.57 -33.062 -21.109 1 98.12 62 ALA B N 1
ATOM 2979 C CA . ALA B 1 62 ? -10.531 -34.406 -21.641 1 98.12 62 ALA B CA 1
ATOM 2980 C C . ALA B 1 62 ? -9.773 -34.469 -22.969 1 98.12 62 ALA B C 1
ATOM 2982 O O . ALA B 1 62 ? -9.055 -35.438 -23.234 1 98.12 62 ALA B O 1
ATOM 2983 N N . ALA B 1 63 ? -9.922 -33.438 -23.75 1 98.44 63 ALA B N 1
ATOM 2984 C CA . ALA B 1 63 ? -9.266 -33.406 -25.047 1 98.44 63 ALA B CA 1
ATOM 2985 C C . ALA B 1 63 ? -7.746 -33.438 -24.891 1 98.44 63 ALA B C 1
ATOM 2987 O O . ALA B 1 63 ? -7.051 -34.125 -25.625 1 98.44 63 ALA B O 1
ATOM 2988 N N . VAL B 1 64 ? -7.242 -32.656 -23.953 1 98.75 64 VAL B N 1
ATOM 2989 C CA . VAL B 1 64 ? -5.805 -32.594 -23.688 1 98.75 64 VAL B CA 1
ATOM 2990 C C . VAL B 1 64 ? -5.336 -33.938 -23.156 1 98.75 64 VAL B C 1
ATOM 2992 O O . VAL B 1 64 ? -4.293 -34.469 -23.562 1 98.75 64 VAL B O 1
ATOM 2995 N N . LEU B 1 65 ? -6.086 -34.531 -22.266 1 98.62 65 LEU B N 1
ATOM 2996 C CA . LEU B 1 65 ? -5.727 -35.812 -21.656 1 98.62 65 LEU B CA 1
ATOM 2997 C C . LEU B 1 65 ? -5.766 -36.938 -22.672 1 98.62 65 LEU B C 1
ATOM 2999 O O . LEU B 1 65 ? -4.93 -37.844 -22.641 1 98.62 65 LEU B O 1
ATOM 3003 N N . ASP B 1 66 ? -6.738 -36.875 -23.609 1 98.38 66 ASP B N 1
ATOM 3004 C CA . ASP B 1 66 ? -6.797 -37.812 -24.719 1 98.38 66 ASP B CA 1
ATOM 3005 C C . ASP B 1 66 ? -5.566 -37.719 -25.609 1 98.38 66 ASP B C 1
ATOM 3007 O O . ASP B 1 66 ? -4.961 -38.719 -25.984 1 98.38 66 ASP B O 1
ATOM 3011 N N . ALA B 1 67 ? -5.262 -36.5 -25.891 1 98.5 67 ALA B N 1
ATOM 3012 C CA . ALA B 1 67 ? -4.133 -36.25 -26.781 1 98.5 67 ALA B CA 1
ATOM 3013 C C . ALA B 1 67 ? -2.828 -36.75 -26.172 1 98.5 67 ALA B C 1
ATOM 3015 O O . ALA B 1 67 ? -1.939 -37.219 -26.875 1 98.5 67 ALA B O 1
ATOM 3016 N N . ALA B 1 68 ? -2.664 -36.594 -24.875 1 98.12 68 ALA B N 1
ATOM 3017 C CA . ALA B 1 68 ? -1.447 -37 -24.172 1 98.12 68 ALA B CA 1
ATOM 3018 C C . ALA B 1 68 ? -1.211 -38.5 -24.312 1 98.12 68 ALA B C 1
ATOM 3020 O O . ALA B 1 68 ? -0.087 -38.938 -24.562 1 98.12 68 ALA B O 1
ATOM 3021 N N . GLY B 1 69 ? -2.307 -39.281 -24.172 1 97.31 69 GLY B N 1
ATOM 3022 C CA . GLY B 1 69 ? -2.18 -40.75 -24.234 1 97.31 69 GLY B CA 1
ATOM 3023 C C . GLY B 1 69 ? -2.207 -41.406 -22.859 1 97.31 69 GLY B C 1
ATOM 3024 O O . GLY B 1 69 ? -2.238 -40.719 -21.844 1 97.31 69 GLY B O 1
ATOM 3025 N N . THR B 1 70 ? -2.066 -42.719 -22.844 1 97.38 70 THR B N 1
ATOM 3026 C CA . THR B 1 70 ? -2.275 -43.5 -21.625 1 97.38 70 THR B CA 1
ATOM 3027 C C . THR B 1 70 ? -1.033 -43.469 -20.734 1 97.38 70 THR B C 1
ATOM 3029 O O . THR B 1 70 ? -1.088 -43.875 -19.578 1 97.38 70 THR B O 1
ATOM 3032 N N . GLN B 1 71 ? 0.015 -43 -21.297 1 96.75 71 GLN B N 1
ATOM 3033 C CA . GLN B 1 71 ? 1.263 -43 -20.531 1 96.75 71 GLN B CA 1
ATOM 3034 C C . GLN B 1 71 ? 1.356 -41.812 -19.594 1 96.75 71 GLN B C 1
ATOM 3036 O O . GLN B 1 71 ? 2.209 -41.781 -18.703 1 96.75 71 GLN B O 1
ATOM 3041 N N . LEU B 1 72 ? 0.516 -40.75 -19.781 1 98.44 72 LEU B N 1
ATOM 3042 C CA . LEU B 1 72 ? 0.568 -39.562 -18.906 1 98.44 72 LEU B CA 1
ATOM 3043 C C . LEU B 1 72 ? 0.279 -39.969 -17.469 1 98.44 72 LEU B C 1
ATOM 3045 O O . LEU B 1 72 ? -0.781 -40.531 -17.172 1 98.44 72 LEU B O 1
ATOM 3049 N N . LYS B 1 73 ? 1.184 -39.562 -16.578 1 98.06 73 LYS B N 1
ATOM 3050 C CA . LYS B 1 73 ? 1.069 -40 -15.188 1 98.06 73 LYS B CA 1
ATOM 3051 C C . LYS B 1 73 ? 0.698 -38.844 -14.273 1 98.06 73 LYS B C 1
ATOM 3053 O O . LYS B 1 73 ? 0.156 -39.062 -13.188 1 98.06 73 LYS B O 1
ATOM 3058 N N . CYS B 1 74 ? 1.005 -37.625 -14.75 1 98.31 74 CYS B N 1
ATOM 3059 C CA . CYS B 1 74 ? 0.901 -36.5 -13.82 1 98.31 74 CYS B CA 1
ATOM 3060 C C . CYS B 1 74 ? 0.616 -35.188 -14.562 1 98.31 74 CYS B C 1
ATOM 3062 O O . CYS B 1 74 ? 1.146 -34.969 -15.648 1 98.31 74 CYS B O 1
ATOM 3064 N N . VAL B 1 75 ? -0.258 -34.406 -14.016 1 98.81 75 VAL B N 1
ATOM 3065 C CA . VAL B 1 75 ? -0.427 -33 -14.352 1 98.81 75 VAL B CA 1
ATOM 3066 C C . VAL B 1 75 ? -0.148 -32.125 -13.117 1 98.81 75 VAL B C 1
ATOM 3068 O O . VAL B 1 75 ? -0.776 -32.312 -12.07 1 98.81 75 VAL B O 1
ATOM 3071 N N . ALA B 1 76 ? 0.829 -31.25 -13.188 1 98.75 76 ALA B N 1
ATOM 3072 C CA . ALA B 1 76 ? 1.146 -30.344 -12.078 1 98.75 76 ALA B CA 1
ATOM 3073 C C . ALA B 1 76 ? 1.024 -28.891 -12.5 1 98.75 76 ALA B C 1
ATOM 3075 O O . ALA B 1 76 ? 1.554 -28.484 -13.539 1 98.75 76 ALA B O 1
ATOM 3076 N N . THR B 1 77 ? 0.298 -28.125 -11.727 1 98.56 77 THR B N 1
ATOM 3077 C CA . THR B 1 77 ? 0.083 -26.719 -12.055 1 98.56 77 THR B CA 1
ATOM 3078 C C . THR B 1 77 ? 0.834 -25.828 -11.078 1 98.56 77 THR B C 1
ATOM 3080 O O . THR B 1 77 ? 0.899 -26.109 -9.883 1 98.56 77 THR B O 1
ATOM 3083 N N . ILE B 1 78 ? 1.464 -24.766 -11.617 1 98.19 78 ILE B N 1
ATOM 3084 C CA . ILE B 1 78 ? 2.166 -23.781 -10.805 1 98.19 78 ILE B CA 1
ATOM 3085 C C . ILE B 1 78 ? 1.174 -22.75 -10.266 1 98.19 78 ILE B C 1
ATOM 3087 O O . ILE B 1 78 ? 1.34 -21.547 -10.492 1 98.19 78 ILE B O 1
ATOM 3091 N N . SER B 1 79 ? 0.058 -23.172 -9.625 1 95.56 79 SER B N 1
ATOM 3092 C CA . SER B 1 79 ? -0.984 -22.328 -9.055 1 95.56 79 SER B CA 1
ATOM 3093 C C . SER B 1 79 ? -1.64 -23 -7.852 1 95.56 79 SER B C 1
ATOM 3095 O O . SER B 1 79 ? -1.486 -24.219 -7.648 1 95.56 79 SER B O 1
ATOM 3097 N N . VAL B 1 80 ? -2.256 -22.188 -7.039 1 92.75 80 VAL B N 1
ATOM 3098 C CA . VAL B 1 80 ? -3.07 -22.703 -5.945 1 92.75 80 VAL B CA 1
ATOM 3099 C C . VAL B 1 80 ? -4.406 -23.203 -6.492 1 92.75 80 VAL B C 1
ATOM 3101 O O . VAL B 1 80 ? -4.875 -24.281 -6.113 1 92.75 80 VAL B O 1
ATOM 3104 N N . GLY B 1 81 ? -5.008 -22.344 -7.293 1 89.25 81 GLY B N 1
ATOM 3105 C CA . GLY B 1 81 ? -6.223 -22.781 -7.965 1 89.25 81 GLY B CA 1
ATOM 3106 C C . GLY B 1 81 ? -5.973 -23.781 -9.062 1 89.25 81 GLY B C 1
ATOM 3107 O O . GLY B 1 81 ? -4.945 -23.734 -9.742 1 89.25 81 GLY B O 1
ATOM 3108 N N . PHE B 1 82 ? -6.871 -24.703 -9.227 1 93.81 82 PHE B N 1
ATOM 3109 C CA . PHE B 1 82 ? -6.707 -25.719 -10.25 1 93.81 82 PHE B CA 1
ATOM 3110 C C . PHE B 1 82 ? -8.008 -25.938 -11.016 1 93.81 82 PHE B C 1
ATOM 3112 O O . PHE B 1 82 ? -8.25 -27.016 -11.547 1 93.81 82 PHE B O 1
ATOM 3119 N N . GLU B 1 83 ? -8.836 -24.891 -11.039 1 89.31 83 GLU B N 1
ATOM 3120 C CA . GLU B 1 83 ? -10.125 -24.953 -11.727 1 89.31 83 GLU B CA 1
ATOM 3121 C C . GLU B 1 83 ? -9.945 -25.188 -13.219 1 89.31 83 GLU B C 1
ATOM 3123 O O . GLU B 1 83 ? -10.859 -25.656 -13.898 1 89.31 83 GLU B O 1
ATOM 3128 N N . HIS B 1 84 ? -8.773 -24.906 -13.734 1 93.94 84 HIS B N 1
ATOM 3129 C CA . HIS B 1 84 ? -8.484 -25.047 -15.156 1 93.94 84 HIS B CA 1
ATOM 3130 C C . HIS B 1 84 ? -8.141 -26.484 -15.508 1 93.94 84 HIS B C 1
ATOM 3132 O O . HIS B 1 84 ? -7.957 -26.812 -16.688 1 93.94 84 HIS B O 1
ATOM 3138 N N . ILE B 1 85 ? -8.086 -27.406 -14.5 1 97.56 85 ILE B N 1
ATOM 3139 C CA . ILE B 1 85 ? -7.789 -28.828 -14.703 1 97.56 85 ILE B CA 1
ATOM 3140 C C . ILE B 1 85 ? -9.039 -29.656 -14.422 1 97.56 85 ILE B C 1
ATOM 3142 O O . ILE B 1 85 ? -9.695 -29.469 -13.391 1 97.56 85 ILE B O 1
ATOM 3146 N N . ASP B 1 86 ? -9.43 -30.531 -15.328 1 97.5 86 ASP B N 1
ATOM 3147 C CA . ASP B 1 86 ? -10.484 -31.5 -15.07 1 97.5 86 ASP B CA 1
ATOM 3148 C C . ASP B 1 86 ? -10 -32.594 -14.141 1 97.5 86 ASP B C 1
ATOM 3150 O O . ASP B 1 86 ? -9.664 -33.719 -14.594 1 97.5 86 ASP B O 1
ATOM 3154 N N . VAL B 1 87 ? -10.039 -32.375 -12.883 1 97.31 87 VAL B N 1
ATOM 3155 C CA . VAL B 1 87 ? -9.461 -33.25 -11.875 1 97.31 87 VAL B CA 1
ATOM 3156 C C . VAL B 1 87 ? -10.195 -34.594 -11.875 1 97.31 87 VAL B C 1
ATOM 3158 O O . VAL B 1 87 ? -9.586 -35.656 -11.695 1 97.31 87 VAL B O 1
ATOM 3161 N N . GLU B 1 88 ? -11.484 -34.594 -12.062 1 96.75 88 GLU B N 1
ATOM 3162 C CA . GLU B 1 88 ? -12.266 -35.812 -12.094 1 96.75 88 GLU B CA 1
ATOM 3163 C C . GLU B 1 88 ? -11.828 -36.719 -13.25 1 96.75 88 GLU B C 1
ATOM 3165 O O . GLU B 1 88 ? -11.695 -37.938 -13.086 1 96.75 88 GLU B O 1
ATOM 3170 N N . GLU B 1 89 ? -11.672 -36.156 -14.391 1 97.56 89 GLU B N 1
ATOM 3171 C CA . GLU B 1 89 ? -11.203 -36.906 -15.539 1 97.56 89 GLU B CA 1
ATOM 3172 C C . GLU B 1 89 ? -9.805 -37.469 -15.305 1 97.56 89 GLU B C 1
ATOM 3174 O O . GLU B 1 89 ? -9.5 -38.594 -15.703 1 97.56 89 GLU B O 1
ATOM 3179 N N . CYS B 1 90 ? -8.883 -36.719 -14.672 1 98.25 90 CYS B N 1
ATOM 3180 C CA . CYS B 1 90 ? -7.555 -37.188 -14.305 1 98.25 90 CYS B CA 1
ATOM 3181 C C . CYS B 1 90 ? -7.633 -38.375 -13.383 1 98.25 90 CYS B C 1
ATOM 3183 O O . CYS B 1 90 ? -6.953 -39.375 -13.609 1 98.25 90 CYS B O 1
ATOM 3185 N N . LYS B 1 91 ? -8.477 -38.281 -12.422 1 97.25 91 LYS B N 1
ATOM 3186 C CA . LYS B 1 91 ? -8.656 -39.375 -11.461 1 97.25 91 LYS B CA 1
ATOM 3187 C C . LYS B 1 91 ? -9.109 -40.656 -12.148 1 97.25 91 LYS B C 1
ATOM 3189 O O . LYS B 1 91 ? -8.586 -41.719 -11.875 1 97.25 91 LYS B O 1
ATOM 3194 N N . LYS B 1 92 ? -10.039 -40.5 -13.055 1 97.19 92 LYS B N 1
ATOM 3195 C CA . LYS B 1 92 ? -10.547 -41.656 -13.797 1 97.19 92 LYS B CA 1
ATOM 3196 C C . LYS B 1 92 ? -9.43 -42.344 -14.57 1 97.19 92 LYS B C 1
ATOM 3198 O O . LYS B 1 92 ? -9.461 -43.562 -14.75 1 97.19 92 LYS B O 1
ATOM 3203 N N . ARG B 1 93 ? -8.516 -41.656 -14.992 1 97.38 93 ARG B N 1
ATOM 3204 C CA . ARG B 1 93 ? -7.449 -42.156 -15.844 1 97.38 93 ARG B CA 1
ATOM 3205 C C . ARG B 1 93 ? -6.23 -42.562 -15.023 1 97.38 93 ARG B C 1
ATOM 3207 O O . ARG B 1 93 ? -5.238 -43.062 -15.57 1 97.38 93 ARG B O 1
ATOM 3214 N N . GLY B 1 94 ? -6.305 -42.312 -13.719 1 97.19 94 GLY B N 1
ATOM 3215 C CA . GLY B 1 94 ? -5.176 -42.625 -12.852 1 97.19 94 GLY B CA 1
ATOM 3216 C C . GLY B 1 94 ? -4.055 -41.594 -12.961 1 97.19 94 GLY B C 1
ATOM 3217 O O . GLY B 1 94 ? -2.895 -41.906 -12.68 1 97.19 94 GLY B O 1
ATOM 3218 N N . ILE B 1 95 ? -4.348 -40.438 -13.469 1 98.31 95 ILE B N 1
ATOM 3219 C CA . ILE B 1 95 ? -3.381 -39.344 -13.586 1 98.31 95 ILE B CA 1
ATOM 3220 C C . ILE B 1 95 ? -3.355 -38.531 -12.289 1 98.31 95 ILE B C 1
ATOM 3222 O O . ILE B 1 95 ? -4.395 -38.062 -11.836 1 98.31 95 ILE B O 1
ATOM 3226 N N . ARG B 1 96 ? -2.193 -38.375 -11.664 1 98.38 96 ARG B N 1
ATOM 3227 C CA . ARG B 1 96 ? -2.045 -37.625 -10.414 1 98.38 96 ARG B CA 1
ATOM 3228 C C . ARG B 1 96 ? -1.943 -36.125 -10.672 1 98.38 96 ARG B C 1
ATOM 3230 O O . ARG B 1 96 ? -1.324 -35.688 -11.648 1 98.38 96 ARG B O 1
ATOM 3237 N N . VAL B 1 97 ? -2.592 -35.312 -9.844 1 98.69 97 VAL B N 1
ATOM 3238 C CA . VAL B 1 97 ? -2.627 -33.875 -10.039 1 98.69 97 VAL B CA 1
ATOM 3239 C C . VAL B 1 97 ? -1.932 -33.156 -8.875 1 98.69 97 VAL B C 1
ATOM 3241 O O . VAL B 1 97 ? -2.309 -33.375 -7.715 1 98.69 97 VAL B O 1
ATOM 3244 N N . GLY B 1 98 ? -0.85 -32.469 -9.148 1 98.38 98 GLY B N 1
ATOM 3245 C CA . GLY B 1 98 ? -0.138 -31.672 -8.164 1 98.38 98 GLY B CA 1
ATOM 3246 C C . GLY B 1 98 ? -0.389 -30.172 -8.305 1 98.38 98 GLY B C 1
ATOM 3247 O O . GLY B 1 98 ? -0.699 -29.703 -9.398 1 98.38 98 GLY B O 1
ATOM 3248 N N . TYR B 1 99 ? -0.309 -29.391 -7.242 1 97.56 99 TYR B N 1
ATOM 3249 C CA . TYR B 1 99 ? -0.477 -27.938 -7.234 1 97.56 99 TYR B CA 1
ATOM 3250 C C . TYR B 1 99 ? 0.374 -27.297 -6.145 1 97.56 99 TYR B C 1
ATOM 3252 O O . TYR B 1 99 ? 1.201 -27.969 -5.52 1 97.56 99 TYR B O 1
ATOM 3260 N N . THR B 1 100 ? 0.375 -25.984 -6.004 1 96.69 100 THR B N 1
ATOM 3261 C CA . THR B 1 100 ? 1.31 -25.281 -5.129 1 96.69 100 THR B CA 1
ATOM 3262 C C . THR B 1 100 ? 0.562 -24.531 -4.035 1 96.69 100 THR B C 1
ATOM 3264 O O . THR B 1 100 ? 0.602 -23.297 -3.986 1 96.69 100 THR B O 1
ATOM 3267 N N . PRO B 1 101 ? 0.039 -25.375 -3.092 1 92.62 101 PRO B N 1
ATOM 3268 C CA . PRO B 1 101 ? -0.657 -24.703 -1.993 1 92.62 101 PRO B CA 1
ATOM 3269 C C . PRO B 1 101 ? 0.302 -24.078 -0.979 1 92.62 101 PRO B C 1
ATOM 3271 O O . PRO B 1 101 ? 1.503 -24.359 -1.007 1 92.62 101 PRO B O 1
ATOM 3274 N N . GLU B 1 102 ? -0.021 -23 -0.186 1 93.31 102 GLU B N 1
ATOM 3275 C CA . GLU B 1 102 ? 0.594 -22.438 1.009 1 93.31 102 GLU B CA 1
ATOM 3276 C C . GLU B 1 102 ? 1.71 -21.453 0.642 1 93.31 102 GLU B C 1
ATOM 3278 O O . GLU B 1 102 ? 1.842 -20.391 1.256 1 93.31 102 GLU B O 1
ATOM 3283 N N . VAL B 1 103 ? 2.541 -21.891 -0.46 1 96.88 103 VAL B N 1
ATOM 3284 C CA . VAL B 1 103 ? 3.812 -21.234 -0.742 1 96.88 103 VAL B CA 1
ATOM 3285 C C . VAL B 1 103 ? 3.572 -19.766 -1.077 1 96.88 103 VAL B C 1
ATOM 3287 O O . VAL B 1 103 ? 4.426 -18.906 -0.817 1 96.88 103 VAL B O 1
ATOM 3290 N N . LEU B 1 104 ? 2.4 -19.453 -1.623 1 97.44 104 LEU B N 1
ATOM 3291 C CA . LEU B 1 104 ? 2.168 -18.094 -2.092 1 97.44 104 LEU B CA 1
ATOM 3292 C C . LEU B 1 104 ? 1.309 -17.328 -1.101 1 97.44 104 LEU B C 1
ATOM 3294 O O . LEU B 1 104 ? 0.901 -16.188 -1.378 1 97.44 104 LEU B O 1
ATOM 3298 N N . THR B 1 105 ? 1.017 -17.891 0.086 1 97.81 105 THR B N 1
ATOM 3299 C CA . THR B 1 105 ? 0.092 -17.297 1.05 1 97.81 105 THR B CA 1
ATOM 3300 C C . THR B 1 105 ? 0.568 -15.914 1.482 1 97.81 105 THR B C 1
ATOM 3302 O O . THR B 1 105 ? -0.18 -14.938 1.394 1 97.81 105 THR B O 1
ATOM 3305 N N . ASP B 1 106 ? 1.836 -15.797 1.874 1 98.31 106 ASP B N 1
ATOM 3306 C CA . ASP B 1 106 ? 2.377 -14.531 2.355 1 98.31 106 ASP B CA 1
ATOM 3307 C C .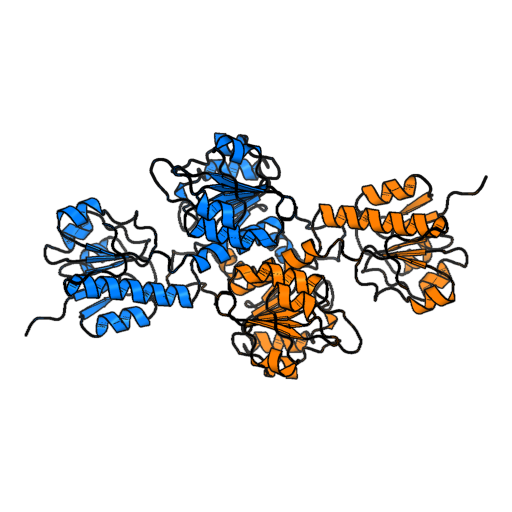 ASP B 1 106 ? 2.418 -13.492 1.236 1 98.31 106 ASP B C 1
ATOM 3309 O O . ASP B 1 106 ? 2.055 -12.336 1.444 1 98.31 106 ASP B O 1
ATOM 3313 N N . ALA B 1 107 ? 2.842 -13.938 0.054 1 98.38 107 ALA B N 1
ATOM 3314 C CA . ALA B 1 107 ? 2.947 -13.023 -1.08 1 98.38 107 ALA B CA 1
ATOM 3315 C C . ALA B 1 107 ? 1.585 -12.438 -1.446 1 98.38 107 ALA B C 1
ATOM 3317 O O . ALA B 1 107 ? 1.454 -11.234 -1.656 1 98.38 107 ALA B O 1
ATOM 3318 N N . THR B 1 108 ? 0.571 -13.273 -1.516 1 98.5 108 THR B N 1
ATOM 3319 C CA . THR B 1 108 ? -0.764 -12.828 -1.904 1 98.5 108 THR B CA 1
ATOM 3320 C C . THR B 1 108 ? -1.379 -11.945 -0.823 1 98.5 108 THR B C 1
ATOM 3322 O O . THR B 1 108 ? -2.035 -10.945 -1.127 1 98.5 108 THR B O 1
ATOM 3325 N N . ALA B 1 109 ? -1.167 -12.297 0.46 1 98.81 109 ALA B N 1
ATOM 3326 C CA . ALA B 1 109 ? -1.671 -11.477 1.56 1 98.81 109 ALA B CA 1
ATOM 3327 C C . ALA B 1 109 ? -1.035 -10.086 1.546 1 98.81 109 ALA B C 1
ATOM 3329 O O . ALA B 1 109 ? -1.726 -9.078 1.711 1 98.81 109 ALA B O 1
ATOM 3330 N N . GLU B 1 110 ? 0.278 -10.086 1.326 1 98.88 110 GLU B N 1
ATOM 3331 C CA . GLU B 1 110 ? 1 -8.82 1.26 1 98.88 110 GLU B CA 1
ATOM 3332 C C . GLU B 1 110 ? 0.458 -7.934 0.142 1 98.88 110 GLU B C 1
ATOM 3334 O O . GLU B 1 110 ? 0.189 -6.75 0.357 1 98.88 110 GLU B O 1
ATOM 3339 N N . LEU B 1 111 ? 0.244 -8.523 -1.031 1 98.88 111 LEU B N 1
ATOM 3340 C CA . LEU B 1 111 ? -0.26 -7.762 -2.17 1 98.88 111 LEU B CA 1
ATOM 3341 C C . LEU B 1 111 ? -1.687 -7.285 -1.917 1 98.88 111 LEU B C 1
ATOM 3343 O O . LEU B 1 111 ? -2.059 -6.18 -2.324 1 98.88 111 LEU B O 1
ATOM 3347 N N . THR B 1 112 ? -2.436 -8.094 -1.253 1 98.94 112 THR B N 1
ATOM 3348 C CA . THR B 1 112 ? -3.816 -7.727 -0.96 1 98.94 112 THR B CA 1
ATOM 3349 C C . THR B 1 112 ? -3.869 -6.5 -0.054 1 98.94 112 THR B C 1
ATOM 3351 O O . THR B 1 112 ? -4.629 -5.566 -0.312 1 98.94 112 THR B O 1
ATOM 3354 N N . VAL B 1 113 ? -3.02 -6.465 0.97 1 98.94 113 VAL B N 1
ATOM 3355 C CA . VAL B 1 113 ? -2.971 -5.316 1.87 1 98.94 113 VAL B CA 1
ATOM 3356 C C . VAL B 1 113 ? -2.426 -4.102 1.128 1 98.94 113 VAL B C 1
ATOM 3358 O O . VAL B 1 113 ? -2.914 -2.982 1.311 1 98.94 113 VAL B O 1
ATOM 3361 N N . ALA B 1 114 ? -1.421 -4.312 0.259 1 98.94 114 ALA B N 1
ATOM 3362 C CA . ALA B 1 114 ? -0.891 -3.229 -0.561 1 98.94 114 ALA B CA 1
ATOM 3363 C C . ALA B 1 114 ? -1.987 -2.6 -1.415 1 98.94 114 ALA B C 1
ATOM 3365 O O . ALA B 1 114 ? -2.109 -1.374 -1.478 1 98.94 114 ALA B O 1
ATOM 3366 N N . LEU B 1 115 ? -2.779 -3.477 -2.047 1 98.94 115 LEU B N 1
ATOM 3367 C CA . LEU B 1 115 ? -3.865 -3.025 -2.908 1 98.94 115 LEU B CA 1
ATOM 3368 C C . LEU B 1 115 ? -4.938 -2.303 -2.1 1 98.94 115 LEU B C 1
ATOM 3370 O O . LEU B 1 115 ? -5.422 -1.245 -2.51 1 98.94 115 LEU B O 1
ATOM 3374 N N . LEU B 1 116 ? -5.281 -2.844 -0.944 1 98.94 116 LEU B N 1
ATOM 3375 C CA . LEU B 1 116 ? -6.258 -2.244 -0.041 1 98.94 116 LEU B CA 1
ATOM 3376 C C . LEU B 1 116 ? -5.824 -0.841 0.372 1 98.94 116 LEU B C 1
ATOM 3378 O O . LEU B 1 116 ? -6.59 0.115 0.237 1 98.94 116 LEU B O 1
ATOM 3382 N N . LEU B 1 117 ? -4.582 -0.698 0.769 1 98.94 117 LEU B N 1
ATOM 3383 C CA . LEU B 1 117 ? -4.074 0.577 1.261 1 98.94 117 LEU B CA 1
ATOM 3384 C C . LEU B 1 117 ? -3.955 1.59 0.127 1 98.94 117 LEU B C 1
ATOM 3386 O O . LEU B 1 117 ? -4.289 2.766 0.302 1 98.94 117 LEU B O 1
ATOM 3390 N N . ALA B 1 118 ? -3.449 1.117 -1.034 1 98.81 118 ALA B N 1
ATOM 3391 C CA . ALA B 1 118 ? -3.285 2.012 -2.178 1 98.81 118 ALA B CA 1
ATOM 3392 C C . ALA B 1 118 ? -4.629 2.562 -2.641 1 98.81 118 ALA B C 1
ATOM 3394 O O . ALA B 1 118 ? -4.73 3.729 -3.029 1 98.81 118 ALA B O 1
ATOM 3395 N N . THR B 1 119 ? -5.68 1.692 -2.613 1 98.88 119 THR B N 1
ATOM 3396 C CA . THR B 1 119 ? -7.023 2.109 -2.998 1 98.88 119 THR B CA 1
ATOM 3397 C C . THR B 1 119 ? -7.617 3.049 -1.953 1 98.88 119 THR B C 1
ATOM 3399 O O . THR B 1 119 ? -8.133 4.113 -2.293 1 98.88 119 THR B O 1
ATOM 3402 N N . ASN B 1 120 ? -7.43 2.686 -0.714 1 98.5 120 ASN B N 1
ATOM 3403 C CA . ASN B 1 120 ? -7.973 3.41 0.428 1 98.5 120 ASN B CA 1
ATOM 3404 C C . ASN B 1 120 ? -7.398 4.82 0.526 1 98.5 120 ASN B C 1
ATOM 3406 O O . ASN B 1 120 ? -8.133 5.777 0.77 1 98.5 120 ASN B O 1
ATOM 3410 N N . ARG B 1 121 ? -6.105 4.945 0.249 1 98.56 121 ARG B N 1
ATOM 3411 C CA . ARG B 1 121 ? -5.414 6.219 0.434 1 98.56 121 ARG B CA 1
ATOM 3412 C C . ARG B 1 121 ? -5.191 6.918 -0.902 1 98.56 121 ARG B C 1
ATOM 3414 O O . ARG B 1 121 ? -4.391 7.852 -0.995 1 98.56 121 ARG B O 1
ATOM 3421 N N . ARG B 1 122 ? -5.859 6.406 -1.955 1 98.44 122 ARG B N 1
ATOM 3422 C CA . ARG B 1 122 ? -5.949 7.066 -3.254 1 98.44 122 ARG B CA 1
ATOM 3423 C C . ARG B 1 122 ? -4.566 7.301 -3.85 1 98.44 122 ARG B C 1
ATOM 3425 O O . ARG B 1 122 ? -4.309 8.352 -4.438 1 98.44 122 ARG B O 1
ATOM 3432 N N . LEU B 1 123 ? -3.635 6.363 -3.695 1 98.75 123 LEU B N 1
ATOM 3433 C CA . LEU B 1 123 ? -2.242 6.535 -4.094 1 98.75 123 LEU B CA 1
ATOM 3434 C C . LEU B 1 123 ? -2.135 6.789 -5.594 1 98.75 123 LEU B C 1
ATOM 3436 O O . LEU B 1 123 ? -1.371 7.652 -6.031 1 98.75 123 LEU B O 1
ATOM 3440 N N . PHE B 1 124 ? -2.908 6.062 -6.406 1 98.56 124 PHE B N 1
ATOM 3441 C CA . PHE B 1 124 ? -2.783 6.156 -7.855 1 98.56 124 PHE B CA 1
ATOM 3442 C C . PHE B 1 124 ? -3.299 7.5 -8.359 1 98.56 124 PHE B C 1
ATOM 3444 O O . PHE B 1 124 ? -2.654 8.148 -9.188 1 98.56 124 PHE B O 1
ATOM 3451 N N . GLU B 1 125 ? -4.457 7.938 -7.828 1 97.94 125 GLU B N 1
ATOM 3452 C CA . GLU B 1 125 ? -4.98 9.258 -8.18 1 97.94 125 GLU B CA 1
ATOM 3453 C C . GLU B 1 125 ? -4 10.359 -7.785 1 97.94 125 GLU B C 1
ATOM 3455 O O . GLU B 1 125 ? -3.74 11.273 -8.57 1 97.94 125 GLU B O 1
ATOM 3460 N N . ALA B 1 126 ? -3.48 10.25 -6.59 1 98.31 126 ALA B N 1
ATOM 3461 C CA . ALA B 1 126 ? -2.568 11.266 -6.07 1 98.31 126 ALA B CA 1
ATOM 3462 C C . ALA B 1 126 ? -1.283 11.32 -6.891 1 98.31 126 ALA B C 1
ATOM 3464 O O . ALA B 1 126 ? -0.813 12.406 -7.246 1 98.31 126 ALA B O 1
ATOM 3465 N N . SER B 1 127 ? -0.717 10.164 -7.152 1 98.38 127 SER B N 1
ATOM 3466 C CA . SER B 1 127 ? 0.527 10.109 -7.918 1 98.38 127 SER B CA 1
ATOM 3467 C C . SER B 1 127 ? 0.339 10.68 -9.32 1 98.38 127 SER B C 1
ATOM 3469 O O . SER B 1 127 ? 1.244 11.312 -9.867 1 98.38 127 SER B O 1
ATOM 3471 N N . LYS B 1 128 ? -0.789 10.422 -9.914 1 97.5 128 LYS B N 1
ATOM 3472 C CA . LYS B 1 128 ? -1.089 10.984 -11.234 1 97.5 128 LYS B CA 1
ATOM 3473 C C . LYS B 1 128 ? -0.966 12.508 -11.219 1 97.5 128 LYS B C 1
ATOM 3475 O O . LYS B 1 128 ? -0.507 13.102 -12.195 1 97.5 128 LYS B O 1
ATOM 3480 N N . GLN B 1 129 ? -1.307 13.148 -10.133 1 97.81 129 GLN B N 1
ATOM 3481 C CA . GLN B 1 129 ? -1.279 14.602 -10.023 1 97.81 129 GLN B CA 1
ATOM 3482 C C . GLN B 1 129 ? 0.154 15.125 -9.984 1 97.81 129 GLN B C 1
ATOM 3484 O O . GLN B 1 129 ? 0.412 16.281 -10.336 1 97.81 129 GLN B O 1
ATOM 3489 N N . VAL B 1 130 ? 1.134 14.328 -9.531 1 98.12 130 VAL B N 1
ATOM 3490 C CA . VAL B 1 130 ? 2.549 14.68 -9.516 1 98.12 130 VAL B CA 1
ATOM 3491 C C . VAL B 1 130 ? 3.049 14.875 -10.945 1 98.12 130 VAL B C 1
ATOM 3493 O O . VAL B 1 130 ? 3.889 15.742 -11.203 1 98.12 130 VAL B O 1
ATOM 3496 N N . TYR B 1 131 ? 2.471 14.164 -11.867 1 97.62 131 TYR B N 1
ATOM 3497 C CA . TYR B 1 131 ? 3.012 14.086 -13.219 1 97.62 131 TYR B CA 1
ATOM 3498 C C . TYR B 1 131 ? 2.262 15.016 -14.164 1 97.62 131 TYR B C 1
ATOM 3500 O O . TYR B 1 131 ? 2.734 15.312 -15.266 1 97.62 131 TYR B O 1
ATOM 3508 N N . ASN B 1 132 ? 1.118 15.508 -13.781 1 96.88 132 ASN B N 1
ATOM 3509 C CA . ASN B 1 132 ? 0.326 16.281 -14.727 1 96.88 132 ASN B CA 1
ATOM 3510 C C . ASN B 1 132 ? 0.143 17.719 -14.258 1 96.88 132 ASN B C 1
ATOM 3512 O O . ASN B 1 132 ? -0.653 18.469 -14.828 1 96.88 132 ASN B O 1
ATOM 3516 N N . GLY B 1 133 ? 0.808 18.109 -13.164 1 95.81 133 GLY B N 1
ATOM 3517 C CA . GLY B 1 133 ? 0.777 19.5 -12.711 1 95.81 133 GLY B CA 1
ATOM 3518 C C . GLY B 1 133 ? -0.336 19.766 -11.719 1 95.81 133 GLY B C 1
ATOM 3519 O O . GLY B 1 133 ? -0.541 20.922 -11.312 1 95.81 133 GLY B O 1
ATOM 3520 N N . GLY B 1 134 ? -1.071 18.75 -11.32 1 95.75 134 GLY B N 1
ATOM 3521 C CA . GLY B 1 134 ? -2.143 18.922 -10.344 1 95.75 134 GLY B CA 1
ATOM 3522 C C . GLY B 1 134 ? -1.637 19.141 -8.93 1 95.75 134 GLY B C 1
ATOM 3523 O O . GLY B 1 134 ? -2.35 19.688 -8.094 1 95.75 134 GLY B O 1
ATOM 3524 N N . TRP B 1 135 ? -0.492 18.656 -8.633 1 96.06 135 TRP B N 1
ATOM 3525 C CA . TRP B 1 135 ? 0.137 18.891 -7.34 1 96.06 135 TRP B CA 1
ATOM 3526 C C . TRP B 1 135 ? 0.628 20.344 -7.227 1 96.06 135 TRP B C 1
ATOM 3528 O O . TRP B 1 135 ? 1.662 20.688 -7.797 1 96.06 135 TRP B O 1
ATOM 3538 N N . LYS B 1 136 ? -0.055 21.172 -6.477 1 92.88 136 LYS B N 1
ATOM 3539 C CA . LYS B 1 136 ? 0.263 22.594 -6.367 1 92.88 136 LYS B CA 1
ATOM 3540 C C . LYS B 1 136 ? 0.93 22.906 -5.031 1 92.88 136 LYS B C 1
ATOM 3542 O O . LYS B 1 136 ? 1.779 23.797 -4.949 1 92.88 136 LYS B O 1
ATOM 3547 N N . SER B 1 137 ? 0.496 22.297 -4.008 1 92 137 SER B N 1
ATOM 3548 C CA . SER B 1 137 ? 1.008 22.406 -2.646 1 92 137 SER B CA 1
ATOM 3549 C C . SER B 1 137 ? 0.302 21.438 -1.706 1 92 137 SER B C 1
ATOM 3551 O O . SER B 1 137 ? -0.678 20.797 -2.09 1 92 137 SER B O 1
ATOM 3553 N N . TRP B 1 138 ? 0.915 21.375 -0.587 1 93.12 138 TRP B N 1
ATOM 3554 C CA . TRP B 1 138 ? 0.157 20.688 0.456 1 93.12 138 TRP B CA 1
ATOM 3555 C C . TRP B 1 138 ? -1.189 21.359 0.684 1 93.12 138 TRP B C 1
ATOM 3557 O O . TRP B 1 138 ? -1.278 22.594 0.698 1 93.12 138 TRP B O 1
ATOM 3567 N N . ALA B 1 139 ? -2.256 20.578 0.808 1 94.94 139 ALA B N 1
ATOM 3568 C CA . ALA B 1 139 ? -3.596 21.109 1.032 1 94.94 139 ALA B CA 1
ATOM 3569 C C . ALA B 1 139 ? -4.344 20.297 2.084 1 94.94 139 ALA B C 1
ATOM 3571 O O . ALA B 1 139 ? -4.227 19.062 2.123 1 94.94 139 ALA B O 1
ATOM 3572 N N . PRO B 1 140 ? -5.109 20.922 2.93 1 96.5 140 PRO B N 1
ATOM 3573 C CA . PRO B 1 140 ? -5.672 20.312 4.133 1 96.5 140 PRO B CA 1
ATOM 3574 C C . PRO B 1 140 ? -6.559 19.109 3.824 1 96.5 140 PRO B C 1
ATOM 3576 O O . PRO B 1 140 ? -6.414 18.047 4.445 1 96.5 140 PRO B O 1
ATOM 3579 N N . MET B 1 141 ? -7.422 19.25 2.826 1 96.44 141 MET B N 1
ATOM 3580 C CA . MET B 1 141 ? -8.406 18.188 2.645 1 96.44 141 MET B CA 1
ATOM 3581 C C . MET B 1 141 ? -8.227 17.516 1.29 1 96.44 141 MET B C 1
ATOM 3583 O O . MET B 1 14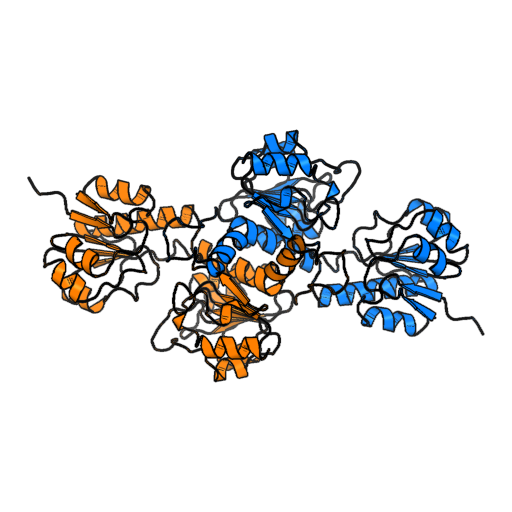1 ? -8.992 16.609 0.935 1 96.44 141 MET B O 1
ATOM 3587 N N . TRP B 1 142 ? -7.188 17.938 0.568 1 96.19 142 TRP B N 1
ATOM 3588 C CA . TRP B 1 142 ? -6.93 17.438 -0.777 1 96.19 142 TRP B CA 1
ATOM 3589 C C . TRP B 1 142 ? -6.379 16.016 -0.729 1 96.19 142 TRP B C 1
ATOM 3591 O O . TRP B 1 142 ? -5.492 15.711 0.073 1 96.19 142 TRP B O 1
ATOM 3601 N N . MET B 1 143 ? -7.016 15.062 -1.494 1 97.31 143 MET B N 1
ATOM 3602 C CA . MET B 1 143 ? -6.586 13.688 -1.721 1 97.31 143 MET B CA 1
ATOM 3603 C C . MET B 1 143 ? -6.66 12.875 -0.432 1 97.31 143 MET B C 1
ATOM 3605 O O . MET B 1 143 ? -5.898 11.922 -0.246 1 97.31 143 MET B O 1
ATOM 3609 N N . CYS B 1 144 ? -7.543 13.234 0.5 1 98 144 CYS B N 1
ATOM 3610 C CA . CYS B 1 144 ? -7.719 12.484 1.736 1 98 144 CYS B CA 1
ATOM 3611 C C . CYS B 1 144 ? -8.469 11.18 1.481 1 98 144 CYS B C 1
ATOM 3613 O O . CYS B 1 144 ? -9.406 11.141 0.68 1 98 144 CYS B O 1
ATOM 3615 N N . GLY B 1 145 ? -8.078 10.109 2.111 1 97.56 145 GLY B N 1
ATOM 3616 C CA . GLY B 1 145 ? -8.812 8.859 2.189 1 97.56 145 GLY B CA 1
ATOM 3617 C C . GLY B 1 145 ? -9.406 8.602 3.562 1 97.56 145 GLY B C 1
ATOM 3618 O O . GLY B 1 145 ? -9.281 9.43 4.465 1 97.56 145 GLY B O 1
ATOM 3619 N N . GLN B 1 146 ? -10.125 7.57 3.859 1 95.31 146 GLN B N 1
ATOM 3620 C CA . GLN B 1 146 ? -10.812 7.348 5.125 1 95.31 146 GLN B CA 1
ATOM 3621 C C . GLN B 1 146 ? -9.938 6.566 6.098 1 95.31 146 GLN B C 1
ATOM 3623 O O . GLN B 1 146 ? -10.148 6.613 7.312 1 95.31 146 GLN B O 1
ATOM 3628 N N . GLY B 1 147 ? -8.875 5.887 5.719 1 95.44 147 GLY B N 1
ATOM 3629 C CA . GLY B 1 147 ? -7.973 5.148 6.594 1 95.44 147 GLY B CA 1
ATOM 3630 C C . GLY B 1 147 ? -8.578 3.857 7.117 1 95.44 147 GLY B C 1
ATOM 3631 O O . GLY B 1 147 ? -9.797 3.678 7.086 1 95.44 147 GLY B O 1
ATOM 3632 N N . LEU B 1 148 ? -7.805 2.967 7.727 1 98.31 148 LEU B N 1
ATOM 3633 C CA . LEU B 1 148 ? -8.25 1.683 8.258 1 98.31 148 LEU B CA 1
ATOM 3634 C C . LEU B 1 148 ? -8.594 1.798 9.742 1 98.31 148 LEU B C 1
ATOM 3636 O O . LEU B 1 148 ? -9.398 1.017 10.258 1 98.31 148 LEU B O 1
ATOM 3640 N N . LYS B 1 149 ? -7.902 2.766 10.43 1 98.06 149 LYS B N 1
ATOM 3641 C CA . LYS B 1 149 ? -8.125 2.91 11.859 1 98.06 149 LYS B CA 1
ATOM 3642 C C . LYS B 1 149 ? -9.602 3.117 12.172 1 98.06 149 LYS B C 1
ATOM 3644 O O . LYS B 1 149 ? -10.273 3.93 11.531 1 98.06 149 LYS B O 1
ATOM 3649 N N . ASN B 1 150 ? -10.164 2.289 13.07 1 98.12 150 ASN B N 1
ATOM 3650 C CA . ASN B 1 150 ? -11.523 2.361 13.586 1 98.12 150 ASN B CA 1
ATOM 3651 C C . ASN B 1 150 ? -12.547 1.905 12.547 1 98.12 150 ASN B C 1
ATOM 3653 O O . ASN B 1 150 ? -13.742 2.123 12.703 1 98.12 150 ASN B O 1
ATOM 3657 N N . SER B 1 151 ? -12.109 1.33 11.461 1 98.62 151 SER B N 1
AT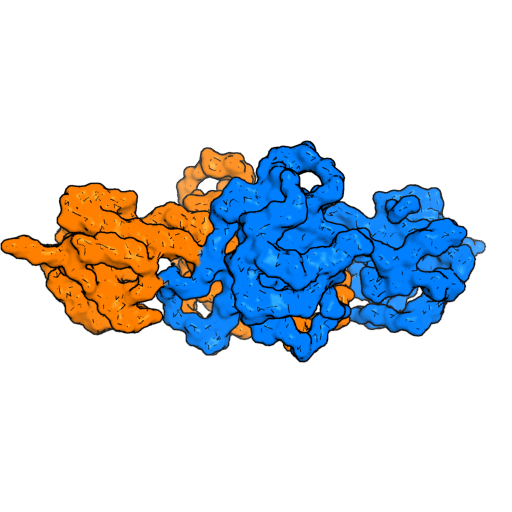OM 3658 C CA . SER B 1 151 ? -13 0.836 10.414 1 98.62 151 SER B CA 1
ATOM 3659 C C . SER B 1 151 ? -13.438 -0.599 10.695 1 98.62 151 SER B C 1
ATOM 3661 O O . SER B 1 151 ? -12.914 -1.247 11.602 1 98.62 151 SER B O 1
ATOM 3663 N N . ARG B 1 152 ? -14.461 -1.009 10.062 1 98.81 152 ARG B N 1
ATOM 3664 C CA . ARG B 1 152 ? -14.859 -2.412 10.031 1 98.81 152 ARG B CA 1
ATOM 3665 C C . ARG B 1 152 ? -14.43 -3.076 8.727 1 98.81 152 ARG B C 1
ATOM 3667 O O . ARG B 1 152 ? -14.859 -2.672 7.645 1 98.81 152 ARG B O 1
ATOM 3674 N N . VAL B 1 153 ? -13.555 -4.102 8.828 1 98.94 153 VAL B N 1
ATOM 3675 C CA . VAL B 1 153 ? -13.047 -4.816 7.664 1 98.94 153 VAL B CA 1
ATOM 3676 C C . VAL B 1 153 ? -13.672 -6.207 7.602 1 98.94 153 VAL B C 1
ATOM 3678 O O . VAL B 1 153 ? -13.547 -6.992 8.547 1 98.94 153 VAL B O 1
ATOM 3681 N N . GLY B 1 154 ? -14.375 -6.477 6.504 1 98.94 154 GLY B N 1
ATOM 3682 C CA . GLY B 1 154 ? -14.953 -7.793 6.293 1 98.94 154 GLY B CA 1
ATOM 3683 C C . GLY B 1 154 ? -14.195 -8.625 5.281 1 98.94 154 GLY B C 1
ATOM 3684 O O . GLY B 1 154 ? -13.938 -8.18 4.164 1 98.94 154 GLY B O 1
ATOM 3685 N N . LEU B 1 155 ? -13.836 -9.867 5.672 1 98.94 155 LEU B N 1
ATOM 3686 C CA . LEU B 1 155 ? -13.188 -10.82 4.785 1 98.94 155 LEU B CA 1
ATOM 3687 C C . LEU B 1 155 ? -14.188 -11.867 4.289 1 98.94 155 LEU B C 1
ATOM 3689 O O . LEU B 1 155 ? -14.82 -12.555 5.094 1 98.94 155 LEU B O 1
ATOM 3693 N N . TYR B 1 156 ? -14.414 -11.93 2.973 1 98.88 156 TYR B N 1
ATOM 3694 C CA . TYR B 1 156 ? -15.195 -13.023 2.402 1 98.88 156 TYR B CA 1
ATOM 3695 C C . TYR B 1 156 ? -14.297 -14.211 2.064 1 98.88 156 TYR B C 1
ATOM 3697 O O . TYR B 1 156 ? -13.703 -14.258 0.984 1 98.88 156 TYR B O 1
ATOM 3705 N N . GLY B 1 157 ? -14.281 -15.125 2.896 1 97.94 157 GLY B N 1
ATOM 3706 C CA . GLY B 1 157 ? -13.281 -16.188 2.953 1 97.94 157 GLY B CA 1
ATOM 3707 C C . GLY B 1 157 ? -12.312 -16.031 4.109 1 97.94 157 GLY B C 1
ATOM 3708 O O . GLY B 1 157 ? -11.914 -14.906 4.449 1 97.94 157 GLY B O 1
ATOM 3709 N N . PHE B 1 158 ? -11.953 -17.156 4.727 1 98 158 PHE B N 1
ATOM 3710 C CA . PHE B 1 158 ? -11.031 -17.125 5.855 1 98 158 PHE B CA 1
ATOM 3711 C C . PHE B 1 158 ? -10.133 -18.359 5.867 1 98 158 PHE B C 1
ATOM 3713 O O . PHE B 1 158 ? -9.891 -18.938 6.922 1 98 158 PHE B O 1
ATOM 3720 N N . GLY B 1 159 ? -9.766 -18.766 4.648 1 95.88 159 GLY B N 1
ATOM 3721 C CA . GLY B 1 159 ? -8.695 -19.734 4.52 1 95.88 159 GLY B CA 1
ATOM 3722 C C . GLY B 1 159 ? -7.336 -19.172 4.895 1 95.88 159 GLY B C 1
ATOM 3723 O O . GLY B 1 159 ? -7.25 -18.156 5.602 1 95.88 159 GLY B O 1
ATOM 3724 N N . ARG B 1 160 ? -6.234 -19.812 4.465 1 95 160 ARG B N 1
ATOM 3725 C CA . ARG B 1 160 ? -4.875 -19.422 4.82 1 95 160 ARG B CA 1
ATOM 3726 C C . ARG B 1 160 ? -4.598 -17.984 4.426 1 95 160 ARG B C 1
ATOM 3728 O O . ARG B 1 160 ? -4.078 -17.203 5.227 1 95 160 ARG B O 1
ATOM 3735 N N . ILE B 1 161 ? -4.953 -17.594 3.188 1 97.19 161 ILE B N 1
ATOM 3736 C CA . ILE B 1 161 ? -4.684 -16.25 2.68 1 97.19 161 ILE B CA 1
ATOM 3737 C C . ILE B 1 161 ? -5.504 -15.227 3.465 1 97.19 161 ILE B C 1
ATOM 3739 O O . ILE B 1 161 ? -4.98 -14.195 3.885 1 97.19 161 ILE B O 1
ATOM 3743 N N . GLY B 1 162 ? -6.84 -15.5 3.717 1 98.12 162 GLY B N 1
ATOM 3744 C CA . GLY B 1 162 ? -7.68 -14.602 4.496 1 98.12 162 GLY B CA 1
ATOM 3745 C C . GLY B 1 162 ? -7.156 -14.367 5.898 1 98.12 162 GLY B C 1
ATOM 3746 O O . GLY B 1 162 ? -7.168 -13.234 6.383 1 98.12 162 GLY B O 1
ATOM 3747 N N . GLN B 1 163 ? -6.684 -15.414 6.535 1 98.44 163 GLN B N 1
ATOM 3748 C CA . GLN B 1 163 ? -6.125 -15.32 7.879 1 98.44 163 GLN B CA 1
ATOM 3749 C C . GLN B 1 163 ? -4.867 -14.453 7.895 1 98.44 163 GLN B C 1
ATOM 3751 O O . GLN B 1 163 ? -4.688 -13.625 8.789 1 98.44 163 GLN B O 1
ATOM 3756 N N . GLU B 1 164 ? -4.051 -14.641 6.887 1 98.62 164 GLU B N 1
ATOM 3757 C CA . GLU B 1 164 ? -2.816 -13.867 6.809 1 98.62 164 GLU B CA 1
ATOM 3758 C C . GLU B 1 164 ? -3.105 -12.406 6.477 1 98.62 164 GLU B C 1
ATOM 3760 O O . GLU B 1 164 ? -2.408 -11.5 6.949 1 98.62 164 GLU B O 1
ATOM 3765 N N . ILE B 1 165 ? -4.141 -12.141 5.648 1 98.88 165 ILE B N 1
ATOM 3766 C CA . ILE B 1 165 ? -4.57 -10.766 5.406 1 98.88 165 ILE B CA 1
ATOM 3767 C C . ILE B 1 165 ? -5.016 -10.125 6.719 1 98.88 165 ILE B C 1
ATOM 3769 O O . ILE B 1 165 ? -4.598 -9.016 7.051 1 98.88 165 ILE B O 1
ATOM 3773 N N . ALA B 1 166 ? -5.836 -10.867 7.5 1 98.88 166 ALA B N 1
ATOM 3774 C CA . ALA B 1 166 ? -6.34 -10.367 8.773 1 98.88 166 ALA B CA 1
ATOM 3775 C C . ALA B 1 166 ? -5.195 -10.039 9.727 1 98.88 166 ALA B C 1
ATOM 3777 O O . ALA B 1 166 ? -5.188 -8.977 10.359 1 98.88 166 ALA B O 1
ATOM 3778 N N . ALA B 1 167 ? -4.223 -10.914 9.805 1 98.88 167 ALA B N 1
ATOM 3779 C CA . ALA B 1 167 ? -3.076 -10.711 10.688 1 98.88 167 ALA B CA 1
ATOM 3780 C C . ALA B 1 167 ? -2.33 -9.422 10.328 1 98.88 167 ALA B C 1
ATOM 3782 O O . ALA B 1 167 ? -1.87 -8.703 11.219 1 98.88 167 ALA B O 1
ATOM 3783 N N . ARG B 1 168 ? -2.225 -9.133 9.094 1 98.88 168 ARG B N 1
ATOM 3784 C CA . ARG B 1 168 ? -1.485 -7.973 8.609 1 98.88 168 ARG B CA 1
ATOM 3785 C C . ARG B 1 168 ? -2.301 -6.695 8.781 1 98.88 168 ARG B C 1
ATOM 3787 O O . ARG B 1 168 ? -1.747 -5.594 8.789 1 98.88 168 ARG B O 1
ATOM 3794 N N . ILE B 1 169 ? -3.637 -6.805 8.938 1 98.81 169 ILE B N 1
ATOM 3795 C CA . ILE B 1 169 ? -4.523 -5.652 9.062 1 98.81 169 ILE B CA 1
ATOM 3796 C C . ILE B 1 169 ? -4.602 -5.219 10.523 1 98.81 169 ILE B C 1
ATOM 3798 O O . ILE B 1 169 ? -4.77 -4.035 10.82 1 98.81 169 ILE B O 1
ATOM 3802 N N . VAL B 1 170 ? -4.344 -6.098 11.484 1 98.88 170 VAL B N 1
ATOM 3803 C CA . VAL B 1 170 ? -4.566 -5.891 12.914 1 98.88 170 VAL B CA 1
ATOM 3804 C C . VAL B 1 170 ? -3.812 -4.648 13.383 1 98.88 170 VAL B C 1
ATOM 3806 O O . VAL B 1 170 ? -4.395 -3.762 14.016 1 98.88 170 VAL B O 1
ATOM 3809 N N . PRO B 1 171 ? -2.529 -4.438 12.969 1 98.81 171 PRO B N 1
ATOM 3810 C CA . PRO B 1 171 ? -1.808 -3.287 13.516 1 98.81 171 PRO B CA 1
ATOM 3811 C C . PRO B 1 171 ? -2.273 -1.96 12.922 1 98.81 171 PRO B C 1
ATOM 3813 O O . PRO B 1 171 ? -1.854 -0.894 13.383 1 98.81 171 PRO B O 1
ATOM 3816 N N . PHE B 1 172 ? -3.119 -2.02 11.969 1 98.88 172 PHE B N 1
ATOM 3817 C CA . PHE B 1 172 ? -3.676 -0.792 11.414 1 98.88 172 PHE B CA 1
ATOM 3818 C C . PHE B 1 172 ? -4.867 -0.315 12.234 1 98.88 172 PHE B C 1
ATOM 3820 O O . PHE B 1 172 ? -5.48 0.704 11.914 1 98.88 172 PHE B O 1
ATOM 3827 N N . LYS B 1 173 ? -5.273 -1.081 13.281 1 98.62 173 LYS B N 1
ATOM 3828 C CA . LYS B 1 173 ? -6.18 -0.712 14.359 1 98.62 173 LYS B CA 1
ATOM 3829 C C . LYS B 1 173 ? -7.605 -0.529 13.852 1 98.62 173 LYS B C 1
ATOM 3831 O O . LYS B 1 173 ? -8.258 0.468 14.164 1 98.62 173 LYS B O 1
ATOM 3836 N N . PRO B 1 174 ? -8.094 -1.439 13.031 1 98.69 174 PRO B N 1
ATOM 3837 C CA . PRO B 1 174 ? -9.531 -1.416 12.758 1 98.69 174 PRO B CA 1
ATOM 3838 C C . PRO B 1 174 ? -10.375 -1.607 14.016 1 98.69 174 PRO B C 1
ATOM 3840 O O . PRO B 1 174 ? -9.906 -2.176 15 1 98.69 174 PRO B O 1
ATOM 3843 N N . ALA B 1 175 ? -11.617 -1.072 13.977 1 98.62 175 ALA B N 1
ATOM 3844 C CA . ALA B 1 175 ? -12.547 -1.294 15.086 1 98.62 175 ALA B CA 1
ATOM 3845 C C . ALA B 1 175 ? -12.945 -2.762 15.172 1 98.62 175 ALA B C 1
ATOM 3847 O O . ALA B 1 175 ? -13.141 -3.293 16.266 1 98.62 175 ALA B O 1
ATOM 3848 N N . GLN B 1 176 ? -13.047 -3.398 13.992 1 98.75 176 GLN B N 1
ATOM 3849 C CA . GLN B 1 176 ? -13.5 -4.785 13.953 1 98.75 176 GLN B CA 1
ATOM 3850 C C . GLN B 1 176 ? -13.062 -5.469 12.656 1 98.75 176 GLN B C 1
ATOM 3852 O O . GLN B 1 176 ? -13.133 -4.871 11.578 1 98.75 176 GLN B O 1
ATOM 3857 N N . ILE B 1 177 ? -12.602 -6.684 12.773 1 98.88 177 ILE B N 1
ATOM 3858 C CA . ILE B 1 177 ? -12.414 -7.578 11.641 1 98.88 177 ILE B CA 1
ATOM 3859 C C . ILE B 1 177 ? -13.477 -8.68 11.664 1 98.88 177 ILE B C 1
ATOM 3861 O O . ILE B 1 177 ? -13.695 -9.305 12.703 1 98.88 177 ILE B O 1
ATOM 3865 N N . THR B 1 178 ? -14.219 -8.812 10.57 1 98.88 178 THR B N 1
ATOM 3866 C CA . THR B 1 178 ? -15.188 -9.891 10.453 1 98.88 178 THR B CA 1
ATOM 3867 C C . THR B 1 178 ? -14.836 -10.805 9.289 1 98.88 178 THR B C 1
ATOM 3869 O O . THR B 1 178 ? -14.016 -10.453 8.438 1 98.88 178 THR B O 1
ATOM 3872 N N . TYR B 1 179 ? -15.344 -11.984 9.32 1 98.69 179 TYR B N 1
ATOM 3873 C CA . TYR B 1 179 ? -15.18 -12.898 8.195 1 98.69 179 TYR B CA 1
ATOM 3874 C C . TYR B 1 179 ? -16.453 -13.695 7.941 1 98.69 179 TYR B C 1
ATOM 3876 O O . TYR B 1 179 ? -17.266 -13.883 8.844 1 98.69 179 TYR B O 1
ATOM 3884 N N . THR B 1 180 ? -16.656 -14.031 6.707 1 98.38 180 THR B N 1
ATOM 3885 C CA . THR B 1 180 ? -17.781 -14.852 6.258 1 98.38 180 THR B CA 1
ATOM 3886 C C . THR B 1 180 ? -17.266 -16.109 5.559 1 98.38 180 THR B C 1
ATOM 3888 O O . THR B 1 180 ? -16.516 -16.031 4.586 1 98.38 180 THR B O 1
ATOM 3891 N N . THR B 1 181 ? -17.531 -17.219 6.07 1 96 181 THR B N 1
ATOM 3892 C CA . THR B 1 181 ? -17.172 -18.531 5.523 1 96 181 THR B CA 1
ATOM 3893 C C . THR B 1 181 ? -18.312 -19.531 5.738 1 96 181 THR B C 1
ATOM 3895 O O . THR B 1 181 ? -19.234 -19.266 6.508 1 96 181 THR B O 1
ATOM 3898 N N . ARG B 1 182 ? -18.203 -20.625 4.961 1 90.44 182 ARG B N 1
ATOM 3899 C CA . ARG B 1 182 ? -19.156 -21.703 5.156 1 90.44 182 ARG B CA 1
ATOM 3900 C C . ARG B 1 182 ? -18.875 -22.453 6.449 1 90.44 182 ARG B C 1
ATOM 3902 O O . ARG B 1 182 ? -19.797 -22.828 7.184 1 90.44 182 ARG B O 1
ATOM 3909 N N . THR B 1 183 ? -17.609 -22.688 6.766 1 90.56 183 THR B N 1
ATOM 3910 C CA . THR B 1 183 ? -17.172 -23.391 7.961 1 90.56 183 THR B CA 1
ATOM 3911 C C . THR B 1 183 ? -16.469 -22.453 8.938 1 90.56 183 THR B C 1
ATOM 3913 O O . THR B 1 183 ? -15.555 -21.734 8.555 1 90.56 183 THR B O 1
ATOM 3916 N N . ALA B 1 184 ? -16.891 -22.562 10.188 1 91.25 184 ALA B N 1
ATOM 3917 C CA . ALA B 1 184 ? -16.328 -21.688 11.219 1 91.25 184 ALA B CA 1
ATOM 3918 C C . ALA B 1 184 ? -14.852 -22.016 11.453 1 91.25 184 ALA B C 1
ATOM 3920 O O . ALA B 1 184 ? -14.438 -23.172 11.359 1 91.25 184 ALA B O 1
ATOM 3921 N N . LYS B 1 185 ? -14.078 -21.016 11.703 1 94.69 185 LYS B N 1
ATOM 3922 C CA . LYS B 1 185 ? -12.664 -21.125 12.047 1 94.69 185 LYS B CA 1
ATOM 3923 C C . LYS B 1 185 ? -12.359 -20.391 13.352 1 94.69 185 LYS B C 1
ATOM 3925 O O . LYS B 1 185 ? -11.562 -19.453 13.367 1 94.69 185 LYS B O 1
ATOM 3930 N N . PRO B 1 186 ? -12.953 -20.781 14.453 1 95.75 186 PRO B N 1
ATOM 3931 C CA . PRO B 1 186 ? -12.883 -20 15.688 1 95.75 186 PRO B CA 1
ATOM 3932 C C . PRO B 1 186 ? -11.453 -19.844 16.219 1 95.75 186 PRO B C 1
ATOM 3934 O O . PRO B 1 186 ? -11.086 -18.781 16.719 1 95.75 186 PRO B O 1
ATOM 3937 N N . ALA B 1 187 ? -10.633 -20.906 16.109 1 97.19 187 ALA B N 1
ATOM 3938 C CA . ALA B 1 187 ? -9.273 -20.844 16.641 1 97.19 187 ALA B CA 1
ATOM 3939 C C . ALA B 1 187 ? -8.438 -19.812 15.883 1 97.19 187 ALA B C 1
ATOM 3941 O O . ALA B 1 187 ? -7.73 -19.016 16.484 1 97.19 187 ALA B O 1
ATOM 3942 N N . GLU B 1 188 ? -8.516 -19.891 14.555 1 97 188 GLU B N 1
ATOM 3943 C CA . GLU B 1 188 ? -7.781 -18.938 13.719 1 97 188 GLU B CA 1
ATOM 3944 C C . GLU B 1 188 ? -8.305 -17.516 13.906 1 97 188 GLU B C 1
ATOM 3946 O O . GLU B 1 188 ? -7.527 -16.562 13.93 1 97 188 GLU B O 1
ATOM 3951 N N . ALA B 1 189 ? -9.602 -17.375 14.078 1 97.88 189 ALA B N 1
ATOM 3952 C CA . ALA B 1 189 ? -10.234 -16.062 14.242 1 97.88 189 ALA B CA 1
ATOM 3953 C C . ALA B 1 189 ? -9.797 -15.406 15.547 1 97.88 189 ALA B C 1
ATOM 3955 O O . ALA B 1 189 ? -9.625 -14.18 15.594 1 97.88 189 ALA B O 1
ATOM 3956 N N . ALA B 1 190 ? -9.648 -16.141 16.578 1 98.06 190 ALA B N 1
ATOM 3957 C CA . ALA B 1 190 ? -9.273 -15.633 17.891 1 98.06 190 ALA B CA 1
ATOM 3958 C C . ALA B 1 190 ? -7.895 -14.977 17.859 1 98.06 190 ALA B C 1
ATOM 3960 O O . ALA B 1 190 ? -7.645 -14.008 18.578 1 98.06 190 ALA B O 1
ATOM 3961 N N . LYS B 1 191 ? -7.027 -15.469 16.953 1 97.62 191 LYS B N 1
ATOM 3962 C CA . LYS B 1 191 ? -5.66 -14.961 16.875 1 97.62 191 LYS B CA 1
ATOM 3963 C C . LYS B 1 191 ? -5.641 -13.508 16.406 1 97.62 191 LYS B C 1
ATOM 3965 O O . LYS B 1 191 ? -4.695 -12.773 16.703 1 97.62 191 LYS B O 1
ATOM 3970 N N . VAL B 1 192 ? -6.723 -13.109 15.695 1 98.38 192 VAL B N 1
ATOM 3971 C CA . VAL B 1 192 ? -6.758 -11.758 15.156 1 98.38 192 VAL B CA 1
ATOM 3972 C C . VAL B 1 192 ? -8.008 -11.031 15.648 1 98.38 192 VAL B C 1
ATOM 3974 O O . VAL B 1 192 ? -8.375 -9.984 15.117 1 98.38 192 VAL B O 1
ATOM 3977 N N . ASN B 1 193 ? -8.695 -11.672 16.625 1 98.19 193 ASN B N 1
ATOM 3978 C CA . ASN B 1 193 ? -9.914 -11.125 17.203 1 98.19 193 ASN B CA 1
ATOM 3979 C C . ASN B 1 193 ? -10.969 -10.852 16.125 1 98.19 193 ASN B C 1
ATOM 3981 O O . ASN B 1 193 ? -11.578 -9.781 16.109 1 98.19 193 ASN B O 1
ATOM 3985 N N . ALA B 1 194 ? -11.094 -11.727 15.141 1 98.62 194 ALA B N 1
ATOM 3986 C CA . ALA B 1 194 ? -12.102 -11.602 14.086 1 98.62 194 ALA B CA 1
ATOM 3987 C C . ALA B 1 194 ? -13.406 -12.273 14.492 1 98.62 194 ALA B C 1
ATOM 3989 O O . ALA B 1 194 ? -13.398 -13.25 15.25 1 98.62 194 ALA B O 1
ATOM 3990 N N . ARG B 1 195 ? -14.492 -11.758 14.031 1 98.44 195 ARG B N 1
ATOM 3991 C CA . ARG B 1 195 ? -15.812 -12.289 14.328 1 98.44 195 ARG B CA 1
ATOM 3992 C C . ARG B 1 195 ? -16.484 -12.828 13.062 1 98.44 195 ARG B C 1
ATOM 3994 O O . ARG B 1 195 ? -16.531 -12.141 12.039 1 98.44 195 ARG B O 1
ATOM 4001 N N . ARG B 1 196 ? -16.984 -14.078 13.125 1 98.56 196 ARG B N 1
ATOM 4002 C CA . ARG B 1 196 ? -17.734 -14.641 12 1 98.56 196 ARG B CA 1
ATOM 4003 C C . ARG B 1 196 ? -19.109 -13.992 11.891 1 98.56 196 ARG B C 1
ATOM 4005 O O . ARG B 1 196 ? -19.828 -13.844 12.891 1 98.56 196 ARG B O 1
ATOM 4012 N N . VAL B 1 197 ? -19.453 -13.555 10.727 1 98.56 197 VAL B N 1
ATOM 4013 C CA . VAL B 1 197 ? -20.766 -12.969 10.469 1 98.56 197 VAL B CA 1
ATOM 4014 C C . VAL B 1 197 ? -21.359 -13.562 9.188 1 98.56 197 VAL B C 1
ATOM 4016 O O . VAL B 1 197 ? -20.656 -14.227 8.422 1 98.56 197 VAL B O 1
ATOM 4019 N N . ASP B 1 198 ? -22.625 -13.383 8.953 1 98.19 198 ASP B N 1
ATOM 4020 C CA . ASP B 1 198 ? -23.203 -13.859 7.695 1 98.19 198 ASP B CA 1
ATOM 4021 C C . ASP B 1 198 ? -22.969 -12.852 6.57 1 98.19 198 ASP B C 1
ATOM 4023 O O . ASP B 1 198 ? -22.422 -11.773 6.801 1 98.19 198 ASP B O 1
ATOM 4027 N N . PHE B 1 199 ? -23.344 -13.25 5.43 1 98.62 199 PHE B N 1
ATOM 4028 C CA . PHE B 1 199 ? -23.047 -12.469 4.23 1 98.62 199 PHE B CA 1
ATOM 4029 C C . PHE B 1 199 ? -23.766 -11.125 4.27 1 98.62 199 PHE B C 1
ATOM 4031 O O . PHE B 1 199 ? -23.172 -10.094 3.938 1 98.62 199 PHE B O 1
ATOM 4038 N N . ASP B 1 200 ? -24.922 -11.062 4.699 1 98.69 200 ASP B N 1
ATOM 4039 C CA . ASP B 1 200 ? -25.703 -9.828 4.727 1 98.69 200 ASP B CA 1
ATOM 4040 C C . ASP B 1 200 ? -25.125 -8.828 5.715 1 98.69 200 ASP B C 1
ATOM 4042 O O . ASP B 1 200 ? -25.031 -7.637 5.414 1 98.69 200 ASP B O 1
ATOM 4046 N N . GLU B 1 201 ? -24.812 -9.289 6.867 1 98.75 201 GLU B N 1
ATOM 4047 C CA . GLU B 1 201 ? -24.188 -8.406 7.84 1 98.75 201 GLU B CA 1
ATOM 4048 C C . GLU B 1 201 ? -22.875 -7.828 7.293 1 98.75 201 GLU B C 1
ATOM 4050 O O . GLU B 1 201 ? -22.594 -6.645 7.473 1 98.75 201 GLU B O 1
ATOM 4055 N N . MET B 1 202 ? -22.078 -8.633 6.652 1 98.81 202 MET B N 1
ATOM 4056 C CA . MET B 1 202 ? -20.828 -8.148 6.066 1 98.81 202 MET B CA 1
ATOM 4057 C C . MET B 1 202 ? -21.094 -7.039 5.059 1 98.81 202 MET B C 1
ATOM 4059 O O . MET B 1 202 ? -20.469 -5.98 5.105 1 98.81 202 MET B O 1
ATOM 4063 N N . LEU B 1 203 ? -22.031 -7.273 4.18 1 98.88 203 LEU B N 1
ATOM 4064 C CA . LEU B 1 203 ? -22.344 -6.305 3.133 1 98.88 203 LEU B CA 1
ATOM 4065 C C . LEU B 1 203 ? -22.812 -4.984 3.736 1 98.88 203 LEU B C 1
ATOM 4067 O O . LEU B 1 203 ? -22.328 -3.916 3.357 1 98.88 203 LEU B O 1
ATOM 4071 N N . CYS B 1 204 ? -23.609 -4.984 4.77 1 98.88 204 CYS B N 1
ATOM 4072 C CA . CYS B 1 204 ? -24.328 -3.816 5.266 1 98.88 204 CYS B CA 1
ATOM 4073 C C . CYS B 1 204 ? -23.453 -2.977 6.176 1 98.88 204 CYS B C 1
ATOM 4075 O O . CYS B 1 204 ? -23.625 -1.761 6.277 1 98.88 204 CYS B O 1
ATOM 4077 N N . LEU B 1 205 ? -22.453 -3.629 6.773 1 98.81 205 LEU B N 1
ATOM 4078 C CA . LEU B 1 205 ? -21.844 -2.916 7.887 1 98.81 205 LEU B CA 1
ATOM 4079 C C . LEU B 1 205 ? -20.359 -2.686 7.625 1 98.81 205 LEU B C 1
ATOM 4081 O O . LEU B 1 205 ? -19.719 -1.888 8.32 1 98.81 205 LEU B O 1
ATOM 4085 N N . SER B 1 206 ? -19.797 -3.295 6.613 1 98.94 206 SER B N 1
ATOM 4086 C CA . SER B 1 206 ? -18.359 -3.203 6.387 1 98.94 206 SER B CA 1
ATOM 4087 C C . SER B 1 206 ? -17.984 -1.884 5.719 1 98.94 206 SER B C 1
ATOM 4089 O O . SER B 1 206 ? -18.703 -1.4 4.844 1 98.94 206 SER B O 1
ATOM 4091 N N . ASP B 1 207 ? -16.891 -1.311 6.172 1 98.88 207 ASP B N 1
ATOM 4092 C CA . ASP B 1 207 ? -16.281 -0.185 5.48 1 98.88 207 ASP B CA 1
ATOM 4093 C C . ASP B 1 207 ? -15.328 -0.668 4.383 1 98.88 207 ASP B C 1
ATOM 4095 O O . ASP B 1 207 ? -15.062 0.058 3.424 1 98.88 207 ASP B O 1
ATOM 4099 N N . PHE B 1 208 ? -14.781 -1.846 4.562 1 98.94 208 PHE B N 1
ATOM 4100 C CA . PHE B 1 208 ? -13.945 -2.557 3.602 1 98.94 208 PHE B CA 1
ATOM 4101 C C . PHE B 1 208 ? -14.406 -4 3.449 1 98.94 208 PHE B C 1
ATOM 4103 O O . PHE B 1 208 ? -14.75 -4.656 4.434 1 98.94 208 PHE B O 1
ATOM 4110 N N . ILE B 1 209 ? -14.461 -4.457 2.258 1 98.94 209 ILE B N 1
ATOM 4111 C CA . ILE B 1 209 ? -14.688 -5.875 1.989 1 98.94 209 ILE B CA 1
ATOM 4112 C C . ILE B 1 209 ? -13.547 -6.43 1.139 1 98.94 209 ILE B C 1
ATOM 4114 O O . ILE B 1 209 ? -13.227 -5.879 0.082 1 98.94 209 ILE B O 1
ATOM 4118 N N . VAL B 1 210 ? -12.898 -7.445 1.62 1 98.94 210 VAL B N 1
ATOM 4119 C CA . VAL B 1 210 ? -11.805 -8.117 0.932 1 98.94 210 VAL B CA 1
ATOM 4120 C C . VAL B 1 210 ? -12.219 -9.539 0.557 1 98.94 210 VAL B C 1
ATOM 4122 O O . VAL B 1 210 ? -12.555 -10.344 1.428 1 98.94 210 VAL B O 1
ATOM 4125 N N . VAL B 1 211 ? -12.164 -9.797 -0.71 1 98.88 211 VAL B N 1
ATOM 4126 C CA . VAL B 1 211 ? -12.547 -11.109 -1.216 1 98.88 211 VAL B CA 1
ATOM 4127 C C . VAL B 1 211 ? -11.32 -12.031 -1.242 1 98.88 211 VAL B C 1
ATOM 4129 O O . VAL B 1 211 ? -10.328 -11.727 -1.908 1 98.88 211 VAL B O 1
ATOM 4132 N N . CYS B 1 212 ? -11.367 -13.117 -0.566 1 97.25 212 CYS B N 1
ATOM 4133 C CA . CYS B 1 212 ? -10.273 -14.078 -0.494 1 97.25 212 CYS B CA 1
ATOM 4134 C C . CYS B 1 212 ? -10.812 -15.508 -0.438 1 97.25 212 CYS B C 1
ATOM 4136 O O . CYS B 1 212 ? -10.312 -16.328 0.333 1 97.25 212 CYS B O 1
ATOM 4138 N N . CYS B 1 213 ? -11.812 -15.773 -1.186 1 95.88 213 CYS B N 1
ATOM 4139 C CA . CYS B 1 213 ? -12.414 -17.094 -1.262 1 95.88 213 CYS B CA 1
ATOM 4140 C C . CYS B 1 213 ? -12.055 -17.797 -2.572 1 95.88 213 CYS B C 1
ATOM 4142 O O . CYS B 1 213 ? -11.508 -17.156 -3.479 1 95.88 213 CYS B O 1
ATOM 4144 N N . SER B 1 214 ? -12.367 -19.125 -2.609 1 91.5 214 SER B N 1
ATOM 4145 C CA . SER B 1 214 ? -12.242 -19.859 -3.859 1 91.5 214 SER B CA 1
ATOM 4146 C C . SER B 1 214 ? -13.438 -19.609 -4.777 1 91.5 214 SER B C 1
ATOM 4148 O O . SER B 1 214 ? -14.523 -19.266 -4.309 1 91.5 214 SER B O 1
ATOM 4150 N N . LEU B 1 215 ? -13.219 -19.719 -6.047 1 92.81 215 LEU B N 1
ATOM 4151 C CA . LEU B 1 215 ? -14.312 -19.672 -7.008 1 92.81 215 LEU B CA 1
ATOM 4152 C C . LEU B 1 215 ? -14.977 -21.047 -7.121 1 92.81 215 LEU B C 1
ATOM 4154 O O . LEU B 1 215 ? -14.32 -22.031 -7.473 1 92.81 215 LEU B O 1
ATOM 4158 N N . THR B 1 216 ? -16.125 -21.188 -6.719 1 90.88 216 THR B N 1
ATOM 4159 C CA . THR B 1 216 ? -17 -22.359 -6.797 1 90.88 216 THR B CA 1
ATOM 4160 C C . THR B 1 216 ? -18.359 -21.969 -7.375 1 90.88 216 THR B C 1
ATOM 4162 O O . THR B 1 216 ? -18.641 -20.781 -7.566 1 90.88 216 THR B O 1
ATOM 4165 N N . PRO B 1 217 ? -19.125 -22.953 -7.723 1 92.5 217 PRO B N 1
ATOM 4166 C CA . PRO B 1 217 ? -20.469 -22.594 -8.164 1 92.5 217 PRO B CA 1
ATOM 4167 C C . PRO B 1 217 ? -21.219 -21.734 -7.148 1 92.5 217 PRO B C 1
ATOM 4169 O O . PRO B 1 217 ? -22 -20.844 -7.531 1 92.5 217 PRO B O 1
ATOM 4172 N N . ASP B 1 218 ? -20.953 -21.875 -5.871 1 94.75 218 ASP B N 1
ATOM 4173 C CA . ASP B 1 218 ? -21.656 -21.156 -4.805 1 94.75 218 ASP B CA 1
ATOM 4174 C C . ASP B 1 218 ? -21.125 -19.734 -4.668 1 94.75 218 ASP B C 1
ATOM 4176 O O . ASP B 1 218 ? -21.828 -18.844 -4.184 1 94.75 218 ASP B O 1
ATOM 4180 N N . THR B 1 219 ? -19.922 -19.484 -5.098 1 96.69 219 THR B N 1
ATOM 4181 C CA . THR B 1 219 ? -19.328 -18.156 -4.902 1 96.69 219 THR B CA 1
ATOM 4182 C C . THR B 1 219 ? -19.297 -17.391 -6.219 1 96.69 219 THR B C 1
ATOM 4184 O O . THR B 1 219 ? -18.938 -16.203 -6.238 1 96.69 219 THR B O 1
ATOM 4187 N N . LYS B 1 220 ? -19.656 -18.078 -7.309 1 97.5 220 LYS B N 1
ATOM 4188 C CA . LYS B 1 220 ? -19.656 -17.422 -8.609 1 97.5 220 LYS B CA 1
ATOM 4189 C C . LYS B 1 220 ? -20.594 -16.219 -8.609 1 97.5 220 LYS B C 1
ATOM 4191 O O . LYS B 1 220 ? -21.781 -16.344 -8.297 1 97.5 220 LYS B O 1
ATOM 4196 N N . GLU B 1 221 ? -20.109 -15.055 -8.859 1 98.56 221 GLU B N 1
ATOM 4197 C CA . GLU B 1 221 ? -20.828 -13.789 -8.984 1 98.56 221 GLU B CA 1
ATOM 4198 C C . GLU B 1 221 ? -21.672 -13.508 -7.746 1 98.56 221 GLU B C 1
ATOM 4200 O O . GLU B 1 221 ? -22.781 -12.961 -7.855 1 98.56 221 GLU B O 1
ATOM 4205 N N . VAL B 1 222 ? -21.156 -13.984 -6.629 1 98.62 222 VAL B N 1
ATOM 4206 C CA . VAL B 1 222 ? -21.875 -13.742 -5.375 1 98.62 222 VAL B CA 1
ATOM 4207 C C . VAL B 1 222 ? -21.938 -12.242 -5.109 1 98.62 222 VAL B C 1
ATOM 4209 O O . VAL B 1 222 ? -22.906 -11.75 -4.523 1 98.62 222 VAL B O 1
ATOM 4212 N N . PHE B 1 223 ? -20.969 -11.461 -5.535 1 98.94 223 PHE B N 1
ATOM 4213 C CA . PHE B 1 223 ? -21.031 -10.008 -5.496 1 98.94 223 PHE B CA 1
ATOM 4214 C C . PHE B 1 223 ? -21.672 -9.453 -6.762 1 98.94 223 PHE B C 1
ATOM 4216 O O . PHE B 1 223 ? -20.969 -9.086 -7.711 1 98.94 223 PHE B O 1
ATOM 4223 N N . ASN B 1 224 ? -22.922 -9.492 -6.781 1 98.81 224 ASN B N 1
ATOM 4224 C CA . ASN B 1 224 ? -23.766 -9.023 -7.883 1 98.81 224 ASN B CA 1
ATOM 4225 C C . ASN B 1 224 ? -24.438 -7.703 -7.547 1 98.81 224 ASN B C 1
ATOM 4227 O O . ASN B 1 224 ? -24.094 -7.059 -6.555 1 98.81 224 ASN B O 1
ATOM 4231 N N . ALA B 1 225 ? -25.359 -7.27 -8.367 1 98.81 225 ALA B N 1
ATOM 4232 C CA . ALA B 1 225 ? -26.016 -5.977 -8.211 1 98.81 225 ALA B CA 1
ATOM 4233 C C . ALA B 1 225 ? -26.688 -5.867 -6.844 1 98.81 225 ALA B C 1
ATOM 4235 O O . ALA B 1 225 ? -26.562 -4.84 -6.168 1 98.81 225 ALA B O 1
ATOM 4236 N N . SER B 1 226 ? -27.359 -6.902 -6.449 1 98.81 226 SER B N 1
ATOM 4237 C CA . SER B 1 226 ? -28.047 -6.91 -5.16 1 98.81 226 SER B CA 1
ATOM 4238 C C . SER B 1 226 ? -27.047 -6.77 -4.008 1 98.81 226 SER B C 1
ATOM 4240 O O . SER B 1 226 ? -27.312 -6.051 -3.043 1 98.81 226 SER B O 1
ATOM 4242 N N . ALA B 1 227 ? -25.953 -7.445 -4.078 1 98.94 227 ALA B N 1
ATOM 4243 C CA . ALA B 1 227 ? -24.922 -7.352 -3.053 1 98.94 227 ALA B CA 1
ATOM 4244 C C . ALA B 1 227 ? -24.375 -5.934 -2.947 1 98.94 227 ALA B C 1
ATOM 4246 O O . ALA B 1 227 ? -24.297 -5.367 -1.854 1 98.94 227 ALA B O 1
ATOM 4247 N N . PHE B 1 228 ? -24.016 -5.293 -4.051 1 98.88 228 PHE B N 1
ATOM 4248 C CA . PHE B 1 228 ? -23.438 -3.955 -4.055 1 98.88 228 PHE B CA 1
ATOM 4249 C C . PHE B 1 228 ? -24.438 -2.932 -3.529 1 98.88 228 PHE B C 1
ATOM 4251 O O . PHE B 1 228 ? -24.047 -1.961 -2.873 1 98.88 228 PHE B O 1
ATOM 4258 N N . GLU B 1 229 ? -25.688 -3.156 -3.779 1 98.69 229 GLU B N 1
ATOM 4259 C CA . GLU B 1 229 ? -26.734 -2.24 -3.334 1 98.69 229 GLU B CA 1
ATOM 4260 C C . GLU B 1 229 ? -26.812 -2.193 -1.811 1 98.69 229 GLU B C 1
ATOM 4262 O O . GLU B 1 229 ? -27.188 -1.166 -1.234 1 98.69 229 GLU B O 1
ATOM 4267 N N . LYS B 1 230 ? -26.438 -3.25 -1.18 1 98.81 230 LYS B N 1
ATOM 4268 C CA . LYS B 1 230 ? -26.562 -3.359 0.272 1 98.81 230 LYS B CA 1
ATOM 4269 C C . LYS B 1 230 ? -25.359 -2.723 0.969 1 98.81 230 LYS B C 1
ATOM 4271 O O . LYS B 1 230 ? -25.391 -2.477 2.176 1 98.81 230 LYS B O 1
ATOM 4276 N N . MET B 1 231 ? -24.281 -2.447 0.274 1 98.88 231 MET B N 1
ATOM 4277 C CA . MET B 1 231 ? -23.047 -1.958 0.873 1 98.88 231 MET B CA 1
ATOM 4278 C C . MET B 1 231 ? -23.172 -0.484 1.246 1 98.88 231 MET B C 1
ATOM 4280 O O . MET B 1 231 ? -24 0.232 0.696 1 98.88 231 MET B O 1
ATOM 4284 N N . LYS B 1 232 ? -22.312 -0.026 2.195 1 98.56 232 LYS B N 1
ATOM 4285 C CA . LYS B 1 232 ? -22.219 1.385 2.559 1 98.56 232 LYS B CA 1
ATOM 4286 C C . LYS B 1 232 ? -21.672 2.219 1.407 1 98.56 232 LYS B C 1
ATOM 4288 O O . LYS B 1 232 ? -20.812 1.757 0.659 1 98.56 232 LYS B O 1
ATOM 4293 N N . PRO B 1 233 ? -22.094 3.408 1.274 1 98.19 233 PRO B N 1
ATOM 4294 C CA . PRO B 1 233 ? -21.562 4.273 0.216 1 98.19 233 PRO B CA 1
ATOM 4295 C C . PRO B 1 233 ? -20.062 4.52 0.342 1 98.19 233 PRO B C 1
ATOM 4297 O O . PRO B 1 233 ? -19.391 4.809 -0.653 1 98.19 233 PRO B O 1
ATOM 4300 N N . ASN B 1 234 ? -19.516 4.391 1.545 1 98.12 234 ASN B N 1
ATOM 4301 C CA . ASN B 1 234 ? -18.094 4.613 1.728 1 98.12 234 ASN B CA 1
ATOM 4302 C C . ASN B 1 234 ? -17.297 3.312 1.614 1 98.12 234 ASN B C 1
ATOM 4304 O O . ASN B 1 234 ? -16.094 3.289 1.867 1 98.12 234 ASN B O 1
ATOM 4308 N N . CYS B 1 235 ? -17.922 2.209 1.275 1 98.81 235 CYS B N 1
ATOM 4309 C CA . CYS B 1 235 ? -17.266 0.909 1.262 1 98.81 235 CYS B CA 1
ATOM 4310 C C . CYS B 1 235 ? -16.25 0.831 0.133 1 98.81 235 CYS B C 1
ATOM 4312 O O . CYS B 1 235 ? -16.516 1.277 -0.984 1 98.81 235 CYS B O 1
ATOM 4314 N N . ILE B 1 236 ? -15.109 0.291 0.416 1 98.94 236 ILE B N 1
ATOM 4315 C CA . ILE B 1 236 ? -14.078 -0.036 -0.566 1 98.94 236 ILE B CA 1
ATOM 4316 C C . ILE B 1 236 ? -14.008 -1.549 -0.756 1 98.94 236 ILE B C 1
ATOM 4318 O O . ILE B 1 236 ? -13.891 -2.299 0.217 1 98.94 236 ILE B O 1
ATOM 4322 N N . PHE B 1 237 ? -14.156 -1.974 -1.982 1 98.94 237 PHE B N 1
ATOM 4323 C CA . PHE B 1 237 ? -14.234 -3.381 -2.357 1 98.94 237 PHE B CA 1
ATOM 4324 C C . PHE B 1 237 ? -12.906 -3.854 -2.955 1 98.94 237 PHE B C 1
ATOM 4326 O O . PHE B 1 237 ? -12.43 -3.287 -3.938 1 98.94 237 PHE B O 1
ATOM 4333 N N . ILE B 1 238 ? -12.258 -4.906 -2.373 1 99 238 ILE B N 1
ATOM 4334 C CA . ILE B 1 238 ? -10.969 -5.434 -2.807 1 99 238 ILE B CA 1
ATOM 4335 C C . ILE B 1 238 ? -11.125 -6.891 -3.229 1 99 238 ILE B C 1
ATOM 4337 O O . ILE B 1 238 ? -11.711 -7.695 -2.5 1 99 238 ILE B O 1
ATOM 4341 N N . ASN B 1 239 ? -10.586 -7.242 -4.418 1 98.88 239 ASN B N 1
ATOM 4342 C CA . ASN B 1 239 ? -10.648 -8.625 -4.871 1 98.88 239 ASN B CA 1
ATOM 4343 C C . ASN B 1 239 ? -9.297 -9.102 -5.414 1 98.88 239 ASN B C 1
ATOM 4345 O O . ASN B 1 239 ? -8.844 -8.633 -6.457 1 98.88 239 ASN B O 1
ATOM 4349 N N . THR B 1 240 ? -8.672 -9.984 -4.703 1 98.31 240 THR B N 1
ATOM 4350 C CA . THR B 1 240 ? -7.441 -10.625 -5.156 1 98.31 240 THR B CA 1
ATOM 4351 C C . THR B 1 240 ? -7.633 -12.133 -5.289 1 98.31 240 THR B C 1
ATOM 4353 O O . THR B 1 240 ? -6.66 -12.883 -5.336 1 98.31 240 THR B O 1
ATOM 4356 N N . ALA B 1 241 ? -8.852 -12.562 -5.219 1 96.44 241 ALA B N 1
ATOM 4357 C CA . ALA B 1 241 ? -9.172 -13.984 -5.34 1 96.44 241 ALA B CA 1
ATOM 4358 C C . ALA B 1 241 ? -9.32 -14.391 -6.805 1 96.44 241 ALA B C 1
ATOM 4360 O O . ALA B 1 241 ? -8.32 -14.578 -7.508 1 96.44 241 ALA B O 1
ATOM 4361 N N . ARG B 1 242 ? -10.602 -14.414 -7.281 1 95.38 242 ARG B N 1
ATOM 4362 C CA . ARG B 1 242 ? -10.914 -14.719 -8.672 1 95.38 242 ARG B CA 1
ATOM 4363 C C . ARG B 1 242 ? -11.906 -13.719 -9.25 1 95.38 242 ARG B C 1
ATOM 4365 O O . ARG B 1 242 ? -12.844 -13.305 -8.562 1 95.38 242 ARG B O 1
ATOM 4372 N N . GLY B 1 243 ? -11.656 -13.352 -10.539 1 96.88 243 GLY B N 1
ATOM 4373 C CA . GLY B 1 243 ? -12.562 -12.406 -11.172 1 96.88 243 GLY B CA 1
ATOM 4374 C C . GLY B 1 243 ? -14.008 -12.883 -11.188 1 96.88 243 GLY B C 1
ATOM 4375 O O . GLY B 1 243 ? -14.93 -12.086 -11.047 1 96.88 243 GLY B O 1
ATOM 4376 N N . GLY B 1 244 ? -14.195 -14.203 -11.227 1 96.88 244 GLY B N 1
ATOM 4377 C CA . GLY B 1 244 ? -15.5 -14.812 -11.406 1 96.88 244 GLY B CA 1
ATOM 4378 C C . GLY B 1 244 ? -16.375 -14.703 -10.172 1 96.88 244 GLY B C 1
ATOM 4379 O O . GLY B 1 244 ? -17.594 -14.938 -10.242 1 96.88 244 GLY B O 1
ATOM 4380 N N . VAL B 1 245 ? -15.852 -14.25 -9.062 1 98.19 245 VAL B N 1
ATOM 4381 C CA . VAL B 1 245 ? -16.625 -14.086 -7.828 1 98.19 245 VAL B CA 1
ATOM 4382 C C . VAL B 1 245 ? -17.484 -12.828 -7.922 1 98.19 245 VAL B C 1
ATOM 4384 O O . VAL B 1 245 ? -18.453 -12.68 -7.18 1 98.19 245 VAL B O 1
ATOM 4387 N N . VAL B 1 246 ? -17.203 -11.977 -8.883 1 98.75 246 VAL B N 1
ATOM 4388 C CA . VAL B 1 246 ? -17.828 -10.656 -9 1 98.75 246 VAL B CA 1
ATOM 4389 C C . VAL B 1 246 ? -18.562 -10.555 -10.328 1 98.75 246 VAL B C 1
ATOM 4391 O O . VAL B 1 246 ? -18.016 -10.898 -11.383 1 98.75 246 VAL B O 1
ATOM 4394 N N . ASP B 1 247 ? -19.828 -10.203 -10.281 1 98.81 247 ASP B N 1
ATOM 4395 C CA . ASP B 1 247 ? -20.453 -9.648 -11.477 1 98.81 247 ASP B CA 1
ATOM 4396 C C . ASP B 1 247 ? -19.844 -8.297 -11.844 1 98.81 247 ASP B C 1
ATOM 4398 O O . ASP B 1 247 ? -20.203 -7.27 -11.273 1 98.81 247 ASP B O 1
ATOM 4402 N N . GLN B 1 248 ? -18.984 -8.344 -12.812 1 98.5 248 GLN B N 1
ATOM 4403 C CA . GLN B 1 248 ? -18.125 -7.195 -13.117 1 98.5 248 GLN B CA 1
ATOM 4404 C C . GLN B 1 248 ? -18.953 -6.027 -13.648 1 98.5 248 GLN B C 1
ATOM 4406 O O . GLN B 1 248 ? -18.609 -4.863 -13.414 1 98.5 248 GLN B O 1
ATOM 4411 N N . ASN B 1 249 ? -19.984 -6.277 -14.398 1 98.56 249 ASN B N 1
ATOM 4412 C CA . ASN B 1 249 ? -20.875 -5.203 -14.828 1 98.56 249 ASN B CA 1
ATOM 4413 C C . ASN B 1 249 ? -21.562 -4.527 -13.641 1 98.56 249 ASN B C 1
ATOM 4415 O O . ASN B 1 249 ? -21.719 -3.307 -13.625 1 98.56 249 ASN B O 1
ATOM 4419 N N . ALA B 1 250 ? -22 -5.328 -12.719 1 98.81 250 ALA B N 1
ATOM 4420 C CA . ALA B 1 250 ? -22.594 -4.777 -11.508 1 98.81 250 ALA B CA 1
ATOM 4421 C C . ALA B 1 250 ? -21.594 -3.922 -10.742 1 98.81 250 ALA B C 1
ATOM 4423 O O . ALA B 1 250 ? -21.953 -2.885 -10.18 1 98.81 250 ALA B O 1
ATOM 4424 N N . LEU B 1 251 ? -20.391 -4.379 -10.68 1 98.88 251 LEU B N 1
ATOM 4425 C CA . LEU B 1 251 ? -19.359 -3.605 -10.023 1 98.88 251 LEU B CA 1
ATOM 4426 C C . LEU B 1 251 ? -19.156 -2.26 -10.711 1 98.88 251 LEU B C 1
ATOM 4428 O O . LEU B 1 251 ? -19.047 -1.227 -10.047 1 98.88 251 LEU B O 1
ATOM 4432 N N . TYR B 1 252 ? -19.031 -2.324 -12.07 1 98.88 252 TYR B N 1
ATOM 4433 C CA . TYR B 1 252 ? -18.922 -1.075 -12.82 1 98.88 252 TYR B CA 1
ATOM 4434 C C . TYR B 1 252 ? -20.047 -0.112 -12.438 1 98.88 252 TYR B C 1
ATOM 4436 O O . TYR B 1 252 ? -19.797 1.062 -12.156 1 98.88 252 TYR B O 1
ATOM 4444 N N . ASP B 1 253 ? -21.25 -0.604 -12.453 1 98.81 253 ASP B N 1
ATOM 4445 C CA . ASP B 1 253 ? -22.406 0.238 -12.148 1 98.81 253 ASP B CA 1
ATOM 4446 C C . ASP B 1 253 ? -22.312 0.823 -10.742 1 98.81 253 ASP B C 1
ATOM 4448 O O . ASP B 1 253 ? -22.609 1.998 -10.531 1 98.81 253 ASP B O 1
ATOM 4452 N N . ALA B 1 254 ? -21.938 0.016 -9.766 1 98.88 254 ALA B N 1
ATOM 4453 C CA . ALA B 1 254 ? -21.812 0.444 -8.375 1 98.88 254 ALA B CA 1
ATOM 4454 C C . ALA B 1 254 ? -20.766 1.551 -8.227 1 98.88 254 ALA B C 1
ATOM 4456 O O . ALA B 1 254 ? -20.984 2.514 -7.488 1 98.88 254 ALA B O 1
ATOM 4457 N N . LEU B 1 255 ? -19.688 1.448 -8.922 1 98.88 255 LEU B N 1
ATOM 4458 C CA . LEU B 1 255 ? -18.609 2.443 -8.867 1 98.88 255 LEU B CA 1
ATOM 4459 C C . LEU B 1 255 ? -19.016 3.713 -9.609 1 98.88 255 LEU B C 1
ATOM 4461 O O . LEU B 1 255 ? -18.812 4.82 -9.109 1 98.88 255 LEU B O 1
ATOM 4465 N N . HIS B 1 256 ? -19.562 3.492 -10.797 1 98.62 256 HIS B N 1
ATOM 4466 C CA . HIS B 1 256 ? -19.953 4.609 -11.648 1 98.62 256 HIS B CA 1
ATOM 4467 C C . HIS B 1 256 ? -21 5.48 -10.969 1 98.62 256 HIS B C 1
ATOM 4469 O O . HIS B 1 256 ? -20.953 6.707 -11.055 1 98.62 256 HIS B O 1
ATOM 4475 N N . SER B 1 257 ? -21.953 4.852 -10.312 1 98.44 257 SER B N 1
ATOM 4476 C CA . SER B 1 257 ? -23.047 5.566 -9.648 1 98.44 257 SER B CA 1
ATOM 4477 C C . SER B 1 257 ? -22.641 6.008 -8.25 1 98.44 257 SER B C 1
ATOM 4479 O O . SER B 1 257 ? -23.422 6.633 -7.535 1 98.44 257 SER B O 1
ATOM 4481 N N . LYS B 1 258 ? -21.484 5.613 -7.781 1 98.12 258 LYS B N 1
ATOM 4482 C CA . LYS B 1 258 ? -20.953 5.926 -6.457 1 98.12 258 LYS B CA 1
ATOM 4483 C C . LYS B 1 258 ? -21.797 5.27 -5.363 1 98.12 258 LYS B C 1
ATOM 4485 O O . LYS B 1 258 ? -21.984 5.84 -4.289 1 98.12 258 LYS B O 1
ATOM 4490 N N . ARG B 1 259 ? -22.359 4.152 -5.738 1 98.31 259 ARG B N 1
ATOM 4491 C CA . ARG B 1 259 ? -23 3.326 -4.719 1 98.31 259 ARG B CA 1
ATOM 4492 C C . ARG B 1 259 ? -21.984 2.852 -3.682 1 98.31 259 ARG B C 1
ATOM 4494 O O . ARG B 1 259 ? -22.312 2.725 -2.5 1 98.31 259 ARG B O 1
ATOM 4501 N N . ILE B 1 260 ? -20.797 2.5 -4.102 1 98.81 260 ILE B N 1
ATOM 4502 C CA . ILE B 1 260 ? -19.672 2.275 -3.221 1 98.81 260 ILE B CA 1
ATOM 4503 C C . ILE B 1 260 ? -18.547 3.256 -3.562 1 98.81 260 ILE B C 1
ATOM 4505 O O . ILE B 1 260 ? -18.578 3.91 -4.609 1 98.81 260 ILE B O 1
ATOM 4509 N N . LEU B 1 261 ? -17.594 3.363 -2.707 1 98.69 261 LEU B N 1
ATOM 4510 C CA . LEU B 1 261 ? -16.609 4.438 -2.797 1 98.69 261 LEU B CA 1
ATOM 4511 C C . LEU B 1 261 ? -15.539 4.109 -3.842 1 98.69 261 LEU B C 1
ATOM 4513 O O . LEU B 1 261 ? -15.156 4.973 -4.637 1 98.69 261 LEU B O 1
ATOM 4517 N N . ALA B 1 262 ? -14.984 2.932 -3.824 1 98.88 262 ALA B N 1
ATOM 4518 C CA . ALA B 1 262 ? -13.867 2.555 -4.688 1 98.88 262 ALA B CA 1
ATOM 4519 C C . ALA B 1 262 ? -13.672 1.042 -4.699 1 98.88 262 ALA B C 1
ATOM 4521 O O . ALA B 1 262 ? -14.297 0.322 -3.918 1 98.88 262 ALA B O 1
ATOM 4522 N N . ALA B 1 263 ? -12.844 0.588 -5.59 1 98.94 263 ALA B N 1
ATOM 4523 C CA . ALA B 1 263 ? -12.5 -0.83 -5.641 1 98.94 263 ALA B CA 1
ATOM 4524 C C . ALA B 1 263 ? -11.039 -1.026 -6.039 1 98.94 263 ALA B C 1
ATOM 4526 O O . ALA B 1 263 ? -10.453 -0.165 -6.691 1 98.94 263 ALA B O 1
ATOM 4527 N N . GLY B 1 264 ? -10.422 -2.021 -5.57 1 98.94 264 GLY B N 1
ATOM 4528 C CA . GLY B 1 264 ? -9.133 -2.541 -5.996 1 98.94 264 GLY B CA 1
ATOM 4529 C C . GLY B 1 264 ? -9.195 -3.984 -6.457 1 98.94 264 GLY B C 1
ATOM 4530 O O . GLY B 1 264 ? -9.641 -4.859 -5.711 1 98.94 264 GLY B O 1
ATOM 4531 N N . LEU B 1 265 ? -8.75 -4.246 -7.672 1 98.88 265 LEU B N 1
ATOM 4532 C CA . LEU B 1 265 ? -8.812 -5.582 -8.25 1 98.88 265 LEU B CA 1
ATOM 4533 C C . LEU B 1 265 ? -7.426 -6.039 -8.703 1 98.88 265 LEU B C 1
ATOM 4535 O O . LEU B 1 265 ? -6.703 -5.289 -9.359 1 98.88 265 LEU B O 1
ATOM 4539 N N . ASP B 1 266 ? -7.09 -7.262 -8.367 1 98.69 266 ASP B N 1
ATOM 4540 C CA . ASP B 1 266 ? -5.926 -7.918 -8.953 1 98.69 266 ASP B CA 1
ATOM 4541 C C . ASP B 1 266 ? -6.352 -8.969 -9.977 1 98.69 266 ASP B C 1
ATOM 4543 O O . ASP B 1 266 ? -5.504 -9.594 -10.625 1 98.69 266 ASP B O 1
ATOM 4547 N N . VAL B 1 267 ? -7.648 -9.219 -10.062 1 97.88 267 VAL B N 1
ATOM 4548 C CA . VAL B 1 267 ? -8.242 -10.195 -10.969 1 97.88 267 VAL B CA 1
ATOM 4549 C C . VAL B 1 267 ? -9.492 -9.602 -11.617 1 97.88 267 VAL B C 1
ATOM 4551 O O . VAL B 1 267 ? -10.203 -8.805 -11 1 97.88 267 VAL B O 1
ATOM 4554 N N . THR B 1 268 ? -9.719 -9.945 -12.82 1 97.94 268 THR B N 1
ATOM 4555 C CA . THR B 1 268 ? -10.852 -9.445 -13.586 1 97.94 268 THR B CA 1
ATOM 4556 C C . THR B 1 268 ? -11.445 -10.555 -14.453 1 97.94 268 THR B C 1
ATOM 4558 O O . THR B 1 268 ? -10.914 -11.672 -14.5 1 97.94 268 THR B O 1
ATOM 4561 N N . THR B 1 269 ? -12.516 -10.195 -15.094 1 96.31 269 THR B N 1
ATOM 4562 C CA . THR B 1 269 ? -13.102 -11.031 -16.141 1 96.31 269 THR B CA 1
ATOM 4563 C C . THR B 1 269 ? -13.328 -10.219 -17.406 1 96.31 269 THR B C 1
ATOM 4565 O O . THR B 1 269 ? -14.133 -9.289 -17.422 1 96.31 269 THR B O 1
ATOM 4568 N N . PRO B 1 270 ? -12.766 -10.523 -18.484 1 95.62 270 PRO B N 1
ATOM 4569 C CA . PRO B 1 270 ? -11.711 -11.531 -18.641 1 95.62 270 PRO B CA 1
ATOM 4570 C C . PRO B 1 270 ? -10.352 -11.031 -18.141 1 95.62 270 PRO B C 1
ATOM 4572 O O . PRO B 1 270 ? -10.234 -9.898 -17.672 1 95.62 270 PRO B O 1
ATOM 4575 N N . GLU B 1 271 ? -9.305 -11.883 -18.25 1 94.06 271 GLU B N 1
ATOM 4576 C CA . GLU B 1 271 ? -7.898 -11.555 -18.047 1 94.06 271 GLU B CA 1
ATOM 4577 C C . GLU B 1 271 ? -7.066 -11.852 -19.281 1 94.06 271 GLU B C 1
ATOM 4579 O O . GLU B 1 271 ? -7.023 -12.992 -19.75 1 94.06 271 GLU B O 1
ATOM 4584 N N . PRO B 1 272 ? -6.57 -10.891 -19.844 1 95 272 PRO B N 1
ATOM 4585 C CA . PRO B 1 272 ? -6.523 -9.477 -19.469 1 95 272 PRO B CA 1
ATOM 4586 C C . PRO B 1 272 ? -7.82 -8.734 -19.781 1 95 272 PRO B C 1
ATOM 4588 O O . PRO B 1 272 ? -8.609 -9.195 -20.625 1 95 272 PRO B O 1
ATOM 4591 N N . LEU B 1 273 ? -7.918 -7.652 -19.141 1 96 273 LEU B N 1
ATOM 4592 C CA . LEU B 1 273 ? -9.031 -6.762 -19.453 1 96 273 LEU B CA 1
ATOM 4593 C C . LEU B 1 273 ? -8.812 -6.07 -20.781 1 96 273 LEU B C 1
ATOM 4595 O O . LEU B 1 273 ? -7.715 -5.566 -21.062 1 96 273 LEU B O 1
ATOM 4599 N N . PRO B 1 274 ? -9.844 -6.121 -21.656 1 96.88 274 PRO B N 1
ATOM 4600 C CA . PRO B 1 274 ? -9.727 -5.348 -22.891 1 96.88 274 PRO B CA 1
ATOM 4601 C C . PRO B 1 274 ? -9.484 -3.861 -22.641 1 96.88 274 PRO B C 1
ATOM 4603 O O . PRO B 1 274 ? -10.047 -3.295 -21.688 1 96.88 274 PRO B O 1
ATOM 4606 N N . LEU B 1 275 ? -8.773 -3.191 -23.531 1 97.25 275 LEU B N 1
ATOM 4607 C CA . LEU B 1 275 ? -8.344 -1.812 -23.328 1 97.25 275 LEU B CA 1
ATOM 4608 C C . LEU B 1 275 ? -9.531 -0.859 -23.375 1 97.25 275 LEU B C 1
ATOM 4610 O O . LEU B 1 275 ? -9.445 0.277 -22.906 1 97.25 275 LEU B O 1
ATOM 4614 N N . ASP B 1 276 ? -10.633 -1.319 -23.938 1 97.75 276 ASP B N 1
ATOM 4615 C CA . ASP B 1 276 ? -11.805 -0.46 -24.031 1 97.75 276 ASP B CA 1
ATOM 4616 C C . ASP B 1 276 ? -12.812 -0.791 -22.938 1 97.75 276 ASP B C 1
ATOM 4618 O O . ASP B 1 276 ? -13.945 -0.31 -22.969 1 97.75 276 ASP B O 1
ATOM 4622 N N . ASP B 1 277 ? -12.453 -1.665 -22.094 1 98 277 ASP B N 1
ATOM 4623 C CA . ASP B 1 277 ? -13.367 -2.002 -21 1 98 277 ASP B CA 1
ATOM 4624 C C . ASP B 1 277 ? -13.766 -0.757 -20.203 1 98 277 ASP B C 1
ATOM 4626 O O . ASP B 1 277 ? -12.914 0.065 -19.859 1 98 277 ASP B O 1
ATOM 4630 N N . PRO B 1 278 ? -15.023 -0.603 -19.859 1 98 278 PRO B N 1
ATOM 4631 C CA . PRO B 1 278 ? -15.508 0.584 -19.156 1 98 278 PRO B CA 1
ATOM 4632 C C . PRO B 1 278 ? -14.852 0.765 -17.781 1 98 278 PRO B C 1
ATOM 4634 O O . PRO B 1 278 ? -14.719 1.893 -17.312 1 98 278 PRO B O 1
ATOM 4637 N N . LEU B 1 279 ? -14.391 -0.276 -17.109 1 98.38 279 LEU B N 1
ATOM 4638 C CA . LEU B 1 279 ? -13.742 -0.189 -15.805 1 98.38 279 LEU B CA 1
ATOM 4639 C C . LEU B 1 279 ? -12.508 0.704 -15.875 1 98.38 279 LEU B C 1
ATOM 4641 O O . LEU B 1 279 ? -12.156 1.36 -14.891 1 98.38 279 LEU B O 1
ATOM 4645 N N . LEU B 1 280 ? -11.859 0.721 -17.031 1 98.06 280 LEU B N 1
ATOM 4646 C CA . LEU B 1 280 ? -10.594 1.423 -17.188 1 98.06 280 LEU B CA 1
ATOM 4647 C C . LEU B 1 280 ? -10.812 2.926 -17.312 1 98.06 280 LEU B C 1
ATOM 4649 O O . LEU B 1 280 ? -9.859 3.703 -17.281 1 98.06 280 LEU B O 1
ATOM 4653 N N . LYS B 1 281 ? -12.031 3.367 -17.344 1 97.25 281 LYS B N 1
ATOM 4654 C CA . LYS B 1 281 ? -12.352 4.785 -17.484 1 97.25 281 LYS B CA 1
ATOM 4655 C C . LYS B 1 281 ? -12.711 5.395 -16.125 1 97.25 281 LYS B C 1
ATOM 4657 O O . LYS B 1 281 ? -12.891 6.609 -16.016 1 97.25 281 LYS B O 1
ATOM 4662 N N . LEU B 1 282 ? -12.883 4.562 -15.148 1 97.88 282 LEU B N 1
ATOM 4663 C CA . LEU B 1 282 ? -13.266 5.031 -13.82 1 97.88 282 LEU B CA 1
ATOM 4664 C C . LEU B 1 282 ? -12.055 5.574 -13.062 1 97.88 282 LEU B C 1
ATOM 4666 O O . LEU B 1 282 ? -10.945 5.059 -13.203 1 97.88 282 LEU B O 1
ATOM 4670 N N . ASP B 1 283 ? -12.219 6.535 -12.18 1 95.25 283 ASP B N 1
ATOM 4671 C CA . ASP B 1 283 ? -11.133 7.125 -11.391 1 95.25 283 ASP B CA 1
ATOM 4672 C C . ASP B 1 283 ? -11.062 6.504 -10 1 95.25 283 ASP B C 1
ATOM 4674 O O . ASP B 1 283 ? -10.07 6.676 -9.289 1 95.25 283 ASP B O 1
ATOM 4678 N N . ASN B 1 284 ? -12.141 5.82 -9.602 1 98.25 284 ASN B N 1
ATOM 4679 C CA . ASN B 1 284 ? -12.203 5.266 -8.25 1 98.25 284 ASN B CA 1
ATOM 4680 C C . ASN B 1 284 ? -12 3.754 -8.25 1 98.25 284 ASN B C 1
ATOM 4682 O O . ASN B 1 284 ? -12.695 3.027 -7.535 1 98.25 284 ASN B O 1
ATOM 4686 N N . ILE B 1 285 ? -11.062 3.293 -9.086 1 98.75 285 ILE B N 1
ATOM 4687 C CA . ILE B 1 285 ? -10.719 1.877 -9.141 1 98.75 285 ILE B CA 1
ATOM 4688 C C . ILE B 1 285 ? -9.219 1.718 -9.383 1 98.75 285 ILE B C 1
ATOM 4690 O O . ILE B 1 285 ? -8.609 2.523 -10.086 1 98.75 285 ILE B O 1
ATOM 4694 N N . VAL B 1 286 ? -8.594 0.81 -8.719 1 98.81 286 VAL B N 1
ATOM 4695 C CA . VAL B 1 286 ? -7.219 0.38 -8.969 1 98.81 286 VAL B CA 1
ATOM 4696 C C . VAL B 1 286 ? -7.215 -1.042 -9.523 1 98.81 286 VAL B C 1
ATOM 4698 O O . VAL B 1 286 ? -7.812 -1.946 -8.938 1 98.81 286 VAL B O 1
ATOM 4701 N N . ILE B 1 287 ? -6.598 -1.261 -10.641 1 98.81 287 ILE B N 1
ATOM 4702 C CA . ILE B 1 287 ? -6.562 -2.582 -11.258 1 98.81 287 ILE B CA 1
ATOM 4703 C C . ILE B 1 287 ? -5.113 -3.023 -11.445 1 98.81 287 ILE B C 1
ATOM 4705 O O . ILE B 1 287 ? -4.305 -2.293 -12.023 1 98.81 287 ILE B O 1
ATOM 4709 N N . LEU B 1 288 ? -4.781 -4.156 -10.93 1 98.75 288 LEU B N 1
ATOM 4710 C CA . LEU B 1 288 ? -3.502 -4.832 -11.109 1 98.75 288 LEU B CA 1
ATOM 4711 C C . LEU B 1 288 ? -3.66 -6.062 -12 1 98.75 288 LEU B C 1
ATOM 4713 O O . LEU B 1 288 ? -4.758 -6.613 -12.117 1 98.75 288 LEU B O 1
ATOM 4717 N N . PRO B 1 289 ? -2.619 -6.48 -12.68 1 98.38 289 PRO B N 1
ATOM 4718 C CA . PRO B 1 289 ? -2.686 -7.539 -13.688 1 98.38 289 PRO B CA 1
ATOM 4719 C C . PRO B 1 289 ? -2.338 -8.914 -13.125 1 98.38 289 PRO B C 1
ATOM 4721 O O . PRO B 1 289 ? -1.454 -9.594 -13.648 1 98.38 289 PRO B O 1
ATOM 4724 N N . HIS B 1 290 ? -3.062 -9.328 -12.109 1 97.81 290 HIS B N 1
ATOM 4725 C CA . HIS B 1 290 ? -2.949 -10.664 -11.531 1 97.81 290 HIS B CA 1
ATOM 4726 C C . HIS B 1 290 ? -1.531 -10.938 -11.039 1 97.81 290 HIS B C 1
ATOM 4728 O O . HIS B 1 290 ? -0.917 -11.93 -11.43 1 97.81 290 HIS B O 1
ATOM 4734 N N . ILE B 1 291 ? -1.099 -10.125 -10.086 1 98.31 291 ILE B N 1
ATOM 4735 C CA . ILE B 1 291 ? 0.262 -10.258 -9.578 1 98.31 291 ILE B CA 1
ATOM 4736 C C . ILE B 1 291 ? 0.227 -10.57 -8.086 1 98.31 291 ILE B C 1
ATOM 4738 O O . ILE B 1 291 ? 1.167 -10.25 -7.355 1 98.31 291 ILE B O 1
ATOM 4742 N N . GLY B 1 292 ? -0.847 -11.117 -7.562 1 97.69 292 GLY B N 1
ATOM 4743 C CA . GLY B 1 292 ? -0.997 -11.453 -6.156 1 97.69 292 GLY B CA 1
ATOM 4744 C C . GLY B 1 292 ? 0.172 -12.242 -5.605 1 97.69 292 GLY B C 1
ATOM 4745 O O . GLY B 1 292 ? 0.66 -11.961 -4.512 1 97.69 292 GLY B O 1
ATOM 4746 N N . SER B 1 293 ? 0.661 -13.156 -6.375 1 97.19 293 SER B N 1
ATOM 4747 C CA . SER B 1 293 ? 1.747 -14.023 -5.926 1 97.19 293 SER B CA 1
ATOM 4748 C C . SER B 1 293 ? 3.078 -13.602 -6.539 1 97.19 293 SER B C 1
ATOM 4750 O O . SER B 1 293 ? 4.078 -14.312 -6.414 1 97.19 293 SER B O 1
ATOM 4752 N N . ALA B 1 294 ? 3.139 -12.508 -7.285 1 98 294 ALA B N 1
ATOM 4753 C CA . ALA B 1 294 ? 4.328 -12.078 -8.023 1 98 294 ALA B CA 1
ATOM 4754 C C . ALA B 1 294 ? 5.406 -11.57 -7.07 1 98 294 ALA B C 1
ATOM 4756 O O . ALA B 1 294 ? 5.77 -10.391 -7.109 1 98 294 ALA B O 1
ATOM 4757 N N . ASP B 1 295 ? 5.883 -12.367 -6.266 1 98.06 295 ASP B N 1
ATOM 4758 C CA . ASP B 1 295 ? 7.055 -12.281 -5.402 1 98.06 295 ASP B CA 1
ATOM 4759 C C . ASP B 1 295 ? 8.164 -13.203 -5.891 1 98.06 295 ASP B C 1
ATOM 4761 O O . ASP B 1 295 ? 7.922 -14.383 -6.164 1 98.06 295 ASP B O 1
ATOM 4765 N N . ILE B 1 296 ? 9.32 -12.727 -5.996 1 97.94 296 ILE B N 1
ATOM 4766 C CA . ILE B 1 296 ? 10.422 -13.43 -6.652 1 97.94 296 ILE B CA 1
ATOM 4767 C C . ILE B 1 296 ? 10.641 -14.781 -5.98 1 97.94 296 ILE B C 1
ATOM 4769 O O . ILE B 1 296 ? 10.602 -15.82 -6.641 1 97.94 296 ILE B O 1
ATOM 4773 N N . GLU B 1 297 ? 10.844 -14.805 -4.695 1 97.75 297 GLU B N 1
ATOM 4774 C CA . GLU B 1 297 ? 11.156 -16.047 -3.994 1 97.75 297 GLU B CA 1
ATOM 4775 C C . GLU B 1 297 ? 9.961 -17 -4.008 1 97.75 297 GLU B C 1
ATOM 4777 O O . GLU B 1 297 ? 10.133 -18.219 -4.086 1 97.75 297 GLU B O 1
ATOM 4782 N N . THR B 1 298 ? 8.797 -16.438 -3.955 1 98.25 298 THR B N 1
ATOM 4783 C CA . THR B 1 298 ? 7.582 -17.234 -4.02 1 98.25 298 THR B CA 1
ATOM 4784 C C . THR B 1 298 ? 7.48 -17.953 -5.363 1 98.25 298 THR B C 1
ATOM 4786 O O . THR B 1 298 ? 7.238 -19.156 -5.414 1 98.25 298 THR B O 1
ATOM 4789 N N . ARG B 1 299 ? 7.723 -17.203 -6.453 1 98.38 299 ARG B N 1
ATOM 4790 C CA . ARG B 1 299 ? 7.609 -17.797 -7.785 1 98.38 299 ARG B CA 1
ATOM 4791 C C . ARG B 1 299 ? 8.695 -18.844 -8.016 1 98.38 299 ARG B C 1
ATOM 4793 O O . ARG B 1 299 ? 8.453 -19.859 -8.664 1 98.38 299 ARG B O 1
ATOM 4800 N N . LYS B 1 300 ? 9.883 -18.609 -7.492 1 98.31 300 LYS B N 1
ATOM 4801 C CA . LYS B 1 300 ? 10.938 -19.609 -7.559 1 98.31 300 LYS B CA 1
ATOM 4802 C C . LYS B 1 300 ? 10.508 -20.906 -6.867 1 98.31 300 LYS B C 1
ATOM 4804 O O . LYS B 1 300 ? 10.633 -21.984 -7.434 1 98.31 300 LYS B O 1
ATOM 4809 N N . GLU B 1 301 ? 9.977 -20.688 -5.695 1 98.31 301 GLU B N 1
ATOM 4810 C CA . GLU B 1 301 ? 9.602 -21.875 -4.918 1 98.31 301 GLU B CA 1
ATOM 4811 C C . GLU B 1 301 ? 8.398 -22.578 -5.543 1 98.31 301 GLU B C 1
ATOM 4813 O O . GLU B 1 301 ? 8.305 -23.812 -5.488 1 98.31 301 GLU B O 1
ATOM 4818 N N . MET B 1 302 ? 7.469 -21.875 -6.121 1 98.5 302 MET B N 1
ATOM 4819 C CA . MET B 1 302 ? 6.359 -22.484 -6.844 1 98.5 302 MET B CA 1
ATOM 4820 C C . MET B 1 302 ? 6.871 -23.359 -7.984 1 98.5 302 MET B C 1
ATOM 4822 O O . MET B 1 302 ? 6.355 -24.453 -8.211 1 98.5 302 MET B O 1
ATOM 4826 N N . SER B 1 303 ? 7.855 -22.812 -8.672 1 98.62 303 SER B N 1
ATOM 4827 C CA . SER B 1 303 ? 8.461 -23.578 -9.75 1 98.62 303 SER B CA 1
ATOM 4828 C C . SER B 1 303 ? 9.062 -24.891 -9.234 1 98.62 303 SER B C 1
ATOM 4830 O O . SER B 1 303 ? 8.836 -25.953 -9.812 1 98.62 303 SER B O 1
ATOM 4832 N N . ARG B 1 304 ? 9.727 -24.859 -8.102 1 98.69 304 ARG B N 1
ATOM 4833 C CA . ARG B 1 304 ? 10.383 -26.031 -7.52 1 98.69 304 ARG B CA 1
ATOM 4834 C C . ARG B 1 304 ? 9.359 -27.031 -7.02 1 98.69 304 ARG B C 1
ATOM 4836 O O . ARG B 1 304 ? 9.508 -28.234 -7.227 1 98.69 304 ARG B O 1
ATOM 4843 N N . ILE B 1 305 ? 8.32 -26.531 -6.355 1 98.69 305 ILE B N 1
ATOM 4844 C CA . ILE B 1 305 ? 7.285 -27.406 -5.832 1 98.69 305 ILE B CA 1
ATOM 4845 C C . ILE B 1 305 ? 6.609 -28.156 -6.98 1 98.69 305 ILE B C 1
ATOM 4847 O O . ILE B 1 305 ? 6.371 -29.359 -6.895 1 98.69 305 ILE B O 1
ATOM 4851 N N . THR B 1 306 ? 6.309 -27.438 -8.062 1 98.75 306 THR B N 1
ATOM 4852 C CA . THR B 1 306 ? 5.676 -28.047 -9.227 1 98.75 306 THR B CA 1
ATOM 4853 C C . THR B 1 306 ? 6.562 -29.156 -9.797 1 98.75 306 THR B C 1
ATOM 4855 O O . THR B 1 306 ? 6.086 -30.25 -10.094 1 98.75 306 THR B O 1
ATOM 4858 N N . ALA B 1 307 ? 7.848 -28.891 -9.875 1 98.75 307 ALA B N 1
ATOM 4859 C CA . ALA B 1 307 ? 8.812 -29.875 -10.359 1 98.75 307 ALA B CA 1
ATOM 4860 C C . ALA B 1 307 ? 8.875 -31.078 -9.422 1 98.75 307 ALA B C 1
ATOM 4862 O O . ALA B 1 307 ? 8.859 -32.219 -9.875 1 98.75 307 ALA B O 1
ATOM 4863 N N . ARG B 1 308 ? 8.922 -30.781 -8.133 1 98.75 308 ARG B N 1
ATOM 4864 C CA . ARG B 1 308 ? 9.008 -31.875 -7.156 1 98.75 308 ARG B CA 1
ATOM 4865 C C . ARG B 1 308 ? 7.75 -32.719 -7.184 1 98.75 308 ARG B C 1
ATOM 4867 O O . ARG B 1 308 ? 7.824 -33.938 -6.996 1 98.75 308 ARG B O 1
ATOM 4874 N N . ASN B 1 309 ? 6.594 -32.125 -7.395 1 98.75 309 ASN B N 1
ATOM 4875 C CA . ASN B 1 309 ? 5.363 -32.906 -7.547 1 98.75 309 ASN B CA 1
ATOM 4876 C C . ASN B 1 309 ? 5.438 -33.844 -8.742 1 98.75 309 ASN B C 1
ATOM 4878 O O . ASN B 1 309 ? 5.055 -35 -8.641 1 98.75 309 ASN B O 1
ATOM 4882 N N . ILE B 1 310 ? 5.945 -33.375 -9.852 1 98.75 310 ILE B N 1
ATOM 4883 C CA . ILE B 1 310 ? 6.066 -34.188 -11.062 1 98.75 310 ILE B CA 1
ATOM 4884 C C . ILE B 1 310 ? 7.035 -35.344 -10.82 1 98.75 310 ILE B C 1
ATOM 4886 O O . ILE B 1 310 ? 6.719 -36.5 -11.117 1 98.75 310 ILE B O 1
ATOM 4890 N N . LEU B 1 311 ? 8.188 -35.031 -10.258 1 98.62 311 LEU B N 1
ATOM 4891 C CA . LEU B 1 311 ? 9.195 -36.062 -10 1 98.62 311 LEU B CA 1
ATOM 4892 C C . LEU B 1 311 ? 8.648 -37.125 -9.055 1 98.62 311 LEU B C 1
ATOM 4894 O O . LEU B 1 311 ? 8.891 -38.312 -9.258 1 98.62 311 LEU B O 1
ATOM 4898 N N . ALA B 1 312 ? 7.965 -36.656 -8.031 1 98.5 312 ALA B N 1
ATOM 4899 C CA . ALA B 1 312 ? 7.367 -37.594 -7.09 1 98.5 312 ALA B CA 1
ATOM 4900 C C . ALA B 1 312 ? 6.383 -38.531 -7.793 1 98.5 312 ALA B C 1
ATOM 4902 O O . ALA B 1 312 ? 6.395 -39.75 -7.57 1 98.5 312 ALA B O 1
ATOM 4903 N N . ALA B 1 313 ? 5.527 -38 -8.641 1 98.12 313 ALA B N 1
ATOM 4904 C CA . ALA B 1 313 ? 4.539 -38.781 -9.367 1 98.12 313 ALA B CA 1
ATOM 4905 C C . ALA B 1 313 ? 5.211 -39.812 -10.297 1 98.12 313 ALA B C 1
ATOM 4907 O O . ALA B 1 313 ? 4.805 -40.969 -10.359 1 98.12 313 ALA B O 1
ATOM 4908 N N . LEU B 1 314 ? 6.207 -39.406 -11 1 97.81 314 LEU B N 1
ATOM 4909 C CA . LEU B 1 314 ? 6.91 -40.25 -11.961 1 97.81 314 LEU B CA 1
ATOM 4910 C C . LEU B 1 314 ? 7.641 -41.406 -11.25 1 97.81 314 LEU B C 1
ATOM 4912 O O . LEU B 1 314 ? 7.805 -42.469 -11.812 1 97.81 314 LEU B O 1
ATOM 4916 N N . ASN B 1 315 ? 8 -41.125 -10.031 1 97.25 315 ASN B N 1
ATOM 4917 C CA . ASN B 1 315 ? 8.742 -42.125 -9.273 1 97.25 315 ASN B CA 1
ATOM 4918 C C . ASN B 1 315 ? 7.82 -42.938 -8.359 1 97.25 315 ASN B C 1
ATOM 4920 O O . ASN B 1 315 ? 8.281 -43.75 -7.574 1 97.25 315 ASN B O 1
ATOM 4924 N N . GLY B 1 316 ? 6.574 -42.625 -8.367 1 96.31 316 GLY B N 1
ATOM 4925 C CA . GLY B 1 316 ? 5.613 -43.344 -7.562 1 96.31 316 GLY B CA 1
ATOM 4926 C C . GLY B 1 316 ? 5.676 -43 -6.086 1 96.31 316 GLY B C 1
ATOM 4927 O O . GLY B 1 316 ? 5.383 -43.844 -5.23 1 96.31 316 GLY B O 1
ATOM 4928 N N . CYS B 1 317 ? 6.133 -41.781 -5.797 1 97 317 CYS B N 1
ATOM 4929 C CA . CYS B 1 317 ? 6.262 -41.312 -4.426 1 97 317 CYS B CA 1
ATOM 4930 C C . CYS B 1 317 ? 5.148 -40.312 -4.09 1 97 317 CYS B C 1
ATOM 4932 O O . CYS B 1 317 ? 4.391 -39.906 -4.969 1 97 317 CYS B O 1
ATOM 4934 N N . GLN B 1 318 ? 5.016 -40.062 -2.885 1 97.38 318 GLN B N 1
ATOM 4935 C CA . GLN B 1 318 ? 4.055 -39.062 -2.43 1 97.38 318 GLN B CA 1
ATOM 4936 C C . GLN B 1 318 ? 4.43 -37.688 -2.92 1 97.38 318 GLN B C 1
ATOM 4938 O O . GLN B 1 318 ? 5.59 -37.281 -2.83 1 97.38 318 GLN B O 1
ATOM 4943 N N . MET B 1 319 ? 3.473 -36.969 -3.494 1 97.88 319 MET B N 1
ATOM 4944 C CA . MET B 1 319 ? 3.697 -35.594 -3.943 1 97.88 319 MET B CA 1
ATOM 4945 C C . MET B 1 319 ? 3.795 -34.656 -2.758 1 97.88 319 MET B C 1
ATOM 4947 O O . MET B 1 319 ? 3.266 -34.938 -1.681 1 97.88 319 MET B O 1
ATOM 4951 N N . GLU B 1 320 ? 4.523 -33.562 -2.943 1 96.75 320 GLU B N 1
ATOM 4952 C CA . GLU B 1 320 ? 4.551 -32.5 -1.939 1 96.75 320 GLU B CA 1
ATOM 4953 C C . GLU B 1 320 ? 3.15 -31.938 -1.68 1 96.75 320 GLU B C 1
ATOM 4955 O O . GLU B 1 320 ? 2.777 -31.688 -0.53 1 96.75 320 GLU B O 1
ATOM 4960 N N . ALA B 1 321 ? 2.387 -31.688 -2.742 1 97.06 321 ALA B N 1
ATOM 4961 C CA . ALA B 1 321 ? 0.985 -31.281 -2.654 1 97.06 321 ALA B CA 1
ATOM 4962 C C . ALA B 1 321 ? 0.17 -31.891 -3.797 1 97.06 321 ALA B C 1
ATOM 4964 O O . ALA B 1 321 ? 0.419 -31.578 -4.969 1 97.06 321 ALA B O 1
ATOM 4965 N N . GLU B 1 322 ? -0.799 -32.688 -3.514 1 97.56 322 GLU B N 1
ATOM 4966 C CA . GLU B 1 322 ? -1.626 -33.406 -4.477 1 97.56 322 GLU B CA 1
ATOM 4967 C C . GLU B 1 322 ? -3.104 -33.094 -4.289 1 97.56 322 GLU B C 1
ATOM 4969 O O . GLU B 1 322 ? -3.586 -33 -3.158 1 97.56 322 GLU B O 1
ATOM 4974 N N . VAL B 1 323 ? -3.783 -32.812 -5.582 1 93.94 323 VAL B N 1
ATOM 4975 C CA . VAL B 1 323 ? -5.219 -32.562 -5.547 1 93.94 323 VAL B CA 1
ATOM 4976 C C . VAL B 1 323 ? -5.969 -33.875 -5.293 1 93.94 323 VAL B C 1
ATOM 4978 O O . VAL B 1 323 ? -5.895 -34.781 -6.102 1 93.94 323 VAL B O 1
ATOM 4981 N N . MET B 1 324 ? -6.328 -34.5 -4.168 1 76.25 324 MET B N 1
ATOM 4982 C CA . MET B 1 324 ? -7.055 -35.688 -3.725 1 76.25 324 MET B CA 1
ATOM 4983 C C . MET B 1 324 ? -6.316 -36.938 -4.137 1 76.25 324 MET B C 1
ATOM 4985 O O . MET B 1 324 ? -5.594 -36.969 -5.133 1 76.25 324 MET B O 1
#

Radius of gyration: 27.82 Å; Cα contacts (8 Å, |Δi|>4): 1470; chains: 2; bounding box: 56×94×60 Å

InterPro domains:
  IPR006139 D-isomer specific 2-hydroxyacid dehydrogenase, catalytic domain [PF00389] (13-322)
  IPR006140 D-isomer specific 2-hydroxyacid dehydrogenase, NAD-binding domain [PF02826] (113-292)
  IPR029753 D-isomer specific 2-hydroxyacid dehydrogenase, NAD-binding domain conserved site [PS00671] (231-247)
  IPR036291 NAD(P)-binding domain superfamily [SSF51735] (105-293)
  IPR050223 D-isomer specific 2-hydroxyacid dehydrogenase [PTHR10996] (5-316)

Secondary structure (DSSP, 8-state):
-----EEEES-TTS-HHHHHHHHTTSEEEE-SSSSPPPHHHHHHHTTT-SEEEE-TT--B-HHHHHHH-TT--EEEESSS--TTB-HHHHHHHT-EEE---STTHHHHHHHHHHHHHHHHTTHHHHHHHHHHT---S--SSTT-B--STT-EEEEE--SHHHHHHHHHHGGG--SEEEEE-SS--HHHHHTTTEEE--HHHHHHH-SEEEE-----TTTTT-B-HHHHHHS-TT-EEEE-S-GGGB-HHHHHHHHHTTSSSEEEES--SSSSPPTT-GGGG-SSEEE--S-TT-BHHHHHHHHHHHHHHHHHHHTT---SSB--/-----EEEES-TTS-HHHHHHHHTTSEEEE-SSSSPPPHHHHHHHTTT-SEEEE-TT--B-HHHHHHH-TT--EEEESSS--TTB-HHHHHHHT-EEE---STTHHHHHHHHHHHHHHHHTTHHHHHHHHHHT---S--SSTT-B--STT-EEEEE--SHHHHHHHHHHGGG--SEEEEE-SS--HHHHHTTTEEE--HHHHHHH-SEEEE-----TTTTT-B-HHHHHHS-TT-EEEE-S-GGGB-HHHHHHHHHTTSSSEEEES--SSSSPPTT-GGGG-SSEEE--S-TT-BHHHHHHHHHHHHHHHHHHHTT---SSB--

pLDDT: mean 97.19, std 4.55, range [42.22, 99.0]

Nearest PDB structures (foldseek):
  2gcg-assembly1_B  TM=9.832E-01  e=2.941E-43  Homo sapiens
  6jwg-assembly1_B  TM=9.028E-01  e=1.391E-23  Pseudomonas sp. 101
  2nad-assembly1_B  TM=8.882E-01  e=6.714E-23  Pseudomonas sp. 101
  6t9x-assembly2_D-2  TM=8.671E-01  e=7.947E-23  Granulicella mallensis MP5ACTX8
  7qz1-assembly2_B-2  TM=8.659E-01  e=7.947E-23  Ancylobacter novellus DSM 506

Sequence (648 aa):
MSSQPRVYVTRPDVDDSGLELLRKSCNVTTWSQTLPVPRDELLRQVKGKDALYCALTDKIDAAVLDAAGTQLKCVATISVGFEHIDVEECKKRGIRVGYTPEVLTDATAELTVALLLATNRRLFEASKQVYNGGWKSWAPMWMCGQGLKNSRVGLYGFGRIGQEIAARIVPFKPAQITYTTRTAKPAEAAKVNARRVDFDEMLCLSDFIVVCCSLTPDTKEVFNASAFEKMKPNCIFINTARGGVVDQNALYDALHSKRILAAGLDVTTPEPLPLDDPLLKLDNIVILPHIGSADIETRKEMSRITARNILAALNGCQMEAEVMMSSQPRVYVTRPDVDDSGLELLRKSCNVTTWSQTLPVPRDELLRQVKGKDALYCALTDKIDAAVLDAAGTQLKCVATISVGFEHIDVEECKKRGIRVGYTPEVLTDATAELTVALLLATNRRLFEASKQVYNGGWKSWAPMWMCGQGLKNSRVGLYGFGRIGQEIAARIVPFKPAQITYTTRTAKPAEAAKVNARRVDFDEMLCLSDFIVVCCSLTPDTKEVFNASAFEKMKPNCIFINTARGGVVDQNALYDALHSKRILAAGLDVTTPEPLPLDDPLLKLDNIVILPHIGSADIETRKEMSRITARNILAALNGCQMEAEVM

Foldseek 3Di:
DPAQAEEEAAAPPFDVLLVVLSVVRHHYDYDDDRDGDDPVRLLQVLDCGQEYEYEPSAQADPSSVVSNDLNHAEYEYLAPDDPSHPVVSCVVSNHWYHYDPPLLLLLLLVVQVVLVVCLQQVVVVVVVCVVPVVCDDDDDPPSGGDFQAQFEEEEEDDPSNNLSNLVVSLVSHYVAYEYEDPDDDVVSCVVNVYHYDHLLCCQQGGQEYEYADEDDPVQFQCAALVSLLNHQLNHEYEYLHEQRSHPVVSVLVCQVVSSHQAYEYAYHPPQVDDPPPSVVVGSSYHYHRNCSRVDDVSSNVSSNLSSQQSVCSVVVHDRPGTPD/DPAQAEEEAAAPPFDVLLVVLSVVRHHYDYDDDRDGDDPVRLLQVLDCGQEYEYEPSAQADPSSVVSNDLNHAEYEYLAPDDPSHPVVSCVVSNHWYHYDPPLLLLLLLVVQVVLVVCLQQVVVVVVVCVVPVVCDDDDDPPSGGDFQAQFEEEEEDDPSNNLSNLVVSLVSHYVAYEYEDPDDDVVSCVVNVYHYDHLLCCLQGGQEYEYADADDPVQFQCAALVSLLNHQLNHEYEYLHEQRSHPVVSVLVCQVVSSHQAYEYAYHPPQPDDPPDSVVVGSSYHYHRNCSRVDDVSSNVSSNLSSQQSVCSVVVHDRPGTDD